Protein AF-0000000066788061 (afdb_homodimer)

Organism: Trypanosoma brucei brucei (strain 927/4 GUTat10.1) (NCBI:txid185431)

Foldseek 3Di:
DPPVPPPPPPPPPVLQQAAEAEEEEDFAVPLSCLLCVLLVHDHFDKDWDADPVGHIDIDRPDQQARHEYEYQAAQADDPPGHSVSSLVSLLVVLLRCVVRHHPAYEYEHAHHPLLVLCDDPDPPDDSVLLVSLVSNLVSPHQAYEYELRQDDCSCCSNPPRHYHYHYCLLLVLVVLVVVVFDQAQEEEEELEPSCQVVSVSNCLSNVHDHYKYWYFDPDPDPDDGDIDIGGANAAHEYEYEEAEDAACPSVLVVLVVSVVRHHPAYEYEHAYYNNHPPNQVSQQPRPSYQAYEYEVSGPCVVVVVSHVRYHYGYCSNLVSVVSVCVSSVHDCVCRSCPPDDDDDPDDPPPPPPPPPPPCPDPVPPPPPPPPDPDDDD/DPPVPPPPPPPPPVLQQAAEAEEEEDFAVPLSCLLCVLLVHDHFDKDWDADPVGHIDIDRPDQQARHEYEYQAAQADDPPGHSVSSLVSLLVVLLRCVVRHHPAYEYEHAHHPLLVLCDDPDPPDDSVLLVSLCSNLVSPHQAYEYELRQDDCSCCSNPPRHYHYHYCLLLVLVVLVVVVFDQAQEEEEELEPSCQVVSVSNCLSNVHDHYKYWYFDDDPDPDDGDIDIDGANAAHEYEYEEAEDAACPSVLVVLVVSVVRHHPAYEYEHAYYNNHPPNQVSQQPRPSYQAYEYEVSGPCVVVVVSHVRYHYGYCSNLVSVVSVCVSVVHDCVCRSVPPDDDDDPDDPDPPPPPPPPPCPPPPVPPPPVPDPPPDDD

GO terms:
  GO:0005730 nucleolus (C, HTP)
  GO:0005737 cytoplasm (C, HTP)
  GO:0005737 cytoplasm (C, IDA)

pLDDT: mean 84.66, std 24.11, range [18.92, 98.94]

Sequence (754 aa):
MSSSTCAFSANLSANRNGNLRVVHGRSNPKLAEGICKALGIPITGCRVGAFANGEINLQVVESIRGDDMFIIQPTCGNGNINVNQAVMELLLMIHTLKLSSARRVIAVIPHYGYARQDRKQSARVPISASAVARMITELGVNGVVTMDLHCGPIQGFFHGCPVADLSATSEFAAYGKSKMFDTKELAIVAPDAGAVNRARRMGDRLGARRIVTILKRRVEANEVDSMQLVGEVKGCTCIIVDDMIDTAGTLCKAAQVLKEHGAKEVHAWATHGILTDPACERINDCPALVEVVVTDSLPQDESLQKCSKLKIISIAKLLAEAIQRIHCEESLERVGDMSAPTPHDQDLISVDALVEDSDWSAALQPHIIKRATGATPMSSSTCAFSANLSANRNGNLRVVHGRSNPKLAEGICKALGIPITGCRVGAFANGEINLQVVESIRGDDMFIIQPTCGNGNINVNQAVMELLLMIHTLKLSSARRVIAVIPHYGYARQDRKQSARVPISASAVARMITELGVNGVVTMDLHCGPIQGFFHGCPVADLSATSEFAAYGKSKMFDTKELAIVAPDAGAVNRARRMGDRLGARRIVTILKRRVEANEVDSMQLVGEVKGCTCIIVDDMIDTAGTLCKAAQVLKEHGAKEVHAWATHGILTDPACERINDCPALVEVVVTDSLPQDESLQKCSKLKIISIAKLLAEAIQRIHCEESLERVGDMSAPTPHDQDLISVDALVEDSDWSAALQPHIIKRATGATP

Structure (mmCIF, N/CA/C/O backbone):
data_AF-0000000066788061-model_v1
#
loop_
_entity.id
_entity.type
_entity.pdbx_description
1 polymer 'ribose-phosphate diphosphokinase'
#
loop_
_atom_site.group_PDB
_atom_site.id
_atom_site.type_symbol
_atom_site.label_atom_id
_atom_site.label_alt_id
_atom_site.label_comp_id
_atom_site.label_asym_id
_atom_site.label_entity_id
_atom_site.label_seq_id
_atom_site.pdbx_PDB_ins_code
_atom_site.Cartn_x
_atom_site.Cartn_y
_atom_site.Cartn_z
_atom_site.occupancy
_atom_site.B_iso_or_equiv
_atom_site.auth_seq_id
_atom_site.auth_comp_id
_atom_site.auth_asym_id
_atom_site.auth_atom_id
_atom_site.pdbx_PDB_model_num
ATOM 1 N N . MET A 1 1 ? 16.859 -32.344 -32.75 1 21.19 1 MET A N 1
ATOM 2 C CA . MET A 1 1 ? 16.766 -31.844 -31.375 1 21.19 1 MET A CA 1
ATOM 3 C C . MET A 1 1 ? 17.453 -30.5 -31.219 1 21.19 1 MET A C 1
ATOM 5 O O . MET A 1 1 ? 18.562 -30.422 -30.688 1 21.19 1 MET A O 1
ATOM 9 N N . SER A 1 2 ? 17.359 -29.641 -32.188 1 24.16 2 SER A N 1
ATOM 10 C CA . SER A 1 2 ? 18.062 -28.375 -32.344 1 24.16 2 SER A CA 1
ATOM 11 C C . SER A 1 2 ? 17.688 -27.406 -31.203 1 24.16 2 SER A C 1
ATOM 13 O O . SER A 1 2 ? 16.547 -26.906 -31.172 1 24.16 2 SER A O 1
ATOM 15 N N . SER A 1 3 ? 18.062 -27.797 -29.938 1 28.12 3 SER A N 1
ATOM 16 C CA . SER A 1 3 ? 18.062 -26.922 -28.766 1 28.12 3 SER A CA 1
ATOM 17 C C . SER A 1 3 ? 18.594 -25.531 -29.109 1 28.12 3 SER A C 1
ATOM 19 O O . SER A 1 3 ? 19.781 -25.375 -29.406 1 28.12 3 SER A O 1
ATOM 21 N N . SER A 1 4 ? 17.906 -24.812 -29.953 1 30.55 4 SER A N 1
ATOM 22 C CA . SER A 1 4 ? 18.328 -23.453 -30.234 1 30.55 4 SER A CA 1
ATOM 23 C C . SER A 1 4 ? 18.688 -22.703 -28.953 1 30.55 4 SER A C 1
ATOM 25 O O . SER A 1 4 ? 17.797 -22.344 -28.172 1 30.55 4 SER A O 1
ATOM 27 N N . THR A 1 5 ? 19.703 -23.156 -28.266 1 32.88 5 THR A N 1
ATOM 28 C CA . THR A 1 5 ? 20.406 -22.422 -27.219 1 32.88 5 THR A CA 1
ATOM 29 C C . THR A 1 5 ? 20.484 -20.938 -27.562 1 32.88 5 THR A C 1
ATOM 31 O O . THR A 1 5 ? 20.984 -20.562 -28.625 1 32.88 5 THR A O 1
ATOM 34 N N . CYS A 1 6 ? 19.5 -20.188 -27.281 1 37.5 6 CYS A N 1
ATOM 35 C CA . CYS A 1 6 ? 19.906 -18.781 -27.219 1 37.5 6 CYS A CA 1
ATOM 36 C C . CYS A 1 6 ? 21.312 -18.656 -26.625 1 37.5 6 CYS A C 1
ATOM 38 O O . CYS A 1 6 ? 21.484 -18.781 -25.422 1 37.5 6 CYS A O 1
ATOM 40 N N . ALA A 1 7 ? 22.359 -19.344 -27.141 1 31.25 7 ALA A N 1
ATOM 41 C CA . ALA A 1 7 ? 23.766 -19.188 -26.797 1 31.25 7 ALA A CA 1
ATOM 42 C C . ALA A 1 7 ? 24.031 -17.797 -26.203 1 31.25 7 ALA A C 1
ATOM 44 O O . ALA A 1 7 ? 23.641 -16.781 -26.781 1 31.25 7 ALA A O 1
ATOM 45 N N . PHE A 1 8 ? 24.219 -17.688 -24.891 1 36.66 8 PHE A N 1
ATOM 46 C CA . PHE A 1 8 ? 24.922 -16.578 -24.281 1 36.66 8 PHE A CA 1
ATOM 47 C C . PHE A 1 8 ? 26.109 -16.141 -25.141 1 36.66 8 PHE A C 1
ATOM 49 O O . PHE A 1 8 ? 27.266 -16.422 -24.797 1 36.66 8 PHE A O 1
ATOM 56 N N . SER A 1 9 ? 26.25 -16.609 -26.422 1 33.19 9 SER A N 1
ATOM 57 C CA . SER A 1 9 ? 27.328 -15.992 -27.172 1 33.19 9 SER A CA 1
ATOM 58 C C . SER A 1 9 ? 27.375 -14.484 -26.969 1 33.19 9 SER A C 1
ATOM 60 O O . SER A 1 9 ? 26.344 -13.812 -27.047 1 33.19 9 SER A O 1
ATOM 62 N N . ALA A 1 10 ? 28.406 -13.992 -26.266 1 33.91 10 ALA A N 1
ATOM 63 C CA . ALA A 1 10 ? 28.891 -12.609 -26.312 1 33.91 10 ALA A CA 1
ATOM 64 C C . ALA A 1 10 ? 28.734 -12.031 -27.719 1 33.91 10 ALA A C 1
ATOM 66 O O . ALA A 1 10 ? 29.5 -11.164 -28.141 1 33.91 10 ALA A O 1
ATOM 67 N N . ASN A 1 11 ? 28.312 -12.773 -28.672 1 33.53 11 ASN A N 1
ATOM 68 C CA . ASN A 1 11 ? 28.156 -11.938 -29.859 1 33.53 11 ASN A CA 1
ATOM 69 C C . ASN A 1 11 ? 27.328 -10.695 -29.547 1 33.53 11 ASN A C 1
ATOM 71 O O . ASN A 1 11 ? 26.141 -10.789 -29.219 1 33.53 11 ASN A O 1
ATOM 75 N N . LEU A 1 12 ? 28 -9.664 -28.984 1 37.97 12 LEU A N 1
ATOM 76 C CA . LEU A 1 12 ? 27.609 -8.258 -28.953 1 37.97 12 LEU A CA 1
ATOM 77 C C . LEU A 1 12 ? 26.766 -7.902 -30.172 1 37.97 12 LEU A C 1
ATOM 79 O O . LEU A 1 12 ? 27.234 -7.176 -31.062 1 37.97 12 LEU A O 1
ATOM 83 N N . SER A 1 13 ? 26.406 -8.805 -30.969 1 38.16 13 SER A N 1
ATOM 84 C CA . SER A 1 13 ? 25.484 -8.141 -31.891 1 38.16 13 SER A CA 1
ATOM 85 C C . SER A 1 13 ? 24.562 -7.176 -31.141 1 38.16 13 SER A C 1
ATOM 87 O O . SER A 1 13 ? 24.234 -7.402 -29.984 1 38.16 13 SER A O 1
ATOM 89 N N . ALA A 1 14 ? 24.453 -5.875 -31.453 1 44.31 14 ALA A N 1
ATOM 90 C CA . ALA A 1 14 ? 23.781 -4.727 -30.875 1 44.31 14 ALA A CA 1
ATOM 91 C C . ALA A 1 14 ? 22.438 -5.133 -30.266 1 44.31 14 ALA A C 1
ATOM 93 O O . ALA A 1 14 ? 21.469 -5.348 -31 1 44.31 14 ALA A O 1
ATOM 94 N N . ASN A 1 15 ? 22.406 -6.141 -29.344 1 56.12 15 ASN A N 1
ATOM 95 C CA . ASN A 1 15 ? 21.156 -6.559 -28.719 1 56.12 15 ASN A CA 1
ATOM 96 C C . ASN A 1 15 ? 20.219 -5.379 -28.5 1 56.12 15 ASN A C 1
ATOM 98 O O . ASN A 1 15 ? 20.516 -4.5 -27.688 1 56.12 15 ASN A O 1
ATOM 102 N N . ARG A 1 16 ? 19.469 -5.121 -29.406 1 73.12 16 ARG A N 1
ATOM 103 C CA . ARG A 1 16 ? 18.547 -3.992 -29.5 1 73.12 16 ARG A CA 1
ATOM 104 C C . ARG A 1 16 ? 17.844 -3.754 -28.172 1 73.12 16 ARG A C 1
ATOM 106 O O . ARG A 1 16 ? 17.391 -2.639 -27.891 1 73.12 16 ARG A O 1
ATOM 113 N N . ASN A 1 17 ? 17.969 -4.863 -27.25 1 82.06 17 ASN A N 1
ATOM 114 C CA . ASN A 1 17 ? 17.141 -4.688 -26.062 1 82.06 17 ASN A CA 1
ATOM 115 C C . ASN A 1 17 ? 18 -4.41 -24.828 1 82.06 17 ASN A C 1
ATOM 117 O O . ASN A 1 17 ? 17.484 -4.363 -23.703 1 82.06 17 ASN A O 1
ATOM 121 N N . GLY A 1 18 ? 19.266 -4.223 -24.938 1 90.69 18 GLY A N 1
ATOM 122 C CA . GLY A 1 18 ? 20.125 -4.051 -23.766 1 90.69 18 GLY A CA 1
ATOM 123 C C . GLY A 1 18 ? 20.312 -5.328 -22.969 1 90.69 18 GLY A C 1
ATOM 124 O O . GLY A 1 18 ? 20.109 -6.426 -23.5 1 90.69 18 GLY A O 1
ATOM 125 N N . ASN A 1 19 ? 20.797 -5.211 -21.766 1 94.88 19 ASN A N 1
ATOM 126 C CA . ASN A 1 19 ? 21 -6.375 -20.906 1 94.88 19 ASN A CA 1
ATOM 127 C C . ASN A 1 19 ? 19.703 -6.816 -20.25 1 94.88 19 ASN A C 1
ATOM 129 O O . ASN A 1 19 ? 18.828 -5.992 -19.984 1 94.88 19 ASN A O 1
ATOM 133 N N . LEU A 1 20 ? 19.609 -8.125 -20.141 1 97.5 20 LEU A N 1
ATOM 134 C CA . LEU A 1 20 ? 18.547 -8.688 -19.312 1 97.5 20 LEU A CA 1
ATOM 135 C C . LEU A 1 20 ? 18.906 -8.586 -17.828 1 97.5 20 LEU A C 1
ATOM 137 O O . LEU A 1 20 ? 19.906 -9.148 -17.391 1 97.5 20 LEU A O 1
ATOM 141 N N . ARG A 1 21 ? 18.109 -7.855 -17.047 1 98 21 ARG A N 1
ATOM 142 C CA . ARG A 1 21 ? 18.375 -7.645 -15.633 1 98 21 ARG A CA 1
ATOM 143 C C . ARG A 1 21 ? 17.156 -7.992 -14.789 1 98 21 ARG A C 1
ATOM 145 O O . ARG A 1 21 ? 16.016 -7.789 -15.211 1 98 21 ARG A O 1
ATOM 152 N N . VAL A 1 22 ? 17.5 -8.492 -13.578 1 98.62 22 VAL A N 1
ATOM 153 C CA . VAL A 1 22 ? 16.438 -8.883 -12.656 1 98.62 22 VAL A CA 1
ATOM 154 C C . VAL A 1 22 ? 16.625 -8.18 -11.312 1 98.62 22 VAL A C 1
ATOM 156 O O . VAL A 1 22 ? 17.734 -8.164 -10.766 1 98.62 22 VAL A O 1
ATOM 159 N N . VAL A 1 23 ? 15.594 -7.516 -10.859 1 98.69 23 VAL A N 1
ATOM 160 C CA . VAL A 1 23 ? 15.523 -7.004 -9.5 1 98.69 23 VAL A CA 1
ATOM 161 C C . VAL A 1 23 ? 14.32 -7.617 -8.781 1 98.69 23 VAL A C 1
ATOM 163 O O . VAL A 1 23 ? 13.453 -8.219 -9.414 1 98.69 23 VAL A O 1
ATOM 166 N N . HIS A 1 24 ? 14.336 -7.52 -7.484 1 98.5 24 HIS A N 1
ATOM 167 C CA . HIS A 1 24 ? 13.203 -8.07 -6.75 1 98.5 24 HIS A CA 1
ATOM 168 C C . HIS A 1 24 ? 12.891 -7.238 -5.512 1 98.5 24 HIS A C 1
ATOM 170 O O . HIS A 1 24 ? 13.742 -6.484 -5.031 1 98.5 24 HIS A O 1
ATOM 176 N N . GLY A 1 25 ? 11.641 -7.246 -5.141 1 98.06 25 GLY A N 1
ATOM 177 C CA . GLY A 1 25 ? 11.266 -6.719 -3.836 1 98.06 25 GLY A CA 1
ATOM 178 C C . GLY A 1 25 ? 11.508 -7.699 -2.703 1 98.06 25 GLY A C 1
ATOM 179 O O . GLY A 1 25 ? 12.305 -8.633 -2.84 1 98.06 25 GLY A O 1
ATOM 180 N N . ARG A 1 26 ? 10.836 -7.512 -1.641 1 97.75 26 ARG A N 1
ATOM 181 C CA . ARG A 1 26 ? 11.156 -8.273 -0.438 1 97.75 26 ARG A CA 1
ATOM 182 C C . ARG A 1 26 ? 10.203 -9.453 -0.263 1 97.75 26 ARG A C 1
ATOM 184 O O . ARG A 1 26 ? 10.391 -10.281 0.627 1 97.75 26 ARG A O 1
ATOM 191 N N . SER A 1 27 ? 9.227 -9.617 -1.094 1 97.56 27 SER A N 1
ATOM 192 C CA . SER A 1 27 ? 8.172 -10.609 -0.871 1 97.56 27 SER A CA 1
ATOM 193 C C . SER A 1 27 ? 8.711 -12.023 -1.034 1 97.56 27 SER A C 1
ATOM 195 O O . SER A 1 27 ? 8.305 -12.938 -0.304 1 97.56 27 SER A O 1
ATOM 197 N N . ASN A 1 28 ? 9.594 -12.227 -2.045 1 98.25 28 ASN A N 1
ATOM 198 C CA . ASN A 1 28 ? 10.039 -13.578 -2.344 1 98.25 28 ASN A CA 1
ATOM 199 C C . ASN A 1 28 ? 11.422 -13.594 -2.982 1 98.25 28 ASN A C 1
ATOM 201 O O . ASN A 1 28 ? 11.578 -14 -4.137 1 98.25 28 ASN A O 1
ATOM 205 N N . PRO A 1 29 ? 12.43 -13.219 -2.252 1 97.88 29 PRO A N 1
ATOM 206 C CA . PRO A 1 29 ? 13.789 -13.188 -2.789 1 97.88 29 PRO A CA 1
ATOM 207 C C . PRO A 1 29 ? 14.281 -14.555 -3.236 1 97.88 29 PRO A C 1
ATOM 209 O O . PRO A 1 29 ? 15.055 -14.656 -4.191 1 97.88 29 PRO A O 1
ATOM 212 N N . LYS A 1 30 ? 13.867 -15.602 -2.578 1 98.06 30 LYS A N 1
ATOM 213 C CA . LYS A 1 30 ? 14.305 -16.953 -2.906 1 98.06 30 LYS A CA 1
ATOM 214 C C . LYS A 1 30 ? 13.891 -17.344 -4.324 1 98.06 30 LYS A C 1
ATOM 216 O O . LYS A 1 30 ? 14.672 -17.938 -5.062 1 98.06 30 LYS A O 1
ATOM 221 N N . LEU A 1 31 ? 12.695 -17.031 -4.699 1 98.62 31 LEU A N 1
ATOM 222 C CA . LEU A 1 31 ? 12.234 -17.297 -6.059 1 98.62 31 LEU A CA 1
ATOM 223 C C . LEU A 1 31 ? 13.055 -16.516 -7.074 1 98.62 31 LEU A C 1
ATOM 225 O O . LEU A 1 31 ? 13.422 -17.047 -8.125 1 98.62 31 LEU A O 1
ATOM 229 N N . ALA A 1 32 ? 13.352 -15.234 -6.781 1 98.75 32 ALA A N 1
ATOM 230 C CA . ALA A 1 32 ? 14.164 -14.406 -7.672 1 98.75 32 ALA A CA 1
ATOM 231 C C . ALA A 1 32 ? 15.539 -15.023 -7.891 1 98.75 32 ALA A C 1
ATOM 233 O O . ALA A 1 32 ? 16.047 -15.047 -9.016 1 98.75 32 ALA A O 1
ATOM 234 N N . GLU A 1 33 ? 16.109 -15.516 -6.816 1 98.56 33 GLU A N 1
ATOM 235 C CA . GLU A 1 33 ? 17.406 -16.172 -6.91 1 98.56 33 GLU A CA 1
ATOM 236 C C . GLU A 1 33 ? 17.328 -17.406 -7.801 1 98.56 33 GLU A C 1
ATOM 238 O O . GLU A 1 33 ? 18.234 -17.641 -8.609 1 98.56 33 GLU A O 1
ATOM 243 N N . GLY A 1 34 ? 16.266 -18.172 -7.609 1 98.69 34 GLY A N 1
ATOM 244 C CA . GLY A 1 34 ? 16.078 -19.344 -8.453 1 98.69 34 GLY A CA 1
ATOM 245 C C . GLY A 1 34 ? 15.938 -19 -9.922 1 98.69 34 GLY A C 1
ATOM 246 O O . GLY A 1 34 ? 16.5 -19.688 -10.781 1 98.69 34 GLY A O 1
ATOM 247 N N . ILE A 1 35 ? 15.227 -17.953 -10.211 1 98.75 35 ILE A N 1
ATOM 248 C CA . ILE A 1 35 ? 15.023 -17.5 -11.578 1 98.75 35 ILE A CA 1
ATOM 249 C C . ILE A 1 35 ? 16.359 -17.078 -12.188 1 98.75 35 ILE A C 1
ATOM 251 O O . ILE A 1 35 ? 16.688 -17.469 -13.305 1 98.75 35 ILE A O 1
ATOM 255 N N . CYS A 1 36 ? 17.141 -16.297 -11.43 1 98.69 36 CYS A N 1
ATOM 256 C CA . CYS A 1 36 ? 18.422 -15.812 -11.922 1 98.69 36 CYS A CA 1
ATOM 257 C C . CYS A 1 36 ? 19.391 -16.969 -12.156 1 98.69 36 CYS A C 1
ATOM 259 O O . CYS A 1 36 ? 20.141 -16.969 -13.125 1 98.69 36 CYS A O 1
ATOM 261 N N . LYS A 1 37 ? 19.359 -17.922 -11.25 1 98.56 37 LYS A N 1
ATOM 262 C CA . LYS A 1 37 ? 20.172 -19.125 -11.43 1 98.56 37 LYS A CA 1
ATOM 263 C C . LYS A 1 37 ? 19.828 -19.828 -12.734 1 98.56 37 LYS A C 1
ATOM 265 O O . LYS A 1 37 ? 20.719 -20.234 -13.484 1 98.56 37 LYS A O 1
ATOM 270 N N . ALA A 1 38 ? 18.562 -20 -13.008 1 98.25 38 ALA A N 1
ATOM 271 C CA . ALA A 1 38 ? 18.094 -20.656 -14.227 1 98.25 38 ALA A CA 1
ATOM 272 C C . ALA A 1 38 ? 18.484 -19.859 -15.461 1 98.25 38 ALA A C 1
ATOM 274 O O . ALA A 1 38 ? 18.766 -20.422 -16.516 1 98.25 38 ALA A O 1
ATOM 275 N N . LEU A 1 39 ? 18.484 -18.516 -15.344 1 97.69 39 LEU A N 1
ATOM 276 C CA . LEU A 1 39 ? 18.812 -17.625 -16.453 1 97.69 39 LEU A CA 1
ATOM 277 C C . LEU A 1 39 ? 20.312 -17.531 -16.641 1 97.69 39 LEU A C 1
ATOM 279 O O . LEU A 1 39 ? 20.781 -17.094 -17.703 1 97.69 39 LEU A O 1
ATOM 283 N N . GLY A 1 40 ? 21.047 -17.859 -15.641 1 97.69 40 GLY A N 1
ATOM 284 C CA . GLY A 1 40 ? 22.5 -17.734 -15.68 1 97.69 40 GLY A CA 1
ATOM 285 C C . GLY A 1 40 ? 22.984 -16.297 -15.555 1 97.69 40 GLY A C 1
ATOM 286 O O . GLY A 1 40 ? 23.953 -15.914 -16.203 1 97.69 40 GLY A O 1
ATOM 287 N N . ILE A 1 41 ? 22.234 -15.453 -14.859 1 97.56 41 ILE A N 1
ATOM 288 C CA . ILE A 1 41 ? 22.625 -14.062 -14.656 1 97.56 41 ILE A CA 1
ATOM 289 C C . ILE A 1 41 ? 22.594 -13.727 -13.172 1 97.56 41 ILE A C 1
ATOM 291 O O . ILE A 1 41 ? 21.875 -14.375 -12.398 1 97.56 41 ILE A O 1
ATOM 295 N N . PRO A 1 42 ? 23.328 -12.742 -12.742 1 97.56 42 PRO A N 1
ATOM 296 C CA . PRO A 1 42 ? 23.25 -12.305 -11.352 1 97.56 42 PRO A CA 1
ATOM 297 C C . PRO A 1 42 ? 22.031 -11.43 -11.07 1 97.56 42 PRO A C 1
ATOM 299 O O . PRO A 1 42 ? 21.438 -10.867 -12 1 97.56 42 PRO A O 1
ATOM 302 N N . ILE A 1 43 ? 21.719 -11.391 -9.844 1 97.81 43 ILE A N 1
ATOM 303 C CA . ILE A 1 43 ? 20.688 -10.445 -9.422 1 97.81 43 ILE A CA 1
ATOM 304 C C . ILE A 1 43 ? 21.25 -9.023 -9.477 1 97.81 43 ILE A C 1
ATOM 306 O O . ILE A 1 43 ? 22.391 -8.781 -9.078 1 97.81 43 ILE A O 1
ATOM 310 N N . THR A 1 44 ? 20.469 -8.156 -10 1 97.31 44 THR A N 1
ATOM 311 C CA . THR A 1 44 ? 20.875 -6.754 -10.039 1 97.31 44 THR A CA 1
ATOM 312 C C . THR A 1 44 ? 20.766 -6.121 -8.656 1 97.31 44 THR A C 1
ATOM 314 O O . THR A 1 44 ? 19.781 -6.316 -7.953 1 97.31 44 THR A O 1
ATOM 317 N N . GLY A 1 45 ? 21.812 -5.363 -8.305 1 95.5 45 GLY A N 1
ATOM 318 C CA . GLY A 1 45 ? 21.844 -4.742 -6.988 1 95.5 45 GLY A CA 1
ATOM 319 C C . GLY A 1 45 ? 20.734 -3.732 -6.777 1 95.5 45 GLY A C 1
ATOM 320 O O . GLY A 1 45 ? 20.625 -2.758 -7.523 1 95.5 45 GLY A O 1
ATOM 321 N N . CYS A 1 46 ? 19.875 -4.004 -5.812 1 96.25 46 CYS A N 1
ATOM 322 C CA . CYS A 1 46 ? 18.781 -3.121 -5.445 1 96.25 46 CYS A CA 1
ATOM 323 C C . CYS A 1 46 ? 18.5 -3.182 -3.947 1 96.25 46 CYS A C 1
ATOM 325 O O . CYS A 1 46 ? 18.219 -4.254 -3.408 1 96.25 46 CYS A O 1
ATOM 327 N N . ARG A 1 47 ? 18.656 -2.07 -3.314 1 96.94 47 ARG A N 1
ATOM 328 C CA . ARG A 1 47 ? 18.328 -1.995 -1.893 1 96.94 47 ARG A CA 1
ATOM 329 C C . ARG A 1 47 ? 16.859 -1.636 -1.682 1 96.94 47 ARG A C 1
ATOM 331 O O . ARG A 1 47 ? 16.375 -0.629 -2.207 1 96.94 47 ARG A O 1
ATOM 338 N N . VAL A 1 48 ? 16.203 -2.535 -1.021 1 97.12 48 VAL A N 1
ATOM 339 C CA . VAL A 1 48 ? 14.797 -2.297 -0.685 1 97.12 48 VAL A CA 1
ATOM 340 C C . VAL A 1 48 ? 14.602 -2.418 0.824 1 97.12 48 VAL A C 1
ATOM 342 O O . VAL A 1 48 ? 14.969 -3.428 1.427 1 97.12 48 VAL A O 1
ATOM 345 N N . GLY A 1 49 ? 14.078 -1.406 1.452 1 96.19 49 GLY A N 1
ATOM 346 C CA . GLY A 1 49 ? 13.828 -1.375 2.885 1 96.19 49 GLY A CA 1
ATOM 347 C C . GLY A 1 49 ? 12.75 -0.385 3.279 1 96.19 49 GLY A C 1
ATOM 348 O O . GLY A 1 49 ? 11.859 -0.072 2.48 1 96.19 49 GLY A O 1
ATOM 349 N N . ALA A 1 50 ? 12.758 -0.042 4.504 1 94.56 50 ALA A N 1
ATOM 350 C CA . ALA A 1 50 ? 11.773 0.899 5.023 1 94.56 50 ALA A CA 1
ATOM 351 C C . ALA A 1 50 ? 12.414 1.906 5.973 1 94.56 50 ALA A C 1
ATOM 353 O O . ALA A 1 50 ? 13.367 1.577 6.684 1 94.56 50 ALA A O 1
ATOM 354 N N . PHE A 1 51 ? 11.93 3.119 5.945 1 93.31 51 PHE A N 1
ATOM 355 C CA . PHE A 1 51 ? 12.297 4.109 6.953 1 93.31 51 PHE A CA 1
ATOM 356 C C . PHE A 1 51 ? 11.648 3.783 8.289 1 93.31 51 PHE A C 1
ATOM 358 O O . PHE A 1 51 ? 10.828 2.865 8.383 1 93.31 51 PHE A O 1
ATOM 365 N N . ALA A 1 52 ? 11.992 4.57 9.305 1 89.19 52 ALA A N 1
ATOM 366 C CA . ALA A 1 52 ? 11.484 4.344 10.656 1 89.19 52 ALA A CA 1
ATOM 367 C C . ALA A 1 52 ? 9.961 4.465 10.695 1 89.19 52 ALA A C 1
ATOM 369 O O . ALA A 1 52 ? 9.297 3.758 11.461 1 89.19 52 ALA A O 1
ATOM 370 N N . ASN A 1 53 ? 9.445 5.238 9.883 1 91.31 53 ASN A N 1
ATOM 371 C CA . ASN A 1 53 ? 8 5.461 9.891 1 91.31 53 ASN A CA 1
ATOM 372 C C . ASN A 1 53 ? 7.27 4.441 9.023 1 91.31 53 ASN A C 1
ATOM 374 O O . ASN A 1 53 ? 6.047 4.523 8.859 1 91.31 53 ASN A O 1
ATOM 378 N N . GLY A 1 54 ? 7.988 3.549 8.328 1 94.38 54 GLY A N 1
ATOM 379 C CA . GLY A 1 54 ? 7.383 2.469 7.57 1 94.38 54 GLY A CA 1
ATOM 380 C C . GLY A 1 54 ? 7.348 2.734 6.078 1 94.38 54 GLY A C 1
ATOM 381 O O . GLY A 1 54 ? 7.008 1.847 5.293 1 94.38 54 GLY A O 1
ATOM 382 N N . GLU A 1 55 ? 7.637 3.994 5.688 1 97.31 55 GLU A N 1
ATOM 383 C CA . GLU A 1 55 ? 7.703 4.297 4.262 1 97.31 55 GLU A CA 1
ATOM 384 C C . GLU A 1 55 ? 8.781 3.467 3.572 1 97.31 55 GLU A C 1
ATOM 386 O O . GLU A 1 55 ? 9.852 3.24 4.137 1 97.31 55 GLU A O 1
ATOM 391 N N . ILE A 1 56 ? 8.484 3.111 2.402 1 97.81 56 ILE A N 1
ATOM 392 C CA . ILE A 1 56 ? 9.414 2.277 1.654 1 97.81 56 ILE A CA 1
ATOM 393 C C . ILE A 1 56 ? 10.586 3.127 1.16 1 97.81 56 ILE A C 1
ATOM 395 O O . ILE A 1 56 ? 10.391 4.258 0.706 1 97.81 56 ILE A O 1
ATOM 399 N N . ASN A 1 57 ? 11.758 2.588 1.376 1 94.88 57 ASN A N 1
ATOM 400 C CA . ASN A 1 57 ? 13 3.145 0.86 1 94.88 57 ASN A CA 1
ATOM 401 C C . ASN A 1 57 ? 13.68 2.195 -0.124 1 94.88 57 ASN A C 1
ATOM 403 O O . ASN A 1 57 ? 13.859 1.014 0.176 1 94.88 57 ASN A O 1
ATOM 407 N N . LEU A 1 58 ? 13.977 2.676 -1.341 1 96.25 58 LEU A N 1
ATOM 408 C CA . LEU A 1 58 ? 14.617 1.788 -2.311 1 96.25 58 LEU A CA 1
ATOM 409 C C . LEU A 1 58 ? 15.625 2.549 -3.166 1 96.25 58 LEU A C 1
ATOM 411 O O . LEU A 1 58 ? 15.492 3.762 -3.352 1 96.25 58 LEU A O 1
ATOM 415 N N . GLN A 1 59 ? 16.672 1.827 -3.615 1 97.44 59 GLN A N 1
ATOM 416 C CA . GLN A 1 59 ? 17.703 2.369 -4.492 1 97.44 59 GLN A CA 1
ATOM 417 C C . GLN A 1 59 ? 18.312 1.279 -5.371 1 97.44 59 GLN A C 1
ATOM 419 O O . GLN A 1 59 ? 18.75 0.244 -4.871 1 97.44 59 GLN A O 1
ATOM 424 N N . VAL A 1 60 ? 18.281 1.498 -6.641 1 97 60 VAL A N 1
ATOM 425 C CA . VAL A 1 60 ? 19.031 0.632 -7.543 1 97 60 VAL A CA 1
ATOM 426 C C . VAL A 1 60 ? 20.516 1.04 -7.547 1 97 60 VAL A C 1
ATOM 428 O O . VAL A 1 60 ? 20.844 2.189 -7.852 1 97 60 VAL A O 1
ATOM 431 N N . VAL A 1 61 ? 21.359 0.166 -7.27 1 94.94 61 VAL A N 1
ATOM 432 C CA . VAL A 1 61 ? 22.734 0.531 -6.949 1 94.94 61 VAL A CA 1
ATOM 433 C C . VAL A 1 61 ? 23.578 0.537 -8.219 1 94.94 61 VAL A C 1
ATOM 435 O O . VAL A 1 61 ? 24.656 1.148 -8.266 1 94.94 61 VAL A O 1
ATOM 438 N N . GLU A 1 62 ? 23.141 -0.066 -9.297 1 93.88 62 GLU A N 1
ATOM 439 C CA . GLU A 1 62 ? 23.875 -0.128 -10.555 1 93.88 62 GLU A CA 1
ATOM 440 C C . GLU A 1 62 ? 23.141 0.631 -11.664 1 93.88 62 GLU A C 1
ATOM 442 O O . GLU A 1 62 ? 21.922 0.81 -11.602 1 93.88 62 GLU A O 1
ATOM 447 N N . SER A 1 63 ? 24 1.078 -12.617 1 94.5 63 SER A N 1
ATOM 448 C CA . SER A 1 63 ? 23.359 1.701 -13.773 1 94.5 63 SER A CA 1
ATOM 449 C C . SER A 1 63 ? 22.531 0.692 -14.555 1 94.5 63 SER A C 1
ATOM 451 O O . SER A 1 63 ? 22.953 -0.447 -14.758 1 94.5 63 SER A O 1
ATOM 453 N N . ILE A 1 64 ? 21.359 1.186 -15.008 1 96.25 64 ILE A N 1
ATOM 454 C CA . ILE A 1 64 ? 20.453 0.279 -15.711 1 96.25 64 ILE A CA 1
ATOM 455 C C . ILE A 1 64 ? 19.969 0.933 -17 1 96.25 64 ILE A C 1
ATOM 457 O O . ILE A 1 64 ? 18.938 0.542 -17.547 1 96.25 64 ILE A O 1
ATOM 461 N N . ARG A 1 65 ? 20.641 1.953 -17.406 1 95.06 65 ARG A N 1
ATOM 462 C CA . ARG A 1 65 ? 20.234 2.725 -18.578 1 95.06 65 ARG A CA 1
ATOM 463 C C . ARG A 1 65 ? 20.203 1.849 -19.828 1 95.06 65 ARG A C 1
ATOM 465 O O . ARG A 1 65 ? 21.188 1.186 -20.156 1 95.06 65 ARG A O 1
ATOM 472 N N . GLY A 1 66 ? 19.031 1.8 -20.5 1 96.19 66 GLY A N 1
ATOM 473 C CA . GLY A 1 66 ? 18.891 1.095 -21.766 1 96.19 66 GLY A CA 1
ATOM 474 C C . GLY A 1 66 ? 18.703 -0.4 -21.594 1 96.19 66 GLY A C 1
ATOM 475 O O . GLY A 1 66 ? 18.641 -1.14 -22.578 1 96.19 66 GLY A O 1
ATOM 476 N N . ASP A 1 67 ? 18.531 -0.893 -20.375 1 97.19 67 ASP A N 1
ATOM 477 C CA . ASP A 1 67 ? 18.406 -2.326 -20.125 1 97.19 67 ASP A CA 1
ATOM 478 C C . ASP A 1 67 ? 16.938 -2.736 -20.016 1 97.19 67 ASP A C 1
ATOM 480 O O . ASP A 1 67 ? 16.062 -1.893 -19.797 1 97.19 67 ASP A O 1
ATOM 484 N N . ASP A 1 68 ? 16.703 -4.039 -20.234 1 97.81 68 ASP A N 1
ATOM 485 C CA . ASP A 1 68 ? 15.422 -4.652 -19.938 1 97.81 68 ASP A CA 1
ATOM 486 C C . ASP A 1 68 ? 15.367 -5.109 -18.469 1 97.81 68 ASP A C 1
ATOM 488 O O . ASP A 1 68 ? 16.125 -5.992 -18.062 1 97.81 68 ASP A O 1
ATOM 492 N N . MET A 1 69 ? 14.477 -4.488 -17.812 1 98.56 69 MET A N 1
ATOM 493 C CA . MET A 1 69 ? 14.398 -4.746 -16.375 1 98.56 69 MET A CA 1
ATOM 494 C C . MET A 1 69 ? 13.188 -5.609 -16.047 1 98.56 69 MET A C 1
ATOM 496 O O . MET A 1 69 ? 12.062 -5.297 -16.438 1 98.56 69 MET A O 1
ATOM 500 N N . PHE A 1 70 ? 13.406 -6.695 -15.336 1 98.88 70 PHE A N 1
ATOM 501 C CA . PHE A 1 70 ? 12.352 -7.562 -14.828 1 98.88 70 PHE A CA 1
ATOM 502 C C . PHE A 1 70 ? 12.273 -7.492 -13.312 1 98.88 70 PHE A C 1
ATOM 504 O O . PHE A 1 70 ? 13.266 -7.742 -12.625 1 98.88 70 PHE A O 1
ATOM 511 N N . ILE A 1 71 ? 11.102 -7.145 -12.805 1 98.94 71 ILE A N 1
ATOM 512 C CA . ILE A 1 71 ? 10.883 -7.055 -11.359 1 98.94 71 ILE A CA 1
ATOM 513 C C . ILE A 1 71 ? 10.164 -8.305 -10.867 1 98.94 71 ILE A C 1
ATOM 515 O O . ILE A 1 71 ? 9.023 -8.562 -11.266 1 98.94 71 ILE A O 1
ATOM 519 N N . ILE A 1 72 ? 10.789 -9.086 -10 1 98.88 72 ILE A N 1
ATOM 520 C CA . ILE A 1 72 ? 10.117 -10.227 -9.383 1 98.88 72 ILE A CA 1
ATOM 521 C C . ILE A 1 72 ? 9.492 -9.805 -8.055 1 98.88 72 ILE A C 1
ATOM 523 O O . ILE A 1 72 ? 10.211 -9.539 -7.086 1 98.88 72 ILE A O 1
ATOM 527 N N . GLN A 1 73 ? 8.188 -9.742 -8.023 1 98.75 73 GLN A N 1
ATOM 528 C CA . GLN A 1 73 ? 7.496 -9.289 -6.816 1 98.75 73 GLN A CA 1
ATOM 529 C C . GLN A 1 73 ? 6.07 -9.828 -6.762 1 98.75 73 GLN A C 1
ATOM 531 O O . GLN A 1 73 ? 5.125 -9.125 -7.133 1 98.75 73 GLN A O 1
ATOM 536 N N . PRO A 1 74 ? 5.93 -11.109 -6.238 1 98.62 74 PRO A N 1
ATOM 537 C CA . PRO A 1 74 ? 4.551 -11.469 -5.898 1 98.62 74 PRO A CA 1
ATOM 538 C C . PRO A 1 74 ? 3.941 -10.539 -4.852 1 98.62 74 PRO A C 1
ATOM 540 O O . PRO A 1 74 ? 4.578 -10.234 -3.842 1 98.62 74 PRO A O 1
ATOM 543 N N . THR A 1 75 ? 2.816 -9.984 -5.094 1 98.06 75 THR A N 1
ATOM 544 C CA . THR A 1 75 ? 2.215 -9.039 -4.16 1 98.06 75 THR A CA 1
ATOM 545 C C . THR A 1 75 ? 1.484 -9.773 -3.041 1 98.06 75 THR A C 1
ATOM 547 O O . THR A 1 75 ? 0.253 -9.805 -3.016 1 98.06 75 THR A O 1
ATOM 550 N N . CYS A 1 76 ? 2.25 -10.266 -2.146 1 96.25 76 CYS A N 1
ATOM 551 C CA . CYS A 1 76 ? 1.804 -11.031 -0.986 1 96.25 76 CYS A CA 1
ATOM 552 C C . CYS A 1 76 ? 2.617 -10.664 0.25 1 96.25 76 CYS A C 1
ATOM 554 O O . CYS A 1 76 ? 3.656 -10.008 0.144 1 96.25 76 CYS A O 1
ATOM 556 N N . GLY A 1 77 ? 2.049 -11.008 1.366 1 92.62 77 GLY A N 1
ATOM 557 C CA . GLY A 1 77 ? 2.795 -10.828 2.602 1 92.62 77 GLY A CA 1
ATOM 558 C C . GLY A 1 77 ? 3.686 -12.008 2.938 1 92.62 77 GLY A C 1
ATOM 559 O O . GLY A 1 77 ? 3.568 -13.07 2.33 1 92.62 77 GLY A O 1
ATOM 560 N N . ASN A 1 78 ? 4.586 -11.758 3.768 1 92.31 78 ASN A N 1
ATOM 561 C CA . ASN A 1 78 ? 5.41 -12.781 4.406 1 92.31 78 ASN A CA 1
ATOM 562 C C . ASN A 1 78 ? 5.738 -12.414 5.848 1 92.31 78 ASN A C 1
ATOM 564 O O . ASN A 1 78 ? 5.008 -11.648 6.48 1 92.31 78 ASN A O 1
ATOM 568 N N . GLY A 1 79 ? 6.684 -13.008 6.445 1 87.38 79 GLY A N 1
ATOM 569 C CA . GLY A 1 79 ? 7.035 -12.727 7.832 1 87.38 79 GLY A CA 1
ATOM 570 C C . GLY A 1 79 ? 7.586 -11.336 8.039 1 87.38 79 GLY A C 1
ATOM 571 O O . GLY A 1 79 ? 7.625 -10.836 9.164 1 87.38 79 GLY A O 1
ATOM 572 N N . ASN A 1 80 ? 7.836 -10.609 6.992 1 91.25 80 ASN A N 1
ATOM 573 C CA . ASN A 1 80 ? 8.539 -9.336 7.117 1 91.25 80 ASN A CA 1
ATOM 574 C C . ASN A 1 80 ? 7.684 -8.172 6.609 1 91.25 80 ASN A C 1
ATOM 576 O O . ASN A 1 80 ? 7.789 -7.055 7.109 1 91.25 80 ASN A O 1
ATOM 580 N N . ILE A 1 81 ? 6.918 -8.469 5.594 1 95.06 81 ILE A N 1
ATOM 581 C CA . ILE A 1 81 ? 6.09 -7.414 5.012 1 95.06 81 ILE A CA 1
ATOM 582 C C . ILE A 1 81 ? 4.676 -7.938 4.773 1 95.06 81 ILE A C 1
ATOM 584 O O . ILE A 1 81 ? 4.469 -9.148 4.656 1 95.06 81 ILE A O 1
ATOM 588 N N . ASN A 1 82 ? 3.723 -7.051 4.727 1 95.69 82 ASN A N 1
ATOM 589 C CA . ASN A 1 82 ? 2.357 -7.445 4.395 1 95.69 82 ASN A CA 1
ATOM 590 C C . ASN A 1 82 ? 2.039 -7.191 2.926 1 95.69 82 ASN A C 1
ATOM 592 O O . ASN A 1 82 ? 2.877 -6.668 2.186 1 95.69 82 ASN A O 1
ATOM 596 N N . VAL A 1 83 ? 0.903 -7.594 2.494 1 97.56 83 VAL A N 1
ATOM 597 C CA . VAL A 1 83 ? 0.51 -7.559 1.09 1 97.56 83 VAL A CA 1
ATOM 598 C C . VAL A 1 83 ? 0.523 -6.117 0.586 1 97.56 83 VAL A C 1
ATOM 600 O O . VAL A 1 83 ? 0.894 -5.859 -0.562 1 97.56 83 VAL A O 1
ATOM 603 N N . ASN A 1 84 ? 0.148 -5.148 1.401 1 98.19 84 ASN A N 1
ATOM 604 C CA . ASN A 1 84 ? 0.08 -3.754 0.978 1 98.19 84 ASN A CA 1
ATOM 605 C C . ASN A 1 84 ? 1.472 -3.146 0.82 1 98.19 84 ASN A C 1
ATOM 607 O O . ASN A 1 84 ? 1.704 -2.342 -0.083 1 98.19 84 ASN A O 1
ATOM 611 N N . GLN A 1 85 ? 2.348 -3.529 1.668 1 98 85 GLN A N 1
ATOM 612 C CA . GLN A 1 85 ? 3.744 -3.143 1.496 1 98 85 GLN A CA 1
ATOM 613 C C . GLN A 1 85 ? 4.324 -3.734 0.216 1 98 85 GLN A C 1
ATOM 615 O O . GLN A 1 85 ? 5.082 -3.068 -0.496 1 98 85 GLN A O 1
ATOM 620 N N . ALA A 1 86 ? 3.957 -4.957 -0.029 1 98.5 86 ALA A N 1
ATOM 621 C CA . ALA A 1 86 ? 4.438 -5.617 -1.241 1 98.5 86 ALA A CA 1
ATOM 622 C C . ALA A 1 86 ? 3.955 -4.887 -2.49 1 98.5 86 ALA A C 1
ATOM 624 O O . ALA A 1 86 ? 4.715 -4.703 -3.441 1 98.5 86 ALA A O 1
ATOM 625 N N . VAL A 1 87 ? 2.713 -4.492 -2.473 1 98.69 87 VAL A N 1
ATOM 626 C CA . VAL A 1 87 ? 2.15 -3.75 -3.596 1 98.69 87 VAL A CA 1
ATOM 627 C C . VAL A 1 87 ? 2.887 -2.42 -3.758 1 98.69 87 VAL A C 1
ATOM 629 O O . VAL A 1 87 ? 3.318 -2.072 -4.859 1 98.69 87 VAL A O 1
ATOM 632 N N . MET A 1 88 ? 3.086 -1.729 -2.682 1 98.56 88 MET A N 1
ATOM 633 C CA . MET A 1 88 ? 3.746 -0.429 -2.734 1 98.56 88 MET A CA 1
ATOM 634 C C . MET A 1 88 ? 5.191 -0.571 -3.205 1 98.56 88 MET A C 1
ATOM 636 O O . MET A 1 88 ? 5.684 0.262 -3.967 1 98.56 88 MET A O 1
ATOM 640 N N . GLU A 1 89 ? 5.871 -1.607 -2.74 1 98.38 89 GLU A N 1
ATOM 641 C CA . GLU A 1 89 ? 7.23 -1.863 -3.205 1 98.38 89 GLU A CA 1
ATOM 642 C C . GLU A 1 89 ? 7.27 -2.039 -4.723 1 98.38 89 GLU A C 1
ATOM 644 O O . GLU A 1 89 ? 8.125 -1.459 -5.398 1 98.38 89 GLU A O 1
ATOM 649 N N . LEU A 1 90 ? 6.352 -2.791 -5.211 1 98.75 90 LEU A N 1
ATOM 650 C CA . LEU A 1 90 ? 6.293 -3.018 -6.652 1 98.75 90 LEU A CA 1
ATOM 651 C C . LEU A 1 90 ? 6.109 -1.703 -7.402 1 98.75 90 LEU A C 1
ATOM 653 O O . LEU A 1 90 ? 6.836 -1.419 -8.359 1 98.75 90 LEU A O 1
ATOM 657 N N . LEU A 1 91 ? 5.18 -0.934 -6.945 1 98.69 91 LEU A N 1
ATOM 658 C CA . LEU A 1 91 ? 4.844 0.323 -7.605 1 98.69 91 LEU A CA 1
ATOM 659 C C . LEU A 1 91 ? 6.031 1.279 -7.59 1 98.69 91 LEU A C 1
ATOM 661 O O . LEU A 1 91 ? 6.363 1.877 -8.617 1 98.69 91 LEU A O 1
ATOM 665 N N . LEU A 1 92 ? 6.68 1.369 -6.465 1 98.62 92 LEU A N 1
ATOM 666 C CA . LEU A 1 92 ? 7.801 2.293 -6.344 1 98.62 92 LEU A CA 1
ATOM 667 C C . LEU A 1 92 ? 9.016 1.783 -7.117 1 98.62 92 LEU A C 1
ATOM 669 O O . LEU A 1 92 ? 9.805 2.576 -7.629 1 98.62 92 LEU A O 1
ATOM 673 N N . MET A 1 93 ? 9.141 0.471 -7.215 1 98.69 93 MET A N 1
ATOM 674 C CA . MET A 1 93 ? 10.203 -0.085 -8.047 1 98.69 93 MET A CA 1
ATOM 675 C C . MET A 1 93 ? 9.984 0.253 -9.516 1 98.69 93 MET A C 1
ATOM 677 O O . MET A 1 93 ? 10.914 0.671 -10.211 1 98.69 93 MET A O 1
ATOM 681 N N . ILE A 1 94 ? 8.781 0.069 -9.984 1 98.69 94 ILE A N 1
ATOM 682 C CA . ILE A 1 94 ? 8.453 0.432 -11.352 1 98.69 94 ILE A CA 1
ATOM 683 C C . ILE A 1 94 ? 8.781 1.903 -11.594 1 98.69 94 ILE A C 1
ATOM 685 O O . ILE A 1 94 ? 9.453 2.244 -12.57 1 98.69 94 ILE A O 1
ATOM 689 N N . HIS A 1 95 ? 8.344 2.729 -10.703 1 98.44 95 HIS A N 1
ATOM 690 C CA . HIS A 1 95 ? 8.578 4.168 -10.781 1 98.44 95 HIS A CA 1
ATOM 691 C C . HIS A 1 95 ? 10.062 4.488 -10.859 1 98.44 95 HIS A C 1
ATOM 693 O O . HIS A 1 95 ? 10.484 5.301 -11.688 1 98.44 95 HIS A O 1
ATOM 699 N N . THR A 1 96 ? 10.836 3.836 -10.023 1 98.19 96 THR A N 1
ATOM 700 C CA . THR A 1 96 ? 12.273 4.074 -9.938 1 98.19 96 THR A CA 1
ATOM 701 C C . THR A 1 96 ? 12.961 3.67 -11.234 1 98.19 96 THR A C 1
ATOM 703 O O . THR A 1 96 ? 13.805 4.406 -11.75 1 98.19 96 THR A O 1
ATOM 706 N N . LEU A 1 97 ? 12.594 2.521 -11.742 1 98.38 97 LEU A N 1
ATOM 707 C CA . LEU A 1 97 ? 13.227 2.023 -12.961 1 98.38 97 LEU A CA 1
ATOM 708 C C . LEU A 1 97 ? 12.898 2.918 -14.148 1 98.38 97 LEU A C 1
ATOM 710 O O . LEU A 1 97 ? 13.766 3.197 -14.977 1 98.38 97 LEU A O 1
ATOM 714 N N . LYS A 1 98 ? 11.688 3.383 -14.219 1 97.31 98 LYS A N 1
ATOM 715 C CA . LYS A 1 98 ? 11.289 4.293 -15.281 1 97.31 98 LYS A CA 1
ATOM 716 C C . LYS A 1 98 ? 12.055 5.609 -15.203 1 97.31 98 LYS A C 1
ATOM 718 O O . LYS A 1 98 ? 12.523 6.125 -16.219 1 97.31 98 LYS A O 1
ATOM 723 N N . LEU A 1 99 ? 12.234 6.09 -14.016 1 96.31 99 LEU A N 1
ATOM 724 C CA . LEU A 1 99 ? 12.953 7.344 -13.805 1 96.31 99 LEU A CA 1
ATOM 725 C C . LEU A 1 99 ? 14.438 7.168 -14.086 1 96.31 99 LEU A C 1
ATOM 727 O O . LEU A 1 99 ? 15.148 8.156 -14.297 1 96.31 99 LEU A O 1
ATOM 731 N N . SER A 1 100 ? 14.859 5.922 -14.07 1 96.62 100 SER A N 1
ATOM 732 C CA . SER A 1 100 ? 16.281 5.648 -14.211 1 96.62 100 SER A CA 1
ATOM 733 C C . SER A 1 100 ? 16.641 5.227 -15.633 1 96.62 100 SER A C 1
ATOM 735 O O . SER A 1 100 ? 17.672 4.613 -15.867 1 96.62 100 SER A O 1
ATOM 737 N N . SER A 1 101 ? 15.734 5.414 -16.578 1 95.88 101 SER A N 1
ATOM 738 C CA . SER A 1 101 ? 15.938 5.305 -18.016 1 95.88 101 SER A CA 1
ATOM 739 C C . SER A 1 101 ? 16.094 3.85 -18.438 1 95.88 101 SER A C 1
ATOM 741 O O . SER A 1 101 ? 16.875 3.547 -19.344 1 95.88 101 SER A O 1
ATOM 743 N N . ALA A 1 102 ? 15.492 2.934 -17.703 1 97.25 102 ALA A N 1
ATOM 744 C CA . ALA A 1 102 ? 15.375 1.574 -18.234 1 97.25 102 ALA A CA 1
ATOM 745 C C . ALA A 1 102 ? 14.664 1.561 -19.578 1 97.25 102 ALA A C 1
ATOM 747 O O . ALA A 1 102 ? 13.75 2.357 -19.812 1 97.25 102 ALA A O 1
ATOM 748 N N . ARG A 1 103 ? 15.102 0.702 -20.453 1 97 103 ARG A N 1
ATOM 749 C CA . ARG A 1 103 ? 14.445 0.602 -21.766 1 97 103 ARG A CA 1
ATOM 750 C C . ARG A 1 103 ? 13.031 0.06 -21.609 1 97 103 ARG A C 1
ATOM 752 O O . ARG A 1 103 ? 12.07 0.673 -22.094 1 97 103 ARG A O 1
ATOM 759 N N . ARG A 1 104 ? 12.891 -1.111 -21.031 1 97.69 104 ARG A N 1
ATOM 760 C CA . ARG A 1 104 ? 11.609 -1.719 -20.719 1 97.69 104 ARG A CA 1
ATOM 761 C C . ARG A 1 104 ? 11.57 -2.176 -19.266 1 97.69 104 ARG A C 1
ATOM 763 O O . ARG A 1 104 ? 12.586 -2.615 -18.719 1 97.69 104 ARG A O 1
ATOM 770 N N . VAL A 1 105 ? 10.43 -2.012 -18.688 1 98.62 105 VAL A N 1
ATOM 771 C CA . VAL A 1 105 ? 10.172 -2.494 -17.344 1 98.62 105 VAL A CA 1
ATOM 772 C C . VAL A 1 105 ? 9.039 -3.518 -17.359 1 98.62 105 VAL A C 1
ATOM 774 O O . VAL A 1 105 ? 7.91 -3.197 -17.75 1 98.62 105 VAL A O 1
ATOM 777 N N . ILE A 1 106 ? 9.328 -4.773 -16.984 1 98.75 106 ILE A N 1
ATOM 778 C CA . ILE A 1 106 ? 8.336 -5.84 -16.953 1 98.75 106 ILE A CA 1
ATOM 779 C C . ILE A 1 106 ? 8.109 -6.289 -15.508 1 98.75 106 ILE A C 1
ATOM 781 O O . ILE A 1 106 ? 9.062 -6.625 -14.805 1 98.75 106 ILE A O 1
ATOM 785 N N . ALA A 1 107 ? 6.883 -6.227 -15.086 1 98.88 107 ALA A N 1
ATOM 786 C CA . ALA A 1 107 ? 6.543 -6.688 -13.742 1 98.88 107 ALA A CA 1
ATOM 787 C C . ALA A 1 107 ? 6.199 -8.172 -13.742 1 98.88 107 ALA A C 1
ATOM 789 O O . ALA A 1 107 ? 5.242 -8.594 -14.398 1 98.88 107 ALA A O 1
ATOM 790 N N . VAL A 1 108 ? 7.008 -8.977 -13.094 1 98.88 108 VAL A N 1
ATOM 791 C CA . VAL A 1 108 ? 6.734 -10.391 -12.883 1 98.88 108 VAL A CA 1
ATOM 792 C C . VAL A 1 108 ? 6.086 -10.602 -11.516 1 98.88 108 VAL A C 1
ATOM 794 O O . VAL A 1 108 ? 6.766 -10.555 -10.492 1 98.88 108 VAL A O 1
ATOM 797 N N . ILE A 1 109 ? 4.801 -10.859 -11.562 1 98.88 109 ILE A N 1
ATOM 798 C CA . ILE A 1 109 ? 3.975 -10.953 -10.359 1 98.88 109 ILE A CA 1
ATOM 799 C C . ILE A 1 109 ? 3.369 -12.344 -10.258 1 98.88 109 ILE A C 1
ATOM 801 O O . ILE A 1 109 ? 2.178 -12.531 -10.508 1 98.88 109 ILE A O 1
ATOM 805 N N . PRO A 1 110 ? 4.121 -13.297 -9.766 1 98.5 110 PRO A N 1
ATOM 806 C CA . PRO A 1 110 ? 3.652 -14.688 -9.766 1 98.5 110 PRO A CA 1
ATOM 807 C C . PRO A 1 110 ? 2.336 -14.867 -9.016 1 98.5 110 PRO A C 1
ATOM 809 O O . PRO A 1 110 ? 1.475 -15.633 -9.445 1 98.5 110 PRO A O 1
ATOM 812 N N . HIS A 1 111 ? 2.211 -14.234 -7.922 1 98.38 111 HIS A N 1
ATOM 813 C CA . HIS A 1 111 ? 0.943 -14.117 -7.211 1 98.38 111 HIS A CA 1
ATOM 814 C C . HIS A 1 111 ? 0.437 -12.68 -7.223 1 98.38 111 HIS A C 1
ATOM 816 O O . HIS A 1 111 ? 1.057 -11.797 -6.629 1 98.38 111 HIS A O 1
ATOM 822 N N . TYR A 1 112 ? -0.66 -12.539 -7.922 1 98.38 112 TYR A N 1
ATOM 823 C CA . TYR A 1 112 ? -1.271 -11.219 -8.023 1 98.38 112 TYR A CA 1
ATOM 824 C C . TYR A 1 112 ? -2.258 -10.977 -6.891 1 98.38 112 TYR A C 1
ATOM 826 O O . TYR A 1 112 ? -3.424 -11.375 -6.98 1 98.38 112 TYR A O 1
ATOM 834 N N . GLY A 1 113 ? -1.82 -10.289 -5.828 1 97.38 113 GLY A N 1
ATOM 835 C CA . GLY A 1 113 ? -2.703 -9.961 -4.723 1 97.38 113 GLY A CA 1
ATOM 836 C C . GLY A 1 113 ? -3.926 -9.172 -5.152 1 97.38 113 GLY A C 1
ATOM 837 O O . GLY A 1 113 ? -3.891 -8.453 -6.152 1 97.38 113 GLY A O 1
ATOM 838 N N . TYR A 1 114 ? -4.992 -9.297 -4.371 1 97.81 114 TYR A N 1
ATOM 839 C CA . TYR A 1 114 ? -6.254 -8.609 -4.602 1 97.81 114 TYR A CA 1
ATOM 840 C C . TYR A 1 114 ? -7.004 -9.227 -5.777 1 97.81 114 TYR A C 1
ATOM 842 O O . TYR A 1 114 ? -8.102 -8.773 -6.129 1 97.81 114 TYR A O 1
ATOM 850 N N . ALA A 1 115 ? -6.516 -10.312 -6.352 1 97.12 115 ALA A N 1
ATOM 851 C CA . ALA A 1 115 ? -7.105 -10.922 -7.539 1 97.12 115 ALA A CA 1
ATOM 852 C C . ALA A 1 115 ? -8.523 -11.414 -7.254 1 97.12 115 ALA A C 1
ATOM 854 O O . ALA A 1 115 ? -9.375 -11.414 -8.141 1 97.12 115 ALA A O 1
ATOM 855 N N . ARG A 1 116 ? -8.82 -11.781 -6.004 1 94.81 116 ARG A N 1
ATOM 856 C CA . ARG A 1 116 ? -10.125 -12.32 -5.648 1 94.81 116 ARG A CA 1
ATOM 857 C C . ARG A 1 116 ? -11.188 -11.227 -5.605 1 94.81 116 ARG A C 1
ATOM 859 O O . ARG A 1 116 ? -12.383 -11.508 -5.59 1 94.81 116 ARG A O 1
ATOM 866 N N . GLN A 1 117 ? -10.727 -9.977 -5.531 1 96.81 117 GLN A N 1
ATOM 867 C CA . GLN A 1 117 ? -11.625 -8.828 -5.609 1 96.81 117 GLN A CA 1
ATOM 868 C C . GLN A 1 117 ? -11.75 -8.32 -7.043 1 96.81 117 GLN A C 1
ATOM 870 O O . GLN A 1 117 ? -11.391 -7.18 -7.34 1 96.81 117 GLN A O 1
ATOM 875 N N . ASP A 1 118 ? -12.32 -9.195 -7.957 1 95.19 118 ASP A N 1
ATOM 876 C CA . ASP A 1 118 ? -12.297 -8.984 -9.406 1 95.19 118 ASP A CA 1
ATOM 877 C C . ASP A 1 118 ? -13.641 -8.461 -9.906 1 95.19 118 ASP A C 1
ATOM 879 O O . ASP A 1 118 ? -13.797 -8.156 -11.086 1 95.19 118 ASP A O 1
ATOM 883 N N . ARG A 1 119 ? -14.617 -8.391 -9.023 1 93.19 119 ARG A N 1
ATOM 884 C CA . ARG A 1 119 ? -15.945 -7.887 -9.352 1 93.19 119 ARG A CA 1
ATOM 885 C C . ARG A 1 119 ? -16.641 -7.348 -8.117 1 93.19 119 ARG A C 1
ATOM 887 O O . ARG A 1 119 ? -16.188 -7.566 -6.988 1 93.19 119 ARG A O 1
ATOM 894 N N . LYS A 1 120 ? -17.75 -6.609 -8.312 1 92.12 120 LYS A N 1
ATOM 895 C CA . LYS A 1 120 ? -18.578 -6.191 -7.184 1 92.12 120 LYS A CA 1
ATOM 896 C C . LYS A 1 120 ? -19.484 -7.328 -6.719 1 92.12 120 LYS A C 1
ATOM 898 O O . LYS A 1 120 ? -20.484 -7.652 -7.383 1 92.12 120 LYS A O 1
ATOM 903 N N . GLN A 1 121 ? -19.141 -7.906 -5.609 1 87.5 121 GLN A N 1
ATOM 904 C CA . GLN A 1 121 ? -19.969 -8.969 -5.066 1 87.5 121 GLN A CA 1
ATOM 905 C C . GLN A 1 121 ? -21.125 -8.398 -4.246 1 87.5 121 GLN A C 1
ATOM 907 O O . GLN A 1 121 ? -22.094 -9.109 -3.949 1 87.5 121 GLN A O 1
ATOM 912 N N . SER A 1 122 ? -20.938 -7.16 -3.797 1 90.81 122 SER A N 1
ATOM 913 C CA . SER A 1 122 ? -21.953 -6.398 -3.07 1 90.81 122 SER A CA 1
ATOM 914 C C . SER A 1 122 ? -21.953 -4.934 -3.496 1 90.81 122 SER A C 1
ATOM 916 O O . SER A 1 122 ? -21.094 -4.508 -4.273 1 90.81 122 SER A O 1
ATOM 918 N N . ALA A 1 123 ? -22.938 -4.277 -3.055 1 91.19 123 ALA A N 1
ATOM 919 C CA . ALA A 1 123 ? -23.031 -2.865 -3.414 1 91.19 123 ALA A CA 1
ATOM 920 C C . ALA A 1 123 ? -21.922 -2.055 -2.74 1 91.19 123 ALA A C 1
ATOM 922 O O . ALA A 1 123 ? -21.578 -2.309 -1.586 1 91.19 123 ALA A O 1
ATOM 923 N N . ARG A 1 124 ? -21.375 -1.103 -3.506 1 95.31 124 ARG A N 1
ATOM 924 C CA . ARG A 1 124 ? -20.469 -0.07 -3 1 95.31 124 ARG A CA 1
ATOM 925 C C . ARG A 1 124 ? -19.219 -0.686 -2.396 1 95.31 124 ARG A C 1
ATOM 927 O O . ARG A 1 124 ? -18.828 -0.345 -1.276 1 95.31 124 ARG A O 1
ATOM 934 N N . VAL A 1 125 ? -18.703 -1.655 -3.1 1 96 125 VAL A N 1
ATOM 935 C CA . VAL A 1 125 ? -17.406 -2.254 -2.805 1 96 125 VAL A CA 1
ATOM 936 C C . VAL A 1 125 ? -16.438 -1.984 -3.955 1 96 125 VAL A C 1
ATOM 938 O O . VAL A 1 125 ? -16.859 -1.673 -5.07 1 96 125 VAL A O 1
ATOM 941 N N . PRO A 1 126 ? -15.188 -2.086 -3.674 1 96.81 126 PRO A N 1
ATOM 942 C CA . PRO A 1 126 ? -14.211 -1.876 -4.746 1 96.81 126 PRO A CA 1
ATOM 943 C C . PRO A 1 126 ? -14.047 -3.1 -5.645 1 96.81 126 PRO A C 1
ATOM 945 O O . PRO A 1 126 ? -14.531 -4.184 -5.312 1 96.81 126 PRO A O 1
ATOM 948 N N . ILE A 1 127 ? -13.531 -2.863 -6.785 1 97.88 127 ILE A N 1
ATOM 949 C CA . ILE A 1 127 ? -12.875 -3.877 -7.602 1 97.88 127 ILE A CA 1
ATOM 950 C C . ILE A 1 127 ? -11.359 -3.713 -7.504 1 97.88 127 ILE A C 1
ATOM 952 O O . ILE A 1 127 ? -10.727 -3.172 -8.414 1 97.88 127 ILE A O 1
ATOM 956 N N . SER A 1 128 ? -10.859 -4.199 -6.414 1 98.12 128 SER A N 1
ATOM 957 C CA . SER A 1 128 ? -9.484 -3.896 -6.016 1 98.12 128 SER A CA 1
ATOM 958 C C . SER A 1 128 ? -8.484 -4.43 -7.031 1 98.12 128 SER A C 1
ATOM 960 O O . SER A 1 128 ? -7.43 -3.822 -7.25 1 98.12 128 SER A O 1
ATOM 962 N N . ALA A 1 129 ? -8.797 -5.586 -7.633 1 98.25 129 ALA A N 1
ATOM 963 C CA . ALA A 1 129 ? -7.914 -6.129 -8.664 1 98.25 129 ALA A CA 1
ATOM 964 C C . ALA A 1 129 ? -7.715 -5.129 -9.797 1 98.25 129 ALA A C 1
ATOM 966 O O . ALA A 1 129 ? -6.602 -4.961 -10.297 1 98.25 129 ALA A O 1
ATOM 967 N N . SER A 1 130 ? -8.766 -4.473 -10.172 1 97.81 130 SER A N 1
ATOM 968 C CA . SER A 1 130 ? -8.711 -3.48 -11.242 1 97.81 130 SER A CA 1
ATOM 969 C C . SER A 1 130 ? -7.953 -2.234 -10.797 1 97.81 130 SER A C 1
ATOM 971 O O . SER A 1 130 ? -7.176 -1.664 -11.57 1 97.81 130 SER A O 1
ATOM 973 N N . ALA A 1 131 ? -8.188 -1.792 -9.602 1 98.06 131 ALA A N 1
ATOM 974 C CA . ALA A 1 131 ? -7.504 -0.612 -9.078 1 98.06 131 ALA A CA 1
ATOM 975 C C . ALA A 1 131 ? -5.992 -0.82 -9.055 1 98.06 131 ALA A C 1
ATOM 977 O O . ALA A 1 131 ? -5.234 0.049 -9.492 1 98.06 131 ALA A O 1
ATOM 978 N N . VAL A 1 132 ? -5.566 -1.953 -8.562 1 98.44 132 VAL A N 1
ATOM 979 C CA . VAL A 1 132 ? -4.145 -2.262 -8.469 1 98.44 132 VAL A CA 1
ATOM 980 C C . VAL A 1 132 ? -3.537 -2.336 -9.867 1 98.44 132 VAL A C 1
ATOM 982 O O . VAL A 1 132 ? -2.453 -1.799 -10.109 1 98.44 132 VAL A O 1
ATOM 985 N N . ALA A 1 133 ? -4.246 -2.977 -10.773 1 98.5 133 ALA A N 1
ATOM 986 C CA . ALA A 1 133 ? -3.777 -3.061 -12.156 1 98.5 133 ALA A CA 1
ATOM 987 C C . ALA A 1 133 ? -3.605 -1.671 -12.766 1 98.5 133 ALA A C 1
ATOM 989 O O . ALA A 1 133 ? -2.619 -1.406 -13.453 1 98.5 133 ALA A O 1
ATOM 990 N N . ARG A 1 134 ? -4.5 -0.823 -12.484 1 97.5 134 ARG A N 1
ATOM 991 C CA . ARG A 1 134 ? -4.441 0.547 -12.984 1 97.5 134 ARG A CA 1
ATOM 992 C C . ARG A 1 134 ? -3.211 1.273 -12.453 1 97.5 134 ARG A C 1
ATOM 994 O O . ARG A 1 134 ? -2.518 1.961 -13.203 1 97.5 134 ARG A O 1
ATOM 1001 N N . MET A 1 135 ? -2.943 1.12 -11.227 1 97.56 135 MET A N 1
ATOM 1002 C CA . MET A 1 135 ? -1.775 1.763 -10.633 1 97.56 135 MET A CA 1
ATOM 1003 C C . MET A 1 135 ? -0.489 1.255 -11.281 1 97.56 135 MET A C 1
ATOM 1005 O O . MET A 1 135 ? 0.399 2.045 -11.609 1 97.56 135 MET A O 1
ATOM 1009 N N . ILE A 1 136 ? -0.455 -0.034 -11.469 1 98.31 136 ILE A N 1
ATOM 1010 C CA . ILE A 1 136 ? 0.718 -0.659 -12.07 1 98.31 136 ILE A CA 1
ATOM 1011 C C . ILE A 1 136 ? 0.931 -0.106 -13.477 1 98.31 136 ILE A C 1
ATOM 1013 O O . ILE A 1 136 ? 2.041 0.299 -13.836 1 98.31 136 ILE A O 1
ATOM 1017 N N . THR A 1 137 ? -0.087 -0.014 -14.25 1 97.69 137 THR A N 1
ATOM 1018 C CA . THR A 1 137 ? 0.001 0.422 -15.641 1 97.69 137 THR A CA 1
ATOM 1019 C C . THR A 1 137 ? 0.33 1.91 -15.719 1 97.69 137 THR A C 1
ATOM 1021 O O . THR A 1 137 ? 1.136 2.33 -16.547 1 97.69 137 THR A O 1
ATOM 1024 N N . GLU A 1 138 ? -0.201 2.674 -14.82 1 95.69 138 GLU A N 1
ATOM 1025 C CA . GLU A 1 138 ? -0.035 4.125 -14.867 1 95.69 138 GLU A CA 1
ATOM 1026 C C . GLU A 1 138 ? 1.385 4.531 -14.484 1 95.69 138 GLU A C 1
ATOM 1028 O O . GLU A 1 138 ? 1.855 5.602 -14.867 1 95.69 138 GLU A O 1
ATOM 1033 N N . LEU A 1 139 ? 2 3.693 -13.742 1 96.81 139 LEU A N 1
ATOM 1034 C CA . LEU A 1 139 ? 3.373 4.008 -13.359 1 96.81 139 LEU A CA 1
ATOM 1035 C C . LEU A 1 139 ? 4.348 3.594 -14.453 1 96.81 139 LEU A C 1
ATOM 1037 O O . LEU A 1 139 ? 5.551 3.85 -14.352 1 96.81 139 LEU A O 1
ATOM 1041 N N . GLY A 1 140 ? 3.818 2.896 -15.516 1 94.69 140 GLY A N 1
ATOM 1042 C CA . GLY A 1 140 ? 4.582 2.857 -16.75 1 94.69 140 GLY A CA 1
ATOM 1043 C C . GLY A 1 140 ? 5.176 1.492 -17.047 1 94.69 140 GLY A C 1
ATOM 1044 O O . GLY A 1 140 ? 6.188 1.387 -17.734 1 94.69 140 GLY A O 1
ATOM 1045 N N . VAL A 1 141 ? 4.641 0.452 -16.562 1 97.88 141 VAL A N 1
ATOM 1046 C CA . VAL A 1 141 ? 5.141 -0.878 -16.906 1 97.88 141 VAL A CA 1
ATOM 1047 C C . VAL A 1 141 ? 4.938 -1.149 -18.391 1 97.88 141 VAL A C 1
ATOM 1049 O O . VAL A 1 141 ? 3.979 -0.656 -19 1 97.88 141 VAL A O 1
ATOM 1052 N N . ASN A 1 142 ? 5.836 -1.955 -18.969 1 97.75 142 ASN A N 1
ATOM 1053 C CA . ASN A 1 142 ? 5.738 -2.312 -20.375 1 97.75 142 ASN A CA 1
ATOM 1054 C C . ASN A 1 142 ? 5.07 -3.67 -20.578 1 97.75 142 ASN A C 1
ATOM 1056 O O . ASN A 1 142 ? 4.645 -4.008 -21.688 1 97.75 142 ASN A O 1
ATOM 1060 N N . GLY A 1 143 ? 4.93 -4.422 -19.547 1 98.19 143 GLY A N 1
ATOM 1061 C CA . GLY A 1 143 ? 4.309 -5.734 -19.562 1 98.19 143 GLY A CA 1
ATOM 1062 C C . GLY A 1 143 ? 4.215 -6.367 -18.188 1 98.19 143 GLY A C 1
ATOM 1063 O O . GLY A 1 143 ? 4.902 -5.941 -17.25 1 98.19 143 GLY A O 1
ATOM 1064 N N . VAL A 1 144 ? 3.307 -7.312 -18.094 1 98.56 144 VAL A N 1
ATOM 1065 C CA . VAL A 1 144 ? 3.1 -8.016 -16.828 1 98.56 144 VAL A CA 1
ATOM 1066 C C . VAL A 1 144 ? 3.121 -9.523 -17.062 1 98.56 144 VAL A C 1
ATOM 1068 O O . VAL A 1 144 ? 2.527 -10.016 -18.031 1 98.56 144 VAL A O 1
ATOM 1071 N N . VAL A 1 145 ? 3.896 -10.219 -16.25 1 98.44 145 VAL A N 1
ATOM 1072 C CA . VAL A 1 145 ? 3.879 -11.672 -16.219 1 98.44 145 VAL A CA 1
ATOM 1073 C C . VAL A 1 145 ? 3.291 -12.156 -14.891 1 98.44 145 VAL A C 1
ATOM 1075 O O . VAL A 1 145 ? 3.734 -11.734 -13.812 1 98.44 145 VAL A O 1
ATOM 1078 N N . THR A 1 146 ? 2.297 -12.906 -14.953 1 98.12 146 THR A N 1
ATOM 1079 C CA . THR A 1 146 ? 1.655 -13.453 -13.766 1 98.12 146 THR A CA 1
ATOM 1080 C C . THR A 1 146 ? 1.333 -14.938 -13.953 1 98.12 146 THR A C 1
ATOM 1082 O O . THR A 1 146 ? 1.814 -15.562 -14.898 1 98.12 146 THR A O 1
ATOM 1085 N N . MET A 1 147 ? 0.727 -15.539 -12.922 1 96.88 147 MET A N 1
ATOM 1086 C CA . MET A 1 147 ? 0.441 -16.969 -12.984 1 96.88 147 MET A CA 1
ATOM 1087 C C . MET A 1 147 ? -0.915 -17.281 -12.359 1 96.88 147 MET A C 1
ATOM 1089 O O . MET A 1 147 ? -1.196 -16.859 -11.234 1 96.88 147 MET A O 1
ATOM 1093 N N . ASP A 1 148 ? -1.706 -18 -13.156 1 95.44 148 ASP A N 1
ATOM 1094 C CA . ASP A 1 148 ? -2.99 -18.5 -12.688 1 95.44 148 ASP A CA 1
ATOM 1095 C C . ASP A 1 148 ? -3.771 -17.422 -11.945 1 95.44 148 ASP A C 1
ATOM 1097 O O . ASP A 1 148 ? -4.117 -17.578 -10.773 1 95.44 148 ASP A O 1
ATOM 1101 N N . LEU A 1 149 ? -4.055 -16.359 -12.664 1 95.44 149 LEU A N 1
ATOM 1102 C CA . LEU A 1 149 ? -4.945 -15.352 -12.109 1 95.44 149 LEU A CA 1
ATOM 1103 C C . LEU A 1 149 ? -6.254 -15.977 -11.641 1 95.44 149 LEU A C 1
ATOM 1105 O O . LEU A 1 149 ? -6.707 -16.969 -12.211 1 95.44 149 LEU A O 1
ATOM 1109 N N . HIS A 1 150 ? -6.828 -15.438 -10.656 1 93.06 150 HIS A N 1
ATOM 1110 C CA . HIS A 1 150 ? -8.062 -15.961 -10.078 1 93.06 150 HIS A CA 1
ATOM 1111 C C . HIS A 1 150 ? -9.141 -16.109 -11.148 1 93.06 150 HIS A C 1
ATOM 1113 O O . HIS A 1 150 ? -9.914 -17.078 -11.125 1 93.06 150 HIS A O 1
ATOM 1119 N N . CYS A 1 151 ? -9.148 -15.18 -12.062 1 91.44 151 CYS A N 1
ATOM 1120 C CA . CYS A 1 151 ? -10.023 -15.289 -13.219 1 91.44 151 CYS A CA 1
ATOM 1121 C C . CYS A 1 151 ? -9.398 -14.617 -14.438 1 91.44 151 CYS A C 1
ATOM 1123 O O . CYS A 1 151 ? -8.672 -13.633 -14.305 1 91.44 151 CYS A O 1
ATOM 1125 N N . GLY A 1 152 ? -9.727 -15.141 -15.602 1 89.44 152 GLY A N 1
ATOM 1126 C CA . GLY A 1 152 ? -9.125 -14.703 -16.859 1 89.44 152 GLY A CA 1
ATOM 1127 C C . GLY A 1 152 ? -9.367 -13.234 -17.156 1 89.44 152 GLY A C 1
ATOM 1128 O O . GLY A 1 152 ? -8.469 -12.539 -17.625 1 89.44 152 GLY A O 1
ATOM 1129 N N . PRO A 1 153 ? -10.484 -12.68 -16.922 1 91.44 153 PRO A N 1
ATOM 1130 C CA . PRO A 1 153 ? -10.844 -11.297 -17.25 1 91.44 153 PRO A CA 1
ATOM 1131 C C . PRO A 1 153 ? -9.945 -10.273 -16.578 1 91.44 153 PRO A C 1
ATOM 1133 O O . PRO A 1 153 ? -9.859 -9.125 -17.016 1 91.44 153 PRO A O 1
ATOM 1136 N N . ILE A 1 154 ? -9.25 -10.609 -15.562 1 95.31 154 ILE A N 1
ATOM 1137 C CA . ILE A 1 154 ? -8.359 -9.695 -14.867 1 95.31 154 ILE A CA 1
ATOM 1138 C C . ILE A 1 154 ? -7.309 -9.156 -15.836 1 95.31 154 ILE A C 1
ATOM 1140 O O . ILE A 1 154 ? -6.832 -8.031 -15.688 1 95.31 154 ILE A O 1
ATOM 1144 N N . GLN A 1 155 ? -6.949 -9.945 -16.797 1 95.12 155 GLN A N 1
ATOM 1145 C CA . GLN A 1 155 ? -5.996 -9.508 -17.812 1 95.12 155 GLN A CA 1
ATOM 1146 C C . GLN A 1 155 ? -6.441 -8.195 -18.453 1 95.12 155 GLN A C 1
ATOM 1148 O O . GLN A 1 155 ? -5.609 -7.359 -18.812 1 95.12 155 GLN A O 1
ATOM 1153 N N . GLY A 1 156 ? -7.684 -7.984 -18.578 1 95.81 156 GLY A N 1
ATOM 1154 C CA . GLY A 1 156 ? -8.227 -6.781 -19.188 1 95.81 156 GLY A CA 1
ATOM 1155 C C . GLY A 1 156 ? -8.102 -5.555 -18.297 1 95.81 156 GLY A C 1
ATOM 1156 O O . GLY A 1 156 ? -8.227 -4.426 -18.766 1 95.81 156 GLY A O 1
ATOM 1157 N N . PHE A 1 157 ? -7.902 -5.754 -17.031 1 97.06 157 PHE A N 1
ATOM 1158 C CA . PHE A 1 157 ? -7.781 -4.637 -16.109 1 97.06 157 PHE A CA 1
ATOM 1159 C C . PHE A 1 157 ? -6.527 -3.822 -16.391 1 97.06 157 PHE A C 1
ATOM 1161 O O . PHE A 1 157 ? -6.406 -2.678 -15.953 1 97.06 157 PHE A O 1
ATOM 1168 N N . PHE A 1 158 ? -5.57 -4.391 -17.141 1 97.19 158 PHE A N 1
ATOM 1169 C CA . PHE A 1 158 ? -4.293 -3.736 -17.406 1 97.19 158 PHE A CA 1
ATOM 1170 C C . PHE A 1 158 ? -4.363 -2.896 -18.672 1 97.19 158 PHE A C 1
ATOM 1172 O O . PHE A 1 158 ? -3.355 -2.344 -19.109 1 97.19 158 PHE A O 1
ATOM 1179 N N . HIS A 1 159 ? -5.473 -2.674 -19.25 1 91.12 159 HIS A N 1
ATOM 1180 C CA . HIS A 1 159 ? -5.867 -1.748 -20.312 1 91.12 159 HIS A CA 1
ATOM 1181 C C . HIS A 1 159 ? -4.766 -1.607 -21.359 1 91.12 159 HIS A C 1
ATOM 1183 O O . HIS A 1 159 ? -4.246 -0.511 -21.562 1 91.12 159 HIS A O 1
ATOM 1189 N N . GLY A 1 160 ? -4.41 -2.549 -22.172 1 89.19 160 GLY A N 1
ATOM 1190 C CA . GLY A 1 160 ? -3.492 -2.443 -23.297 1 89.19 160 GLY A CA 1
ATOM 1191 C C . GLY A 1 160 ? -2.084 -2.893 -22.953 1 89.19 160 GLY A C 1
ATOM 1192 O O . GLY A 1 160 ? -1.256 -3.084 -23.844 1 89.19 160 GLY A O 1
ATOM 1193 N N . CYS A 1 161 ? -1.767 -2.914 -21.688 1 95.69 161 CYS A N 1
ATOM 1194 C CA . CYS A 1 161 ? -0.488 -3.494 -21.281 1 95.69 161 CYS A CA 1
ATOM 1195 C C . CYS A 1 161 ? -0.481 -5.004 -21.5 1 95.69 161 CYS A C 1
ATOM 1197 O O . CYS A 1 161 ? -1.401 -5.699 -21.062 1 95.69 161 CYS A O 1
ATOM 1199 N N . PRO A 1 162 ? 0.493 -5.512 -22.266 1 96.56 162 PRO A N 1
ATOM 1200 C CA . PRO A 1 162 ? 0.542 -6.961 -22.453 1 96.56 162 PRO A CA 1
ATOM 1201 C C . PRO A 1 162 ? 0.644 -7.73 -21.141 1 96.56 162 PRO A C 1
ATOM 1203 O O . PRO A 1 162 ? 1.418 -7.355 -20.25 1 96.56 162 PRO A O 1
ATOM 1206 N N . VAL A 1 163 ? -0.184 -8.734 -21.031 1 97.56 163 VAL A N 1
ATOM 1207 C CA . VAL A 1 163 ? -0.182 -9.586 -19.844 1 97.56 163 VAL A CA 1
ATOM 1208 C C . VAL A 1 163 ? 0.038 -11.039 -20.25 1 97.56 163 VAL A C 1
ATOM 1210 O O . VAL A 1 163 ? -0.663 -11.562 -21.109 1 97.56 163 VAL A O 1
ATOM 1213 N N . ALA A 1 164 ? 1.016 -11.656 -19.688 1 97.12 164 ALA A N 1
ATOM 1214 C CA . ALA A 1 164 ? 1.219 -13.102 -19.812 1 97.12 164 ALA A CA 1
ATOM 1215 C C . ALA A 1 164 ? 0.779 -13.828 -18.547 1 97.12 164 ALA A C 1
ATOM 1217 O O . ALA A 1 164 ? 1.448 -13.75 -17.516 1 97.12 164 ALA A O 1
ATOM 1218 N N . ASP A 1 165 ? -0.321 -14.461 -18.625 1 96.56 165 ASP A N 1
ATOM 1219 C CA . ASP A 1 165 ? -0.816 -15.273 -17.516 1 96.56 165 ASP A CA 1
ATOM 1220 C C . ASP A 1 165 ? -0.416 -16.734 -17.688 1 96.56 165 ASP A C 1
ATOM 1222 O O . ASP A 1 165 ? -1.123 -17.5 -18.344 1 96.56 165 ASP A O 1
ATOM 1226 N N . LEU A 1 166 ? 0.639 -17.125 -17 1 96.06 166 LEU A N 1
ATOM 1227 C CA . LEU A 1 166 ? 1.184 -18.469 -17.125 1 96.06 166 LEU A CA 1
ATOM 1228 C C . LEU A 1 166 ? 0.429 -19.453 -16.234 1 96.06 166 LEU A C 1
ATOM 1230 O O . LEU A 1 166 ? -0.372 -19.031 -15.398 1 96.06 166 LEU A O 1
ATOM 1234 N N . SER A 1 167 ? 0.635 -20.703 -16.547 1 93.94 167 SER A N 1
ATOM 1235 C CA . SER A 1 167 ? 0.06 -21.766 -15.734 1 93.94 167 SER A CA 1
ATOM 1236 C C . SER A 1 167 ? 1.139 -22.719 -15.227 1 93.94 167 SER A C 1
ATOM 1238 O O . SER A 1 167 ? 2.078 -23.047 -15.953 1 93.94 167 SER A O 1
ATOM 1240 N N . ALA A 1 168 ? 0.932 -23.141 -14.039 1 94.5 168 ALA A N 1
ATOM 1241 C CA . ALA A 1 168 ? 1.9 -24.078 -13.469 1 94.5 168 ALA A CA 1
ATOM 1242 C C . ALA A 1 168 ? 1.528 -25.516 -13.789 1 94.5 168 ALA A C 1
ATOM 1244 O O . ALA A 1 168 ? 2.049 -26.453 -13.18 1 94.5 168 ALA A O 1
ATOM 1245 N N . THR A 1 169 ? 0.673 -25.719 -14.703 1 92.75 169 THR A N 1
ATOM 1246 C CA . THR A 1 169 ? 0.153 -27.047 -15.031 1 92.75 169 THR A CA 1
ATOM 1247 C C . THR A 1 169 ? 1.286 -27.984 -15.438 1 92.75 169 THR A C 1
ATOM 1249 O O . THR A 1 169 ? 1.276 -29.172 -15.078 1 92.75 169 THR A O 1
ATOM 1252 N N . SER A 1 170 ? 2.229 -27.469 -16.188 1 91.75 170 SER A N 1
ATOM 1253 C CA . SER A 1 170 ? 3.346 -28.297 -16.625 1 91.75 170 SER A CA 1
ATOM 1254 C C . SER A 1 170 ? 4.156 -28.797 -15.43 1 91.75 170 SER A C 1
ATOM 1256 O O . SER A 1 170 ? 4.582 -29.953 -15.406 1 91.75 170 SER A O 1
ATOM 1258 N N . GLU A 1 171 ? 4.418 -27.875 -14.516 1 95.19 171 GLU A N 1
ATOM 1259 C CA . GLU A 1 171 ? 5.156 -28.25 -13.312 1 95.19 171 GLU A CA 1
ATOM 1260 C C . GLU A 1 171 ? 4.395 -29.297 -12.5 1 95.19 171 GLU A C 1
ATOM 1262 O O . GLU A 1 171 ? 4.988 -30.25 -12 1 95.19 171 GLU A O 1
ATOM 1267 N N . PHE A 1 172 ? 3.125 -29.141 -12.375 1 96.31 172 PHE A N 1
ATOM 1268 C CA . PHE A 1 172 ? 2.289 -30.094 -11.656 1 96.31 172 PHE A CA 1
ATOM 1269 C C . PHE A 1 172 ? 2.25 -31.438 -12.383 1 96.31 172 PHE A C 1
ATOM 1271 O O . PHE A 1 172 ? 2.283 -32.5 -11.758 1 96.31 172 PHE A O 1
ATOM 1278 N N . ALA A 1 173 ? 2.115 -31.375 -13.648 1 92.44 173 ALA A N 1
ATOM 1279 C CA . ALA A 1 173 ? 2.074 -32.594 -14.445 1 92.44 173 ALA A CA 1
ATOM 1280 C C . ALA A 1 173 ? 3.359 -33.406 -14.281 1 92.44 173 ALA A C 1
ATOM 1282 O O . ALA A 1 173 ? 3.32 -34.625 -14.156 1 92.44 173 ALA A O 1
ATOM 1283 N N . ALA A 1 174 ? 4.473 -32.688 -14.32 1 93.12 174 ALA A N 1
ATOM 1284 C CA . ALA A 1 174 ? 5.754 -33.375 -14.109 1 93.12 174 ALA A CA 1
ATOM 1285 C C . ALA A 1 174 ? 5.801 -34.031 -12.742 1 93.12 174 ALA A C 1
ATOM 1287 O O . ALA A 1 174 ? 6.273 -35.188 -12.617 1 93.12 174 ALA A O 1
ATOM 1288 N N . TYR A 1 175 ? 5.324 -33.406 -11.805 1 94.69 175 TYR A N 1
ATOM 1289 C CA . TYR A 1 175 ? 5.266 -33.969 -10.461 1 94.69 175 TYR A CA 1
ATOM 1290 C C . TYR A 1 175 ? 4.344 -35.188 -10.422 1 94.69 175 TYR A C 1
ATOM 1292 O O . TYR A 1 175 ? 4.684 -36.188 -9.82 1 94.69 175 TYR A O 1
ATOM 1300 N N . GLY A 1 176 ? 3.178 -35.094 -10.984 1 92.81 176 GLY A N 1
ATOM 1301 C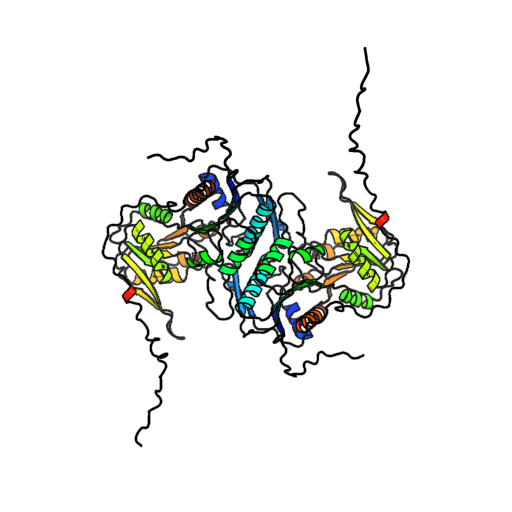 CA . GLY A 1 176 ? 2.229 -36.188 -11.055 1 92.81 176 GLY A CA 1
ATOM 1302 C C . GLY A 1 176 ? 2.799 -37.406 -11.727 1 92.81 176 GLY A C 1
ATOM 1303 O O . GLY A 1 176 ? 2.539 -38.531 -11.297 1 92.81 176 GLY A O 1
ATOM 1304 N N . LYS A 1 177 ? 3.533 -37.188 -12.719 1 90.12 177 LYS A N 1
ATOM 1305 C CA . LYS A 1 177 ? 4.156 -38.312 -13.422 1 90.12 177 LYS A CA 1
ATOM 1306 C C . LYS A 1 177 ? 5.164 -39.031 -12.531 1 90.12 177 LYS A C 1
ATOM 1308 O O . LYS A 1 177 ? 5.305 -40.25 -12.602 1 90.12 177 LYS A O 1
ATOM 1313 N N . SER A 1 178 ? 5.789 -38.219 -11.711 1 92.12 178 SER A N 1
ATOM 1314 C CA . SER A 1 178 ? 6.762 -38.812 -10.797 1 92.12 178 SER A CA 1
ATOM 1315 C C . SER A 1 178 ? 6.078 -39.656 -9.734 1 92.12 178 SER A C 1
ATOM 1317 O O . SER A 1 178 ? 6.707 -40.531 -9.141 1 92.12 178 SER A O 1
ATOM 1319 N N . LYS A 1 179 ? 4.863 -39.438 -9.43 1 92.19 179 LYS A N 1
ATOM 1320 C CA . LYS A 1 179 ? 4.105 -40.156 -8.422 1 92.19 179 LYS A CA 1
ATOM 1321 C C . LYS A 1 179 ? 3.566 -41.469 -9 1 92.19 179 LYS A C 1
ATOM 1323 O O . LYS A 1 179 ? 3.17 -42.375 -8.25 1 92.19 179 LYS A O 1
ATOM 1328 N N . MET A 1 180 ? 3.502 -41.688 -10.281 1 88.38 180 MET A N 1
ATOM 1329 C CA . MET A 1 180 ? 3.086 -42.906 -10.992 1 88.38 180 MET A CA 1
ATOM 1330 C C . MET A 1 180 ? 1.664 -43.281 -10.609 1 88.38 180 MET A C 1
ATOM 1332 O O . MET A 1 180 ? 1.408 -44.438 -10.258 1 88.38 180 MET A O 1
ATOM 1336 N N . PHE A 1 181 ? 0.771 -42.406 -10.602 1 91.62 181 PHE A N 1
ATOM 1337 C CA . PHE A 1 181 ? -0.64 -42.688 -10.359 1 91.62 181 PHE A CA 1
ATOM 1338 C C . PHE A 1 181 ? -1.2 -43.625 -11.43 1 91.62 181 PHE A C 1
ATOM 1340 O O . PHE A 1 181 ? -0.761 -43.562 -12.578 1 91.62 181 PHE A O 1
ATOM 1347 N N . ASP A 1 182 ? -2.119 -44.438 -11.031 1 93.38 182 ASP A N 1
ATOM 1348 C CA . ASP A 1 182 ? -2.896 -45.188 -12.023 1 93.38 182 ASP A CA 1
ATOM 1349 C C . ASP A 1 182 ? -3.922 -44.281 -12.703 1 93.38 182 ASP A C 1
ATOM 1351 O O . ASP A 1 182 ? -4.934 -43.906 -12.094 1 93.38 182 ASP A O 1
ATOM 1355 N N . THR A 1 183 ? -3.744 -43.969 -13.906 1 91.75 183 THR A N 1
ATOM 1356 C CA . THR A 1 183 ? -4.555 -43 -14.625 1 91.75 183 THR A CA 1
ATOM 1357 C C . THR A 1 183 ? -5.984 -43.5 -14.797 1 91.75 183 THR A C 1
ATOM 1359 O O . THR A 1 183 ? -6.91 -42.719 -14.977 1 91.75 183 THR A O 1
ATOM 1362 N N . LYS A 1 184 ? -6.211 -44.781 -14.734 1 92.81 184 LYS A N 1
ATOM 1363 C CA . LYS A 1 184 ? -7.547 -45.344 -14.883 1 92.81 184 LYS A CA 1
ATOM 1364 C C . LYS A 1 184 ? -8.383 -45.125 -13.625 1 92.81 184 LYS A C 1
ATOM 1366 O O . LYS A 1 184 ? -9.609 -45.062 -13.68 1 92.81 184 LYS A O 1
ATOM 1371 N N . GLU A 1 185 ? -7.703 -44.969 -12.562 1 95.81 185 GLU A N 1
ATOM 1372 C CA . GLU A 1 185 ? -8.375 -44.75 -11.281 1 95.81 185 GLU A CA 1
ATOM 1373 C C . GLU A 1 185 ? -8.078 -43.375 -10.719 1 95.81 185 GLU A C 1
ATOM 1375 O O . GLU A 1 185 ? -8.117 -43.156 -9.5 1 95.81 185 GLU A O 1
ATOM 1380 N N . LEU A 1 186 ? -7.691 -42.531 -11.578 1 96.69 186 LEU A N 1
ATOM 1381 C CA . LEU A 1 186 ? -7.395 -41.156 -11.188 1 96.69 186 LEU A CA 1
ATOM 1382 C C . LEU A 1 186 ? -8.555 -40.25 -11.531 1 96.69 186 LEU A C 1
ATOM 1384 O O . LEU A 1 186 ? -9.062 -40.25 -12.656 1 96.69 186 LEU A O 1
ATOM 1388 N N . ALA A 1 187 ? -9 -39.5 -10.547 1 97.62 187 ALA A N 1
ATOM 1389 C CA . ALA A 1 187 ? -10.047 -38.5 -10.75 1 97.62 187 ALA A CA 1
ATOM 1390 C C . ALA A 1 187 ? -9.539 -37.094 -10.406 1 97.62 187 ALA A C 1
ATOM 1392 O O . ALA A 1 187 ? -8.977 -36.875 -9.328 1 97.62 187 ALA A O 1
ATOM 1393 N N . ILE A 1 188 ? -9.664 -36.188 -11.359 1 97.81 188 ILE A N 1
ATOM 1394 C CA . ILE A 1 188 ? -9.336 -34.781 -11.094 1 97.81 188 ILE A CA 1
ATOM 1395 C C . ILE A 1 188 ? -10.586 -34.031 -10.633 1 97.81 188 ILE A C 1
ATOM 1397 O O . ILE A 1 188 ? -11.625 -34.094 -11.289 1 97.81 188 ILE A O 1
ATOM 1401 N N . VAL A 1 189 ? -10.445 -33.312 -9.539 1 97.81 189 VAL A N 1
ATOM 1402 C CA . VAL A 1 189 ? -11.625 -32.781 -8.875 1 97.81 189 VAL A CA 1
ATOM 1403 C C . VAL A 1 189 ? -11.562 -31.25 -8.883 1 97.81 189 VAL A C 1
ATOM 1405 O O . VAL A 1 189 ? -10.555 -30.656 -8.477 1 97.81 189 VAL A O 1
ATOM 1408 N N . ALA A 1 190 ? -12.586 -30.625 -9.383 1 95.94 190 ALA A N 1
ATOM 1409 C CA . ALA A 1 190 ? -12.789 -29.172 -9.25 1 95.94 190 ALA A CA 1
ATOM 1410 C C . ALA A 1 190 ? -13.578 -28.844 -7.984 1 95.94 190 ALA A C 1
ATOM 1412 O O . ALA A 1 190 ? -14.703 -29.328 -7.809 1 95.94 190 ALA A O 1
ATOM 1413 N N . PRO A 1 191 ? -12.984 -28.047 -7.109 1 93 191 PRO A N 1
ATOM 1414 C CA . PRO A 1 191 ? -13.68 -27.766 -5.855 1 93 191 PRO A CA 1
ATOM 1415 C C . PRO A 1 191 ? -14.906 -26.859 -6.055 1 93 191 PRO A C 1
ATOM 1417 O O . PRO A 1 191 ? -15.75 -26.75 -5.16 1 93 191 PRO A O 1
ATOM 1420 N N . ASP A 1 192 ? -14.977 -26.141 -7.145 1 86 192 ASP A N 1
ATOM 1421 C CA . ASP A 1 192 ? -16.141 -25.328 -7.52 1 86 192 ASP A CA 1
ATOM 1422 C C . ASP A 1 192 ? -16.25 -25.219 -9.039 1 86 192 ASP A C 1
ATOM 1424 O O . ASP A 1 192 ? -15.469 -25.812 -9.773 1 86 192 ASP A O 1
ATOM 1428 N N . ALA A 1 193 ? -17.281 -24.562 -9.461 1 82.69 193 ALA A N 1
ATOM 1429 C CA . ALA A 1 193 ? -17.562 -24.469 -10.891 1 82.69 193 ALA A CA 1
ATOM 1430 C C . ALA A 1 193 ? -16.469 -23.703 -11.617 1 82.69 193 ALA A C 1
ATOM 1432 O O . ALA A 1 193 ? -16.156 -24 -12.773 1 82.69 193 ALA A O 1
ATOM 1433 N N . GLY A 1 194 ? -15.844 -22.812 -10.961 1 84.69 194 GLY A N 1
ATOM 1434 C CA . GLY A 1 194 ? -14.812 -21.984 -11.578 1 84.69 194 GLY A CA 1
ATOM 1435 C C . GLY A 1 194 ? -13.516 -22.734 -11.828 1 84.69 194 GLY A C 1
ATOM 1436 O O . GLY A 1 194 ? -12.711 -22.312 -12.664 1 84.69 194 GLY A O 1
ATOM 1437 N N . ALA A 1 195 ? -13.367 -23.844 -11.211 1 91.06 195 ALA A N 1
ATOM 1438 C CA . ALA A 1 195 ? -12.117 -24.594 -11.281 1 91.06 195 ALA A CA 1
ATOM 1439 C C . ALA A 1 195 ? -12.203 -25.703 -12.32 1 91.06 195 ALA A C 1
ATOM 1441 O O . ALA A 1 195 ? -11.227 -26.422 -12.562 1 91.06 195 ALA A O 1
ATOM 1442 N N . VAL A 1 196 ? -13.312 -25.859 -12.945 1 90.69 196 VAL A N 1
ATOM 1443 C CA . VAL A 1 196 ? -13.555 -26.984 -13.836 1 90.69 196 VAL A CA 1
ATOM 1444 C C . VAL A 1 196 ? -12.57 -26.938 -15 1 90.69 196 VAL A C 1
ATOM 1446 O O . VAL A 1 196 ? -11.992 -27.969 -15.375 1 90.69 196 VAL A O 1
ATOM 1449 N N . ASN A 1 197 ? -12.383 -25.75 -15.539 1 89.5 197 ASN A N 1
ATOM 1450 C CA . ASN A 1 197 ? -11.453 -25.641 -16.656 1 89.5 197 ASN A CA 1
ATOM 1451 C C . ASN A 1 197 ? -10.031 -26.016 -16.25 1 89.5 197 ASN A C 1
ATOM 1453 O O . ASN A 1 197 ? -9.312 -26.656 -17.016 1 89.5 197 ASN A O 1
ATOM 1457 N N . ARG A 1 198 ? -9.664 -25.625 -15.141 1 92.31 198 ARG A N 1
ATOM 1458 C CA . ARG A 1 198 ? -8.352 -25.984 -14.609 1 92.31 198 ARG A CA 1
ATOM 1459 C C . ARG A 1 198 ? -8.234 -27.5 -14.398 1 92.31 198 ARG A C 1
ATOM 1461 O O . ARG A 1 198 ? -7.199 -28.094 -14.711 1 92.31 198 ARG A O 1
ATOM 1468 N N . ALA A 1 199 ? -9.234 -28.094 -13.875 1 94.56 199 ALA A N 1
ATOM 1469 C CA . ALA A 1 199 ? -9.266 -29.531 -13.656 1 94.56 199 ALA A CA 1
ATOM 1470 C C . ALA A 1 199 ? -9.156 -30.297 -14.977 1 94.56 199 ALA A C 1
ATOM 1472 O O . ALA A 1 199 ? -8.422 -31.281 -15.07 1 94.56 199 ALA A O 1
ATOM 1473 N N . ARG A 1 200 ? -9.844 -29.797 -15.922 1 93.56 200 ARG A N 1
ATOM 1474 C CA . ARG A 1 200 ? -9.805 -30.438 -17.234 1 93.56 200 ARG A CA 1
ATOM 1475 C C . ARG A 1 200 ? -8.406 -30.375 -17.828 1 93.56 200 ARG A C 1
ATOM 1477 O O . ARG A 1 200 ? -7.902 -31.375 -18.359 1 93.56 200 ARG A O 1
ATOM 1484 N N . ARG A 1 201 ? -7.801 -29.25 -17.75 1 91.5 201 ARG A N 1
ATOM 1485 C CA . ARG A 1 201 ? -6.445 -29.078 -18.266 1 91.5 201 ARG A CA 1
ATOM 1486 C C . ARG A 1 201 ? -5.473 -30.031 -17.578 1 91.5 201 ARG A C 1
ATOM 1488 O O . ARG A 1 201 ? -4.621 -30.641 -18.219 1 91.5 201 ARG A O 1
ATOM 1495 N N . MET A 1 202 ? -5.641 -30.109 -16.344 1 94.38 202 MET A N 1
ATOM 1496 C CA . MET A 1 202 ? -4.785 -31.016 -15.57 1 94.38 202 MET A CA 1
ATOM 1497 C C . MET A 1 202 ? -5.035 -32.469 -15.961 1 94.38 202 MET A C 1
ATOM 1499 O O . MET A 1 202 ? -4.09 -33.25 -16.109 1 94.38 202 MET A O 1
ATOM 1503 N N . GLY A 1 203 ? -6.305 -32.812 -16.031 1 94.81 203 GLY A N 1
ATOM 1504 C CA . GLY A 1 203 ? -6.652 -34.156 -16.469 1 94.81 203 GLY A CA 1
ATOM 1505 C C . GLY A 1 203 ? -6.02 -34.531 -17.797 1 94.81 203 GLY A C 1
ATOM 1506 O O . GLY A 1 203 ? -5.453 -35.625 -17.938 1 94.81 203 GLY A O 1
ATOM 1507 N N . ASP A 1 204 ? -6.094 -33.625 -18.703 1 93.06 204 ASP A N 1
ATOM 1508 C CA . ASP A 1 204 ? -5.516 -33.844 -20.031 1 93.06 204 ASP A CA 1
ATOM 1509 C C . ASP A 1 204 ? -4.012 -34.094 -19.938 1 93.06 204 ASP A C 1
ATOM 1511 O O . ASP A 1 204 ? -3.475 -34.969 -20.609 1 93.06 204 ASP A O 1
ATOM 1515 N N . ARG A 1 205 ? -3.33 -33.344 -19.141 1 92.31 205 ARG A N 1
ATOM 1516 C CA . ARG A 1 205 ? -1.879 -33.438 -19 1 92.31 205 ARG A CA 1
ATOM 1517 C C . ARG A 1 205 ? -1.47 -34.719 -18.312 1 92.31 205 ARG A C 1
ATOM 1519 O O . ARG A 1 205 ? -0.421 -35.312 -18.609 1 92.31 205 ARG A O 1
ATOM 1526 N N . LEU A 1 206 ? -2.303 -35.219 -17.406 1 94 206 LEU A N 1
ATOM 1527 C CA . LEU A 1 206 ? -1.971 -36.375 -16.625 1 94 206 LEU A CA 1
ATOM 1528 C C . LEU A 1 206 ? -2.516 -37.656 -17.281 1 94 206 LEU A C 1
ATOM 1530 O O . LEU A 1 206 ? -2.133 -38.75 -16.906 1 94 206 LEU A O 1
ATOM 1534 N N . GLY A 1 207 ? -3.449 -37.438 -18.172 1 92.44 207 GLY A N 1
ATOM 1535 C CA . GLY A 1 207 ? -4.109 -38.594 -18.797 1 92.44 207 GLY A CA 1
ATOM 1536 C C . GLY A 1 207 ? -5.273 -39.125 -17.984 1 92.44 207 GLY A C 1
ATOM 1537 O O . GLY A 1 207 ? -5.594 -40.312 -18.062 1 92.44 207 GLY A O 1
ATOM 1538 N N . ALA A 1 208 ? -5.77 -38.312 -17.188 1 93.44 208 ALA A N 1
ATOM 1539 C CA . ALA A 1 208 ? -6.934 -38.688 -16.391 1 93.44 208 ALA A CA 1
ATOM 1540 C C . ALA A 1 208 ? -8.227 -38.375 -17.125 1 93.44 208 ALA A C 1
ATOM 1542 O O . ALA A 1 208 ? -8.438 -37.219 -17.547 1 93.44 208 ALA A O 1
ATOM 1543 N N . ARG A 1 209 ? -9.156 -39.281 -17.203 1 91.06 209 ARG A N 1
ATOM 1544 C CA . ARG A 1 209 ? -10.383 -39.094 -17.969 1 91.06 209 ARG A CA 1
ATOM 1545 C C . ARG A 1 209 ? -11.531 -38.688 -17.062 1 91.06 209 ARG A C 1
ATOM 1547 O O . ARG A 1 209 ? -12.539 -38.156 -17.531 1 91.06 209 ARG A O 1
ATOM 1554 N N . ARG A 1 210 ? -11.422 -38.906 -15.844 1 94.75 210 ARG A N 1
ATOM 1555 C CA . ARG A 1 210 ? -12.5 -38.625 -14.906 1 94.75 210 ARG A CA 1
ATOM 1556 C C . ARG A 1 210 ? -12.328 -37.25 -14.281 1 94.75 210 ARG A C 1
ATOM 1558 O O . ARG A 1 210 ? -11.375 -37 -13.523 1 94.75 210 ARG A O 1
ATOM 1565 N N . ILE A 1 211 ? -13.219 -36.375 -14.633 1 95 211 ILE A N 1
ATOM 1566 C CA . ILE A 1 211 ? -13.273 -35.062 -14.047 1 95 211 ILE A CA 1
ATOM 1567 C C . ILE A 1 211 ? -14.539 -34.906 -13.195 1 95 211 ILE A C 1
ATOM 1569 O O . ILE A 1 211 ? -15.648 -35.156 -13.672 1 95 211 ILE A O 1
ATOM 1573 N N . VAL A 1 212 ? -14.352 -34.531 -11.977 1 95.5 212 VAL A N 1
ATOM 1574 C CA . VAL A 1 212 ? -15.445 -34.469 -11.016 1 95.5 212 VAL A CA 1
ATOM 1575 C C . VAL A 1 212 ? -15.484 -33.062 -10.406 1 95.5 212 VAL A C 1
ATOM 1577 O O . VAL A 1 212 ? -14.469 -32.344 -10.383 1 95.5 212 VAL A O 1
ATOM 1580 N N . THR A 1 213 ? -16.688 -32.625 -10.055 1 94.5 213 THR A N 1
ATOM 1581 C CA . THR A 1 213 ? -16.812 -31.297 -9.453 1 94.5 213 THR A CA 1
ATOM 1582 C C . THR A 1 213 ? -17.641 -31.359 -8.172 1 94.5 213 THR A C 1
ATOM 1584 O O . THR A 1 213 ? -18.484 -32.25 -8.016 1 94.5 213 THR A O 1
ATOM 1587 N N . ILE A 1 214 ? -17.297 -30.516 -7.266 1 92.06 214 ILE A N 1
ATOM 1588 C CA . ILE A 1 214 ? -18.062 -30.359 -6.039 1 92.06 214 ILE A CA 1
ATOM 1589 C C . ILE A 1 214 ? -18.844 -29.047 -6.098 1 92.06 214 ILE A C 1
ATOM 1591 O O . ILE A 1 214 ? -18.281 -27.984 -6.375 1 92.06 214 ILE A O 1
ATOM 1595 N N . LEU A 1 215 ? -20.094 -29.062 -5.93 1 86.06 215 LEU A N 1
ATOM 1596 C CA . LEU A 1 215 ? -20.938 -27.875 -5.953 1 86.06 215 LEU A CA 1
ATOM 1597 C C . LEU A 1 215 ? -21.328 -27.453 -4.539 1 86.06 215 LEU A C 1
ATOM 1599 O O . LEU A 1 215 ? -21.672 -28.312 -3.711 1 86.06 215 LEU A O 1
ATOM 1603 N N . LYS A 1 216 ? -20.844 -26.188 -4.25 1 72.81 216 LYS A N 1
ATOM 1604 C CA . LYS A 1 216 ? -21.297 -25.641 -2.967 1 72.81 216 LYS A CA 1
ATOM 1605 C C . LYS A 1 216 ? -22.734 -25.141 -3.057 1 72.81 216 LYS A C 1
ATOM 1607 O O . LYS A 1 216 ? -23.078 -24.375 -3.965 1 72.81 216 LYS A O 1
ATOM 1612 N N . ARG A 1 217 ? -23.719 -25.859 -2.424 1 64.38 217 ARG A N 1
ATOM 1613 C CA . ARG A 1 217 ? -25.094 -25.375 -2.385 1 64.38 217 ARG A CA 1
ATOM 1614 C C . ARG A 1 217 ? -25.375 -24.594 -1.099 1 64.38 217 ARG A C 1
ATOM 1616 O O . ARG A 1 217 ? -25.078 -25.094 -0.004 1 64.38 217 ARG A O 1
ATOM 1623 N N . ARG A 1 218 ? -25.438 -23.266 -1.225 1 54.22 218 ARG A N 1
ATOM 1624 C CA . ARG A 1 218 ? -25.844 -22.469 -0.068 1 54.22 218 ARG A CA 1
ATOM 1625 C C . ARG A 1 218 ? -27.312 -22.703 0.285 1 54.22 218 ARG A C 1
ATOM 1627 O O . ARG A 1 218 ? -28.188 -22.625 -0.579 1 54.22 218 ARG A O 1
ATOM 1634 N N . VAL A 1 219 ? -27.516 -23.625 1.145 1 52.06 219 VAL A N 1
ATOM 1635 C CA . VAL A 1 219 ? -28.906 -23.797 1.551 1 52.06 219 VAL A CA 1
ATOM 1636 C C . VAL A 1 219 ? -29.375 -22.562 2.332 1 52.06 219 VAL A C 1
ATOM 1638 O O . VAL A 1 219 ? -28.547 -21.844 2.91 1 52.06 219 VAL A O 1
ATOM 1641 N N . GLU A 1 220 ? -30.688 -22.188 2.373 1 46.56 220 GLU A N 1
ATOM 1642 C CA . GLU A 1 220 ? -31.359 -21.141 3.133 1 46.56 220 GLU A CA 1
ATOM 1643 C C . GLU A 1 220 ? -30.781 -21.031 4.543 1 46.56 220 GLU A C 1
ATOM 1645 O O . GLU A 1 220 ? -30.156 -21.953 5.039 1 46.56 220 GLU A O 1
ATOM 1650 N N . ALA A 1 221 ? -31.156 -19.891 5.301 1 48.69 221 ALA A N 1
ATOM 1651 C CA . ALA A 1 221 ? -30.703 -19.312 6.566 1 48.69 221 ALA A CA 1
ATOM 1652 C C . ALA A 1 221 ? -30.375 -20.406 7.574 1 48.69 221 ALA A C 1
ATOM 1654 O O . ALA A 1 221 ? -29.422 -20.281 8.359 1 48.69 221 ALA A O 1
ATOM 1655 N N . ASN A 1 222 ? -31.094 -21.297 7.746 1 44.44 222 ASN A N 1
ATOM 1656 C CA . ASN A 1 222 ? -31.031 -22.25 8.836 1 44.44 222 ASN A CA 1
ATOM 1657 C C . ASN A 1 222 ? -30.297 -23.531 8.414 1 44.44 222 ASN A C 1
ATOM 1659 O O . ASN A 1 222 ? -30.219 -24.484 9.188 1 44.44 222 ASN A O 1
ATOM 1663 N N . GLU A 1 223 ? -29.953 -23.656 7.102 1 49.62 223 GLU A N 1
ATOM 1664 C CA . GLU A 1 223 ? -29.375 -24.969 6.832 1 49.62 223 GLU A CA 1
ATOM 1665 C C . GLU A 1 223 ? -27.906 -24.859 6.426 1 49.62 223 GLU A C 1
ATOM 1667 O O . GLU A 1 223 ? -27.5 -23.859 5.848 1 49.62 223 GLU A O 1
ATOM 1672 N N . VAL A 1 224 ? -27.016 -25.734 6.98 1 49.91 224 VAL A N 1
ATOM 1673 C CA . VAL A 1 224 ? -25.578 -25.938 6.855 1 49.91 224 VAL A CA 1
ATOM 1674 C C . VAL A 1 224 ? -25.188 -26.047 5.383 1 49.91 224 VAL A C 1
ATOM 1676 O O . VAL A 1 224 ? -25.859 -26.719 4.602 1 49.91 224 VAL A O 1
ATOM 1679 N N . ASP A 1 225 ? -24.359 -25.203 4.973 1 59.28 225 ASP A N 1
ATOM 1680 C CA . ASP A 1 225 ? -23.703 -25.266 3.672 1 59.28 225 ASP A CA 1
ATOM 1681 C C . ASP A 1 225 ? -23.406 -26.703 3.27 1 59.28 225 ASP A C 1
ATOM 1683 O O . ASP A 1 225 ? -22.875 -27.484 4.062 1 59.28 225 ASP A O 1
ATOM 1687 N N . SER A 1 226 ? -24.297 -27.25 2.262 1 69.69 226 SER A N 1
ATOM 1688 C CA . SER A 1 226 ? -24.047 -28.625 1.845 1 69.69 226 SER A CA 1
ATOM 1689 C C . SER A 1 226 ? -23.203 -28.688 0.583 1 69.69 226 SER A C 1
ATOM 1691 O O . SER A 1 226 ? -23.188 -27.734 -0.213 1 69.69 226 SER A O 1
ATOM 1693 N N . MET A 1 227 ? -22.141 -29.625 0.552 1 81.31 227 MET A N 1
ATOM 1694 C CA . MET A 1 227 ? -21.312 -29.922 -0.61 1 81.31 227 MET A CA 1
ATOM 1695 C C . MET A 1 227 ? -21.812 -31.172 -1.336 1 81.31 227 MET A C 1
ATOM 1697 O O . MET A 1 227 ? -22.047 -32.219 -0.711 1 81.31 227 MET A O 1
ATOM 1701 N N . GLN A 1 228 ? -22.203 -30.938 -2.623 1 84.94 228 GLN A N 1
ATOM 1702 C CA . GLN A 1 228 ? -22.672 -32.062 -3.441 1 84.94 228 GLN A CA 1
ATOM 1703 C C . GLN A 1 228 ? -21.625 -32.469 -4.469 1 84.94 228 GLN A C 1
ATOM 1705 O O . GLN A 1 228 ? -21.141 -31.641 -5.234 1 84.94 228 GLN A O 1
ATOM 1710 N N . LEU A 1 229 ? -21.328 -33.719 -4.508 1 91.19 229 LEU A N 1
ATOM 1711 C CA . LEU A 1 229 ? -20.375 -34.25 -5.465 1 91.19 229 LEU A CA 1
ATOM 1712 C C . LEU A 1 229 ? -21.062 -34.625 -6.777 1 91.19 229 LEU A C 1
ATOM 1714 O O . LEU A 1 229 ? -22.125 -35.25 -6.773 1 91.19 229 LEU A O 1
ATOM 1718 N N . VAL A 1 230 ? -20.578 -34.125 -7.824 1 89.75 230 VAL A N 1
ATOM 1719 C CA . VAL A 1 230 ? -21.062 -34.5 -9.156 1 89.75 230 VAL A CA 1
ATOM 1720 C C . VAL A 1 230 ? -20.047 -35.375 -9.859 1 89.75 230 VAL A C 1
ATOM 1722 O O . VAL A 1 230 ? -19.016 -34.875 -10.359 1 89.75 230 VAL A O 1
ATOM 1725 N N . GLY A 1 231 ? -20.328 -36.656 -10 1 91.94 231 GLY A N 1
ATOM 1726 C CA . GLY A 1 231 ? -19.406 -37.656 -10.547 1 91.94 231 GLY A CA 1
ATOM 1727 C C . GLY A 1 231 ? -19.141 -38.812 -9.602 1 91.94 231 GLY A C 1
ATOM 1728 O O . GLY A 1 231 ? -19.688 -38.844 -8.5 1 91.94 231 GLY A O 1
ATOM 1729 N N . GLU A 1 232 ? -18.359 -39.812 -10.039 1 93.62 232 GLU A N 1
ATOM 1730 C CA . GLU A 1 232 ? -18.031 -41 -9.258 1 93.62 232 GLU A CA 1
ATOM 1731 C C . GLU A 1 232 ? -16.547 -41.031 -8.898 1 93.62 232 GLU A C 1
ATOM 1733 O O . GLU A 1 232 ? -15.688 -40.844 -9.766 1 93.62 232 GLU A O 1
ATOM 1738 N N . VAL A 1 233 ? -16.297 -41.312 -7.582 1 97.12 233 VAL A N 1
ATOM 1739 C CA . VAL A 1 233 ? -14.898 -41.281 -7.16 1 97.12 233 VAL A CA 1
ATOM 1740 C C . VAL A 1 233 ? -14.57 -42.531 -6.367 1 97.12 233 VAL A C 1
ATOM 1742 O O . VAL A 1 233 ? -13.484 -42.656 -5.801 1 97.12 233 VAL A O 1
ATOM 1745 N N . LYS A 1 234 ? -15.555 -43.438 -6.262 1 97 234 LYS A N 1
ATOM 1746 C CA . LYS A 1 234 ? -15.328 -44.656 -5.484 1 97 234 LYS A CA 1
ATOM 1747 C C . LYS A 1 234 ? -14.117 -45.406 -5.996 1 97 234 LYS A C 1
ATOM 1749 O O . LYS A 1 234 ? -14.047 -45.75 -7.18 1 97 234 LYS A O 1
ATOM 1754 N N . GLY A 1 235 ? -13.219 -45.594 -5.129 1 96.88 235 GLY A N 1
ATOM 1755 C CA . GLY A 1 235 ? -12.039 -46.406 -5.461 1 96.88 235 GLY A CA 1
ATOM 1756 C C . GLY A 1 235 ? -10.984 -45.594 -6.203 1 96.88 235 GLY A C 1
ATOM 1757 O O . GLY A 1 235 ? -9.938 -46.125 -6.574 1 96.88 235 GLY A O 1
ATOM 1758 N N . CYS A 1 236 ? -11.164 -44.375 -6.395 1 97.31 236 CYS A N 1
ATOM 1759 C CA . CYS A 1 236 ? -10.25 -43.562 -7.18 1 97.31 236 CYS A CA 1
ATOM 1760 C C . CYS A 1 236 ? -9.289 -42.781 -6.273 1 97.31 236 CYS A C 1
ATOM 1762 O O . CYS A 1 236 ? -9.602 -42.531 -5.109 1 97.31 236 CYS A O 1
ATOM 1764 N N . THR A 1 237 ? -8.094 -42.562 -6.812 1 97.5 237 THR A N 1
ATOM 1765 C CA . THR A 1 237 ? -7.262 -41.469 -6.285 1 97.5 237 THR A CA 1
ATOM 1766 C C . THR A 1 237 ? -7.742 -40.125 -6.793 1 97.5 237 THR A C 1
ATOM 1768 O O . THR A 1 237 ? -7.875 -39.906 -8 1 97.5 237 THR A O 1
ATOM 1771 N N . CYS A 1 238 ? -8.016 -39.188 -5.883 1 98.06 238 CYS A N 1
ATOM 1772 C CA . CYS A 1 238 ? -8.562 -37.906 -6.25 1 98.06 238 CYS A CA 1
ATOM 1773 C C . CYS A 1 238 ? -7.52 -36.812 -6.074 1 98.06 238 CYS A C 1
ATOM 1775 O O . CYS A 1 238 ? -6.781 -36.781 -5.086 1 98.06 238 CYS A O 1
ATOM 1777 N N . ILE A 1 239 ? -7.422 -35.969 -7.039 1 98.12 239 ILE A N 1
ATOM 1778 C CA . ILE A 1 239 ? -6.59 -34.75 -6.938 1 98.12 239 ILE A CA 1
ATOM 1779 C C . ILE A 1 239 ? -7.457 -33.5 -7.078 1 98.12 239 ILE A C 1
ATOM 1781 O O . ILE A 1 239 ? -7.969 -33.219 -8.164 1 98.12 239 ILE A O 1
ATOM 1785 N N . ILE A 1 240 ? -7.613 -32.781 -6.012 1 98 240 ILE A N 1
ATOM 1786 C CA . ILE A 1 240 ? -8.305 -31.5 -6.047 1 98 240 ILE A CA 1
ATOM 1787 C C . ILE A 1 240 ? -7.387 -30.438 -6.641 1 98 240 ILE A C 1
ATOM 1789 O O . ILE A 1 240 ? -6.25 -30.266 -6.195 1 98 240 ILE A O 1
ATOM 1793 N N . VAL A 1 241 ? -7.855 -29.734 -7.645 1 97.19 241 VAL A N 1
ATOM 1794 C CA . VAL A 1 241 ? -7.035 -28.719 -8.281 1 97.19 241 VAL A CA 1
ATOM 1795 C C . VAL A 1 241 ? -7.684 -27.344 -8.102 1 97.19 241 VAL A C 1
ATOM 1797 O O . VAL A 1 241 ? -8.891 -27.188 -8.328 1 97.19 241 VAL A O 1
ATOM 1800 N N . ASP A 1 242 ? -6.926 -26.344 -7.707 1 95.25 242 ASP A N 1
ATOM 1801 C CA . ASP A 1 242 ? -7.406 -24.984 -7.488 1 95.25 242 ASP A CA 1
ATOM 1802 C C . ASP A 1 242 ? -6.316 -23.953 -7.793 1 95.25 242 ASP A C 1
ATOM 1804 O O . ASP A 1 242 ? -5.16 -24.328 -8.031 1 95.25 242 ASP A O 1
ATOM 1808 N N . ASP A 1 243 ? -6.723 -22.75 -7.957 1 95.69 243 ASP A N 1
ATOM 1809 C CA . ASP A 1 243 ? -5.719 -21.703 -8.164 1 95.69 243 ASP A CA 1
ATOM 1810 C C . ASP A 1 243 ? -5.02 -21.344 -6.852 1 95.69 243 ASP A C 1
ATOM 1812 O O . ASP A 1 243 ? -3.811 -21.109 -6.832 1 95.69 243 ASP A O 1
ATOM 1816 N N . MET A 1 244 ? -5.805 -21.406 -5.777 1 96.75 244 MET A N 1
ATOM 1817 C CA . MET A 1 244 ? -5.145 -21 -4.539 1 96.75 244 MET A CA 1
ATOM 1818 C C . MET A 1 244 ? -5.789 -21.672 -3.334 1 96.75 244 MET A C 1
ATOM 1820 O O . MET A 1 244 ? -6.926 -22.141 -3.41 1 96.75 244 MET A O 1
ATOM 1824 N N . ILE A 1 245 ? -5.051 -21.812 -2.248 1 96.81 245 ILE A N 1
ATOM 1825 C CA . ILE A 1 245 ? -5.492 -22.25 -0.929 1 96.81 245 ILE A CA 1
ATOM 1826 C C . ILE A 1 245 ? -5.184 -21.172 0.107 1 96.81 245 ILE A C 1
ATOM 1828 O O . ILE A 1 245 ? -4.027 -20.766 0.267 1 96.81 245 ILE A O 1
ATOM 1832 N N . ASP A 1 246 ? -6.172 -20.719 0.771 1 94.62 246 ASP A N 1
ATOM 1833 C CA . ASP A 1 246 ? -5.977 -19.672 1.776 1 94.62 246 ASP A CA 1
ATOM 1834 C C . ASP A 1 246 ? -6.086 -20.25 3.188 1 94.62 246 ASP A C 1
ATOM 1836 O O . ASP A 1 246 ? -5.121 -20.812 3.713 1 94.62 246 ASP A O 1
ATOM 1840 N N . THR A 1 247 ? -7.262 -20.375 3.746 1 94.88 247 THR A N 1
ATOM 1841 C CA . THR A 1 247 ? -7.43 -20.875 5.109 1 94.88 247 THR A CA 1
ATOM 1842 C C . THR A 1 247 ? -7.629 -22.375 5.109 1 94.88 247 THR A C 1
ATOM 1844 O O . THR A 1 247 ? -7.668 -23 6.172 1 94.88 247 THR A O 1
ATOM 1847 N N . ALA A 1 248 ? -7.887 -22.969 3.969 1 96.38 248 ALA A N 1
ATOM 1848 C CA . ALA A 1 248 ? -7.957 -24.406 3.717 1 96.38 248 ALA A CA 1
ATOM 1849 C C . ALA A 1 248 ? -9.273 -24.984 4.223 1 96.38 248 ALA A C 1
ATOM 1851 O O . ALA A 1 248 ? -9.445 -26.219 4.266 1 96.38 248 ALA A O 1
ATOM 1852 N N . GLY A 1 249 ? -10.203 -24.141 4.59 1 92.81 249 GLY A N 1
ATOM 1853 C CA . GLY A 1 249 ? -11.5 -24.625 5.031 1 92.81 249 GLY A CA 1
ATOM 1854 C C . GLY A 1 249 ? -12.25 -25.375 3.953 1 92.81 249 GLY A C 1
ATOM 1855 O O . GLY A 1 249 ? -12.68 -26.516 4.168 1 92.81 249 GLY A O 1
ATOM 1856 N N . THR A 1 250 ? -12.43 -24.781 2.82 1 90.12 250 THR A N 1
ATOM 1857 C CA . THR A 1 250 ? -13.125 -25.391 1.69 1 90.12 250 THR A CA 1
ATOM 1858 C C . THR A 1 250 ? -12.398 -26.641 1.217 1 90.12 250 THR A C 1
ATOM 1860 O O . THR A 1 250 ? -13.023 -27.656 0.895 1 90.12 250 THR A O 1
ATOM 1863 N N . LEU A 1 251 ? -11.148 -26.578 1.236 1 95.12 251 LEU A N 1
ATOM 1864 C CA . LEU A 1 251 ? -10.328 -27.688 0.777 1 95.12 251 LEU A CA 1
ATOM 1865 C C . LEU A 1 251 ? -10.555 -28.922 1.641 1 95.12 251 LEU A C 1
ATOM 1867 O O . LEU A 1 251 ? -10.789 -30.016 1.119 1 95.12 251 LEU A O 1
ATOM 1871 N N . CYS A 1 252 ? -10.469 -28.75 2.922 1 96.31 252 CYS A N 1
ATOM 1872 C CA . CYS A 1 252 ? -10.625 -29.875 3.838 1 96.31 252 CYS A CA 1
ATOM 1873 C C . CYS A 1 252 ? -12.039 -30.438 3.773 1 96.31 252 CYS A C 1
ATOM 1875 O O . CYS A 1 252 ? -12.227 -31.656 3.836 1 96.31 252 CYS A O 1
ATOM 1877 N N . LYS A 1 253 ? -13 -29.562 3.645 1 93.25 253 LYS A N 1
ATOM 1878 C CA . LYS A 1 253 ? -14.375 -30.031 3.494 1 93.25 253 LYS A CA 1
ATOM 1879 C C . LYS A 1 253 ? -14.539 -30.844 2.217 1 93.25 253 LYS A C 1
ATOM 1881 O O . LYS A 1 253 ? -15.211 -31.891 2.219 1 93.25 253 LYS A O 1
ATOM 1886 N N . ALA A 1 254 ? -13.984 -30.391 1.175 1 94.62 254 ALA A N 1
ATOM 1887 C CA . ALA A 1 254 ? -14.039 -31.109 -0.095 1 94.62 254 ALA A CA 1
ATOM 1888 C C . ALA A 1 254 ? -13.375 -32.469 0.026 1 94.62 254 ALA A C 1
ATOM 1890 O O . ALA A 1 254 ? -13.898 -33.469 -0.482 1 94.62 254 ALA A O 1
ATOM 1891 N N . ALA A 1 255 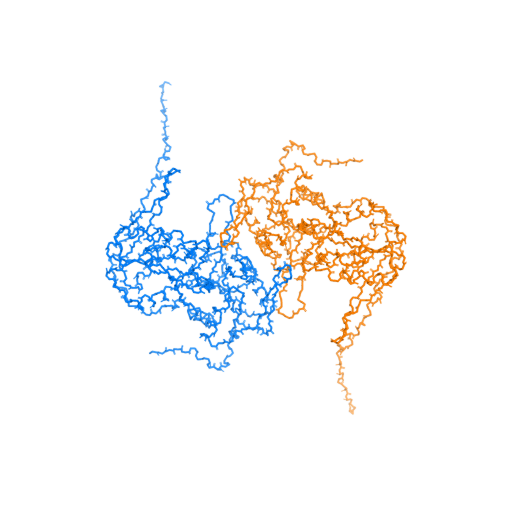? -12.242 -32.531 0.679 1 96.88 255 ALA A N 1
ATOM 1892 C CA . ALA A 1 255 ? -11.523 -33.781 0.879 1 96.88 255 ALA A CA 1
ATOM 1893 C C . ALA A 1 255 ? -12.375 -34.781 1.655 1 96.88 255 ALA A C 1
ATOM 1895 O O . ALA A 1 255 ? -12.414 -35.969 1.316 1 96.88 255 ALA A O 1
ATOM 1896 N N . GLN A 1 256 ? -13.039 -34.281 2.596 1 95.44 256 GLN A N 1
ATOM 1897 C CA . GLN A 1 256 ? -13.898 -35.156 3.406 1 95.44 256 GLN A CA 1
ATOM 1898 C C . GLN A 1 256 ? -15.047 -35.719 2.578 1 95.44 256 GLN A C 1
ATOM 1900 O O . GLN A 1 256 ? -15.367 -36.906 2.691 1 95.44 256 GLN A O 1
ATOM 1905 N N . VAL A 1 257 ? -15.633 -34.875 1.832 1 94.62 257 VAL A N 1
ATOM 1906 C CA . VAL A 1 257 ? -16.734 -35.281 0.975 1 94.62 257 VAL A CA 1
ATOM 1907 C C . VAL A 1 257 ? -16.266 -36.406 0.038 1 94.62 257 VAL A C 1
ATOM 1909 O O . VAL A 1 257 ? -16.969 -37.375 -0.161 1 94.62 257 VAL A O 1
ATOM 1912 N N . LEU A 1 258 ? -15.133 -36.281 -0.535 1 97.38 258 LEU A N 1
ATOM 1913 C CA . LEU A 1 258 ? -14.586 -37.281 -1.448 1 97.38 258 LEU A CA 1
ATOM 1914 C C . LEU A 1 258 ? -14.359 -38.625 -0.73 1 97.38 258 LEU A C 1
ATOM 1916 O O . LEU A 1 258 ? -14.68 -39.688 -1.265 1 97.38 258 LEU A O 1
ATOM 1920 N N . LYS A 1 259 ? -13.844 -38.531 0.434 1 97.19 259 LYS A N 1
ATOM 1921 C CA . LYS A 1 259 ? -13.617 -39.75 1.228 1 97.19 259 LYS A CA 1
ATOM 1922 C C . LYS A 1 259 ? -14.938 -40.438 1.554 1 97.19 259 LYS A C 1
ATOM 1924 O O . LYS A 1 259 ? -15.023 -41.656 1.508 1 97.19 259 LYS A O 1
ATOM 1929 N N . GLU A 1 260 ? -15.875 -39.688 1.898 1 95.62 260 GLU A N 1
ATOM 1930 C CA . GLU A 1 260 ? -17.203 -40.219 2.219 1 95.62 260 GLU A CA 1
ATOM 1931 C C . GLU A 1 260 ? -17.812 -40.906 1.017 1 95.62 260 GLU A C 1
ATOM 1933 O O . GLU A 1 260 ? -18.625 -41.844 1.176 1 95.62 260 GLU A O 1
ATOM 1938 N N . HIS A 1 261 ? -17.453 -40.531 -0.093 1 96.5 261 HIS A N 1
ATOM 1939 C CA . HIS A 1 261 ? -17.984 -41.125 -1.312 1 96.5 261 HIS A CA 1
ATOM 1940 C C . HIS A 1 261 ? -17.078 -42.25 -1.828 1 96.5 261 HIS A C 1
ATOM 1942 O O . HIS A 1 261 ? -17.219 -42.688 -2.973 1 96.5 261 HIS A O 1
ATOM 1948 N N . GLY A 1 262 ? -16.031 -42.562 -1.073 1 97.25 262 GLY A N 1
ATOM 1949 C CA . GLY A 1 262 ? -15.297 -43.812 -1.341 1 97.25 262 GLY A CA 1
ATOM 1950 C C . GLY A 1 262 ? -13.953 -43.562 -2.008 1 97.25 262 GLY A C 1
ATOM 1951 O O . GLY A 1 262 ? -13.32 -44.5 -2.486 1 97.25 262 GLY A O 1
ATOM 1952 N N . ALA A 1 263 ? -13.469 -42.375 -2.105 1 97.88 263 ALA A N 1
ATOM 1953 C CA . ALA A 1 263 ? -12.148 -42.125 -2.67 1 97.88 263 ALA A CA 1
ATOM 1954 C C . ALA A 1 263 ? -11.07 -42.875 -1.905 1 97.88 263 ALA A C 1
ATOM 1956 O O . ALA A 1 263 ? -11.109 -42.938 -0.675 1 97.88 263 ALA A O 1
ATOM 1957 N N . LYS A 1 264 ? -10.164 -43.438 -2.586 1 96.94 264 LYS A N 1
ATOM 1958 C CA . LYS A 1 264 ? -9.055 -44.188 -1.979 1 96.94 264 LYS A CA 1
ATOM 1959 C C . LYS A 1 264 ? -8.062 -43.25 -1.312 1 96.94 264 LYS A C 1
ATOM 1961 O O . LYS A 1 264 ? -7.652 -43.469 -0.172 1 96.94 264 LYS A O 1
ATOM 1966 N N . GLU A 1 265 ? -7.633 -42.281 -2.115 1 96.56 265 GLU A N 1
ATOM 1967 C CA . GLU A 1 265 ? -6.73 -41.219 -1.678 1 96.56 265 GLU A CA 1
ATOM 1968 C C . GLU A 1 265 ? -7.188 -39.844 -2.193 1 96.56 265 GLU A C 1
ATOM 1970 O O . GLU A 1 265 ? -7.789 -39.75 -3.266 1 96.56 265 GLU A O 1
ATOM 1975 N N . VAL A 1 266 ? -6.852 -38.844 -1.367 1 98.25 266 VAL A N 1
ATOM 1976 C CA . VAL A 1 266 ? -7.18 -37.469 -1.802 1 98.25 266 VAL A CA 1
ATOM 1977 C C . VAL A 1 266 ? -5.945 -36.594 -1.694 1 98.25 266 VAL A C 1
ATOM 1979 O O . VAL A 1 266 ? -5.312 -36.5 -0.638 1 98.25 266 VAL A O 1
ATOM 1982 N N . HIS A 1 267 ? -5.547 -36 -2.781 1 98.19 267 HIS A N 1
ATOM 1983 C CA . HIS A 1 267 ? -4.484 -35 -2.871 1 98.19 267 HIS A CA 1
ATOM 1984 C C . HIS A 1 267 ? -5.039 -33.656 -3.264 1 98.19 267 HIS A C 1
ATOM 1986 O O . HIS A 1 267 ? -6.145 -33.562 -3.805 1 98.19 267 HIS A O 1
ATOM 1992 N N . ALA A 1 268 ? -4.301 -32.594 -2.957 1 98.5 268 ALA A N 1
ATOM 1993 C CA . ALA A 1 268 ? -4.699 -31.25 -3.357 1 98.5 268 ALA A CA 1
ATOM 1994 C C . ALA A 1 268 ? -3.527 -30.5 -3.979 1 98.5 268 ALA A C 1
ATOM 1996 O O . ALA A 1 268 ? -2.42 -30.5 -3.438 1 98.5 268 ALA A O 1
ATOM 1997 N N . TRP A 1 269 ? -3.783 -29.953 -5.125 1 98.19 269 TRP A N 1
ATOM 1998 C CA . TRP A 1 269 ? -2.787 -29.156 -5.836 1 98.19 269 TRP A CA 1
ATOM 1999 C C . TRP A 1 269 ? -3.305 -27.75 -6.109 1 98.19 269 TRP A C 1
ATOM 2001 O O . TRP A 1 269 ? -4.379 -27.578 -6.695 1 98.19 269 TRP A O 1
ATOM 2011 N N . ALA A 1 270 ? -2.584 -26.766 -5.688 1 98.06 270 ALA A N 1
ATOM 2012 C CA . ALA A 1 270 ? -2.928 -25.375 -5.961 1 98.06 270 ALA A CA 1
ATOM 2013 C C . ALA A 1 270 ? -1.686 -24.562 -6.312 1 98.06 270 ALA A C 1
ATOM 2015 O O . ALA A 1 270 ? -0.624 -24.75 -5.715 1 98.06 270 ALA A O 1
ATOM 2016 N N . THR A 1 271 ? -1.82 -23.641 -7.25 1 98.06 271 THR A N 1
ATOM 2017 C CA . THR A 1 271 ? -0.681 -22.828 -7.645 1 98.06 271 THR A CA 1
ATOM 2018 C C . THR A 1 271 ? -0.2 -21.969 -6.48 1 98.06 271 THR A C 1
ATOM 2020 O O . THR A 1 271 ? 0.99 -21.953 -6.16 1 98.06 271 THR A O 1
ATOM 2023 N N . HIS A 1 272 ? -1.143 -21.312 -5.863 1 98.38 272 HIS A N 1
ATOM 2024 C CA . HIS A 1 272 ? -0.787 -20.344 -4.828 1 98.38 272 HIS A CA 1
ATOM 2025 C C . HIS A 1 272 ? -1.17 -20.859 -3.443 1 98.38 272 HIS A C 1
ATOM 2027 O O . HIS A 1 272 ? -2.355 -20.922 -3.107 1 98.38 272 HIS A O 1
ATOM 2033 N N . GLY A 1 273 ? -0.19 -21.234 -2.666 1 97.94 273 GLY A N 1
ATOM 2034 C CA . GLY A 1 273 ? -0.427 -21.531 -1.263 1 97.94 273 GLY A CA 1
ATOM 2035 C C . GLY A 1 273 ? -0.339 -20.312 -0.367 1 97.94 273 GLY A C 1
ATOM 2036 O O . GLY A 1 273 ? 0.719 -20.031 0.198 1 97.94 273 GLY A O 1
ATOM 2037 N N . ILE A 1 274 ? -1.396 -19.609 -0.265 1 96.88 274 ILE A N 1
ATOM 2038 C CA . ILE A 1 274 ? -1.415 -18.469 0.632 1 96.88 274 ILE A CA 1
ATOM 2039 C C . ILE A 1 274 ? -1.34 -18.938 2.082 1 96.88 274 ILE A C 1
ATOM 2041 O O . ILE A 1 274 ? -0.56 -18.406 2.875 1 96.88 274 ILE A O 1
ATOM 2045 N N . LEU A 1 275 ? -2.201 -19.906 2.48 1 96.88 275 LEU A N 1
ATOM 2046 C CA . LEU A 1 275 ? -2.15 -20.719 3.697 1 96.88 275 LEU A CA 1
ATOM 2047 C C . LEU A 1 275 ? -2.166 -19.828 4.938 1 96.88 275 LEU A C 1
ATOM 2049 O O . LEU A 1 275 ? -1.336 -19.984 5.832 1 96.88 275 LEU A O 1
ATOM 2053 N N . THR A 1 276 ? -2.986 -18.859 4.941 1 94.25 276 THR A N 1
ATOM 2054 C CA . THR A 1 276 ? -3.18 -18.047 6.133 1 94.25 276 THR A CA 1
ATOM 2055 C C . THR A 1 276 ? -3.699 -18.891 7.293 1 94.25 276 THR A C 1
ATOM 2057 O O . THR A 1 276 ? -4.492 -19.812 7.086 1 94.25 276 THR A O 1
ATOM 2060 N N . ASP A 1 277 ? -3.334 -18.625 8.523 1 92.56 277 ASP A N 1
ATOM 2061 C CA . ASP A 1 277 ? -3.816 -19.359 9.688 1 92.56 277 ASP A CA 1
ATOM 2062 C C . ASP A 1 277 ? -5.344 -19.391 9.727 1 92.56 277 ASP A C 1
ATOM 2064 O O . ASP A 1 277 ? -5.996 -18.391 9.445 1 92.56 277 ASP A O 1
ATOM 2068 N N . PRO A 1 278 ? -5.879 -20.547 10.008 1 95.75 278 PRO A N 1
ATOM 2069 C CA . PRO A 1 278 ? -5.281 -21.781 10.531 1 95.75 278 PRO A CA 1
ATOM 2070 C C . PRO A 1 278 ? -5.125 -22.859 9.461 1 95.75 278 PRO A C 1
ATOM 2072 O O . PRO A 1 278 ? -5.387 -24.031 9.727 1 95.75 278 PRO A O 1
ATOM 2075 N N . ALA A 1 279 ? -4.719 -22.484 8.297 1 96.94 279 ALA A N 1
ATOM 2076 C CA . ALA A 1 279 ? -4.672 -23.391 7.145 1 96.94 279 ALA A CA 1
ATOM 2077 C C . ALA A 1 279 ? -3.803 -24.609 7.434 1 96.94 279 ALA A C 1
ATOM 2079 O O . ALA A 1 279 ? -4.23 -25.734 7.23 1 96.94 279 ALA A O 1
ATOM 2080 N N . CYS A 1 280 ? -2.615 -24.422 7.91 1 97.88 280 CYS A N 1
ATOM 2081 C CA . CYS A 1 280 ? -1.676 -25.516 8.141 1 97.88 280 CYS A CA 1
ATOM 2082 C C . CYS A 1 280 ? -2.213 -26.5 9.18 1 97.88 280 CYS A C 1
ATOM 2084 O O . CYS A 1 280 ? -2.125 -27.703 9 1 97.88 280 CYS A O 1
ATOM 2086 N N . GLU A 1 281 ? -2.742 -25.953 10.219 1 98 281 GLU A N 1
ATOM 2087 C CA . GLU A 1 281 ? -3.355 -26.797 11.242 1 98 281 GLU A CA 1
ATOM 2088 C C . GLU A 1 281 ? -4.508 -27.609 10.664 1 98 281 GLU A C 1
ATOM 2090 O O . GLU A 1 281 ? -4.613 -28.812 10.93 1 98 281 GLU A O 1
ATOM 2095 N N . ARG A 1 282 ? -5.355 -27 9.859 1 97.62 282 ARG A N 1
ATOM 2096 C CA . ARG A 1 282 ? -6.488 -27.672 9.234 1 97.62 282 ARG A CA 1
ATOM 2097 C C . ARG A 1 282 ? -6.02 -28.812 8.344 1 97.62 282 ARG A C 1
ATOM 2099 O O . ARG A 1 282 ? -6.586 -29.906 8.375 1 97.62 282 ARG A O 1
ATOM 2106 N N . ILE A 1 283 ? -5.031 -28.562 7.602 1 98.31 283 ILE A N 1
ATOM 2107 C CA . ILE A 1 283 ? -4.516 -29.547 6.652 1 98.31 283 ILE A CA 1
ATOM 2108 C C . ILE A 1 283 ? -3.91 -30.734 7.41 1 98.31 283 ILE A C 1
ATOM 2110 O O . ILE A 1 283 ? -4.191 -31.891 7.094 1 98.31 283 ILE A O 1
ATOM 2114 N N . ASN A 1 284 ? -3.141 -30.406 8.406 1 98.12 284 ASN A N 1
ATOM 2115 C CA . ASN A 1 284 ? -2.529 -31.469 9.211 1 98.12 284 ASN A CA 1
ATOM 2116 C C . ASN A 1 284 ? -3.586 -32.344 9.883 1 98.12 284 ASN A C 1
ATOM 2118 O O . ASN A 1 284 ? -3.422 -33.562 9.984 1 98.12 284 ASN A O 1
ATOM 2122 N N . ASP A 1 285 ? -4.656 -31.703 10.297 1 97.62 285 ASP A N 1
ATOM 2123 C CA . ASP A 1 285 ? -5.68 -32.406 11.086 1 97.62 285 ASP A CA 1
ATOM 2124 C C . ASP A 1 285 ? -6.691 -33.094 10.18 1 97.62 285 ASP A C 1
ATOM 2126 O O . ASP A 1 285 ? -7.594 -33.781 10.656 1 97.62 285 ASP A O 1
ATOM 2130 N N . CYS A 1 286 ? -6.559 -32.938 8.922 1 97.62 286 CYS A N 1
ATOM 2131 C CA . CYS A 1 286 ? -7.492 -33.531 7.973 1 97.62 286 CYS A CA 1
ATOM 2132 C C . CYS A 1 286 ? -7.004 -34.906 7.52 1 97.62 286 CYS A C 1
ATOM 2134 O O . CYS A 1 286 ? -6.215 -35 6.578 1 97.62 286 CYS A O 1
ATOM 2136 N N . PRO A 1 287 ? -7.539 -35.938 8.055 1 96.38 287 PRO A N 1
ATOM 2137 C CA . PRO A 1 287 ? -7.059 -37.281 7.703 1 96.38 287 PRO A CA 1
ATOM 2138 C C . PRO A 1 287 ? -7.336 -37.656 6.25 1 96.38 287 PRO A C 1
ATOM 2140 O O . PRO A 1 287 ? -6.617 -38.469 5.664 1 96.38 287 PRO A O 1
ATOM 2143 N N . ALA A 1 288 ? -8.305 -37.031 5.691 1 96.38 288 ALA A N 1
ATOM 2144 C CA . ALA A 1 288 ? -8.695 -37.312 4.316 1 96.38 288 ALA A CA 1
ATOM 2145 C C . ALA A 1 288 ? -7.605 -36.875 3.336 1 96.38 288 ALA A C 1
ATOM 2147 O O . ALA A 1 288 ? -7.496 -37.438 2.236 1 96.38 288 ALA A O 1
ATOM 2148 N N . LEU A 1 289 ? -6.824 -35.969 3.654 1 97.56 289 LEU A N 1
ATOM 2149 C CA . LEU A 1 289 ? -5.809 -35.406 2.771 1 97.56 289 LEU A CA 1
ATOM 2150 C C . LEU A 1 289 ? -4.473 -36.094 2.951 1 97.56 289 LEU A C 1
ATOM 2152 O O . LEU A 1 289 ? -3.951 -36.188 4.066 1 97.56 289 LEU A O 1
ATOM 2156 N N . VAL A 1 290 ? -3.992 -36.562 1.892 1 97.25 290 VAL A N 1
ATOM 2157 C CA . VAL A 1 290 ? -2.695 -37.25 1.913 1 97.25 290 VAL A CA 1
ATOM 2158 C C . VAL A 1 290 ? -1.579 -36.188 1.82 1 97.25 290 VAL A C 1
ATOM 2160 O O . VAL A 1 290 ? -0.599 -36.25 2.566 1 97.25 290 VAL A O 1
ATOM 2163 N N . GLU A 1 291 ? -1.763 -35.281 0.85 1 97 291 GLU A N 1
ATOM 2164 C CA . GLU A 1 291 ? -0.741 -34.281 0.573 1 97 291 GLU A CA 1
ATOM 2165 C C . GLU A 1 291 ? -1.347 -33.031 -0.085 1 97 291 GLU A C 1
ATOM 2167 O O . GLU A 1 291 ? -2.361 -33.125 -0.778 1 97 291 GLU A O 1
ATOM 2172 N N . VAL A 1 292 ? -0.683 -31.969 0.219 1 98.56 292 VAL A N 1
ATOM 2173 C CA . VAL A 1 292 ? -1.015 -30.688 -0.424 1 98.56 292 VAL A CA 1
ATOM 2174 C C . VAL A 1 292 ? 0.212 -30.156 -1.151 1 98.56 292 VAL A C 1
ATOM 2176 O O . VAL A 1 292 ? 1.277 -29.984 -0.551 1 98.56 292 VAL A O 1
ATOM 2179 N N . VAL A 1 293 ? 0.02 -29.953 -2.43 1 98.44 293 VAL A N 1
ATOM 2180 C CA . VAL A 1 293 ? 1.134 -29.469 -3.24 1 98.44 293 VAL A CA 1
ATOM 2181 C C . VAL A 1 293 ? 0.849 -28.047 -3.719 1 98.44 293 VAL A C 1
ATOM 2183 O O . VAL A 1 293 ? -0.221 -27.766 -4.27 1 98.44 293 VAL A O 1
ATOM 2186 N N . VAL A 1 294 ? 1.777 -27.109 -3.477 1 98.69 294 VAL A N 1
ATOM 2187 C CA . VAL A 1 294 ? 1.678 -25.75 -3.979 1 98.69 294 VAL A CA 1
ATOM 2188 C C . VAL A 1 294 ? 2.988 -25.344 -4.652 1 98.69 294 VAL A C 1
ATOM 2190 O O . VAL A 1 294 ? 3.959 -26.109 -4.637 1 98.69 294 VAL A O 1
ATOM 2193 N N . THR A 1 295 ? 3.014 -24.172 -5.246 1 98.62 295 THR A N 1
ATOM 2194 C CA . THR A 1 295 ? 4.246 -23.688 -5.863 1 98.62 295 THR A CA 1
ATOM 2195 C C . THR A 1 295 ? 4.93 -22.656 -4.973 1 98.62 295 THR A C 1
ATOM 2197 O O . THR A 1 295 ? 4.422 -22.328 -3.898 1 98.62 295 THR A O 1
ATOM 2200 N N . ASP A 1 296 ? 6.062 -22.25 -5.43 1 98.5 296 ASP A N 1
ATOM 2201 C CA . ASP A 1 296 ? 6.77 -21.203 -4.699 1 98.5 296 ASP A CA 1
ATOM 2202 C C . ASP A 1 296 ? 6.445 -19.828 -5.27 1 98.5 296 ASP A C 1
ATOM 2204 O O . ASP A 1 296 ? 7.262 -18.906 -5.188 1 98.5 296 ASP A O 1
ATOM 2208 N N . SER A 1 297 ? 5.254 -19.672 -5.871 1 98.5 297 SER A N 1
ATOM 2209 C CA . SER A 1 297 ? 4.781 -18.359 -6.297 1 98.5 297 SER A CA 1
ATOM 2210 C C . SER A 1 297 ? 4.703 -17.391 -5.117 1 98.5 297 SER A C 1
ATOM 2212 O O . SER A 1 297 ? 4.746 -16.172 -5.305 1 98.5 297 SER A O 1
ATOM 2214 N N . LEU A 1 298 ? 4.527 -17.922 -3.963 1 97.56 298 LEU A N 1
ATOM 2215 C CA . LEU A 1 298 ? 4.672 -17.266 -2.67 1 97.56 298 LEU A CA 1
ATOM 2216 C C . LEU A 1 298 ? 5.742 -17.938 -1.827 1 97.56 298 LEU A C 1
ATOM 2218 O O . LEU A 1 298 ? 6.027 -19.125 -2.018 1 97.56 298 LEU A O 1
ATOM 2222 N N . PRO A 1 299 ? 6.305 -17.125 -0.901 1 97.62 299 PRO A N 1
ATOM 2223 C CA . PRO A 1 299 ? 7.23 -17.812 0.005 1 97.62 299 PRO A CA 1
ATOM 2224 C C . PRO A 1 299 ? 6.535 -18.859 0.871 1 97.62 299 PRO A C 1
ATOM 2226 O O . PRO A 1 299 ? 5.449 -18.609 1.395 1 97.62 299 PRO A O 1
ATOM 2229 N N . GLN A 1 300 ? 7.191 -20.016 1.033 1 97.5 300 GLN A N 1
ATOM 2230 C CA . GLN A 1 300 ? 6.539 -21.125 1.721 1 97.5 300 GLN A CA 1
ATOM 2231 C C . GLN A 1 300 ? 7.359 -21.594 2.922 1 97.5 300 GLN A C 1
ATOM 2233 O O . GLN A 1 300 ? 7.043 -22.609 3.545 1 97.5 300 GLN A O 1
ATOM 2238 N N . ASP A 1 301 ? 8.391 -20.906 3.27 1 95.25 301 ASP A N 1
ATOM 2239 C CA . ASP A 1 301 ? 9.312 -21.344 4.309 1 95.25 301 ASP A CA 1
ATOM 2240 C C . ASP A 1 301 ? 8.578 -21.562 5.633 1 95.25 301 ASP A C 1
ATOM 2242 O O . ASP A 1 301 ? 8.758 -22.594 6.285 1 95.25 301 ASP A O 1
ATOM 2246 N N . GLU A 1 302 ? 7.797 -20.672 6.035 1 94.81 302 GLU A N 1
ATOM 2247 C CA . GLU A 1 302 ? 7.051 -20.797 7.285 1 94.81 302 GLU A CA 1
ATOM 2248 C C . GLU A 1 302 ? 6.016 -21.922 7.203 1 94.81 302 GLU A C 1
ATOM 2250 O O . GLU A 1 302 ? 5.852 -22.688 8.148 1 94.81 302 GLU A O 1
ATOM 2255 N N . SER A 1 303 ? 5.367 -21.969 6.07 1 96.12 303 SER A N 1
ATOM 2256 C CA . SER A 1 303 ? 4.324 -22.984 5.887 1 96.12 303 SER A CA 1
ATOM 2257 C C . SER A 1 303 ? 4.906 -24.391 5.91 1 96.12 303 SER A C 1
ATOM 2259 O O . SER A 1 303 ? 4.281 -25.312 6.426 1 96.12 303 SER A O 1
ATOM 2261 N N . LEU A 1 304 ? 6.039 -24.547 5.316 1 96.5 304 LEU A N 1
ATOM 2262 C CA . LEU A 1 304 ? 6.699 -25.859 5.27 1 96.5 304 LEU A CA 1
ATOM 2263 C C . LEU A 1 304 ? 7.016 -26.359 6.676 1 96.5 304 LEU A C 1
ATOM 2265 O O . LEU A 1 304 ? 6.996 -27.562 6.93 1 96.5 304 LEU A O 1
ATOM 2269 N N . GLN A 1 305 ? 7.273 -25.469 7.57 1 96 305 GLN A N 1
ATOM 2270 C CA . GLN A 1 305 ? 7.586 -25.828 8.953 1 96 305 GLN A CA 1
ATOM 2271 C C . GLN A 1 305 ? 6.32 -26.203 9.719 1 96 305 GLN A C 1
ATOM 2273 O O . GLN A 1 305 ? 6.355 -27.047 10.609 1 96 305 GLN A O 1
ATOM 2278 N N . LYS A 1 306 ? 5.254 -25.625 9.336 1 96.69 306 LYS A N 1
ATOM 2279 C CA . LYS A 1 306 ? 4.02 -25.766 10.102 1 96.69 306 LYS A CA 1
ATOM 2280 C C . LYS A 1 306 ? 3.172 -26.922 9.57 1 96.69 306 LYS A C 1
ATOM 2282 O O . LYS A 1 306 ? 2.316 -27.438 10.289 1 96.69 306 LYS A O 1
ATOM 2287 N N . CYS A 1 307 ? 3.365 -27.25 8.336 1 97.81 307 CYS A N 1
ATOM 2288 C CA . CYS A 1 307 ? 2.477 -28.203 7.68 1 97.81 307 CYS A CA 1
ATOM 2289 C C . CYS A 1 307 ? 3.254 -29.391 7.133 1 97.81 307 CYS A C 1
ATOM 2291 O O . CYS A 1 307 ? 3.838 -29.312 6.051 1 97.81 307 CYS A O 1
ATOM 2293 N N . SER A 1 308 ? 3.129 -30.562 7.703 1 97.56 308 SER A N 1
ATOM 2294 C CA . SER A 1 308 ? 3.91 -31.75 7.359 1 97.56 308 SER A CA 1
ATOM 2295 C C . SER A 1 308 ? 3.441 -32.344 6.039 1 97.56 308 SER A C 1
ATOM 2297 O O . SER A 1 308 ? 4.203 -33.031 5.363 1 97.56 308 SER A O 1
ATOM 2299 N N . LYS A 1 309 ? 2.271 -32.094 5.605 1 98.12 309 LYS A N 1
ATOM 2300 C CA . LYS A 1 309 ? 1.698 -32.656 4.398 1 98.12 309 LYS A CA 1
ATOM 2301 C C . LYS A 1 309 ? 1.987 -31.797 3.178 1 98.12 309 LYS A C 1
ATOM 2303 O O . LYS A 1 309 ? 1.61 -32.156 2.057 1 98.12 309 LYS A O 1
ATOM 2308 N N . LEU A 1 310 ? 2.654 -30.688 3.389 1 98.44 310 LEU A N 1
ATOM 2309 C CA . LEU A 1 310 ? 2.848 -29.688 2.336 1 98.44 310 LEU A CA 1
ATOM 2310 C C . LEU A 1 310 ? 4.078 -30.016 1.499 1 98.44 310 LEU A C 1
ATOM 2312 O O . LEU A 1 310 ? 5.129 -30.375 2.043 1 98.44 310 LEU A O 1
ATOM 2316 N N . LYS A 1 311 ? 3.934 -29.953 0.234 1 97.88 311 LYS A N 1
ATOM 2317 C CA . LYS A 1 311 ? 5.023 -30.062 -0.73 1 97.88 311 LYS A CA 1
ATOM 2318 C C . LYS A 1 311 ? 5.07 -28.844 -1.648 1 97.88 311 LYS A C 1
ATOM 2320 O O . LYS A 1 311 ? 4.031 -28.297 -2.031 1 97.88 311 LYS A O 1
ATOM 2325 N N . ILE A 1 312 ? 6.305 -28.438 -2.033 1 98.31 312 ILE A N 1
ATOM 2326 C CA . ILE A 1 312 ? 6.469 -27.234 -2.85 1 98.31 312 ILE A CA 1
ATOM 2327 C C . ILE A 1 312 ? 7.102 -27.609 -4.188 1 98.31 312 ILE A C 1
ATOM 2329 O O . ILE A 1 312 ? 8.102 -28.328 -4.23 1 98.31 312 ILE A O 1
ATOM 2333 N N . ILE A 1 313 ? 6.496 -27.141 -5.23 1 97.5 313 ILE A N 1
ATOM 2334 C CA . ILE A 1 313 ? 7.082 -27.219 -6.566 1 97.5 313 ILE A CA 1
ATOM 2335 C C . ILE A 1 313 ? 7.547 -25.844 -7.012 1 97.5 313 ILE A C 1
ATOM 2337 O O . ILE A 1 313 ? 6.828 -24.859 -6.844 1 97.5 313 ILE A O 1
ATOM 2341 N N . SER A 1 314 ? 8.727 -25.797 -7.547 1 98.19 314 SER A N 1
ATOM 2342 C CA . SER A 1 314 ? 9.258 -24.5 -7.941 1 98.19 314 SER A CA 1
ATOM 2343 C C . SER A 1 314 ? 8.812 -24.109 -9.352 1 98.19 314 SER A C 1
ATOM 2345 O O . SER A 1 314 ? 8.797 -24.953 -10.25 1 98.19 314 SER A O 1
ATOM 2347 N N . ILE A 1 315 ? 8.57 -22.875 -9.539 1 98.31 315 ILE A N 1
ATOM 2348 C CA . ILE A 1 315 ? 8.203 -22.359 -10.852 1 98.31 315 ILE A CA 1
ATOM 2349 C C . ILE A 1 315 ? 9.328 -21.484 -11.398 1 98.31 315 ILE A C 1
ATOM 2351 O O . ILE A 1 315 ? 9.141 -20.75 -12.367 1 98.31 315 ILE A O 1
ATOM 2355 N N . ALA A 1 316 ? 10.5 -21.516 -10.805 1 98.56 316 ALA A N 1
ATOM 2356 C CA . ALA A 1 316 ? 11.625 -20.656 -11.172 1 98.56 316 ALA A CA 1
ATOM 2357 C C . ALA A 1 316 ? 12.023 -20.875 -12.633 1 98.56 316 ALA A C 1
ATOM 2359 O O . ALA A 1 316 ? 12.195 -19.906 -13.383 1 98.56 316 ALA A O 1
ATOM 2360 N N . LYS A 1 317 ? 12.148 -22.109 -13.023 1 97.75 317 LYS A N 1
ATOM 2361 C CA . LYS A 1 317 ? 12.57 -22.422 -14.391 1 97.75 317 LYS A CA 1
ATOM 2362 C C . LYS A 1 317 ? 11.523 -21.969 -15.406 1 97.75 317 LYS A C 1
ATOM 2364 O O . LYS A 1 317 ? 11.875 -21.453 -16.469 1 97.75 317 LYS A O 1
ATOM 2369 N N . LEU A 1 318 ? 10.266 -22.203 -15.047 1 97.38 318 LEU A N 1
ATOM 2370 C CA . LEU A 1 318 ? 9.172 -21.781 -15.914 1 97.38 318 LEU A CA 1
ATOM 2371 C C . LEU A 1 318 ? 9.211 -20.266 -16.125 1 97.38 318 LEU A C 1
ATOM 2373 O O . LEU A 1 318 ? 9.086 -19.797 -17.266 1 97.38 318 LEU A O 1
ATOM 2377 N N . LEU A 1 319 ? 9.391 -19.5 -15.086 1 98.56 319 LEU A N 1
ATOM 2378 C CA . LEU A 1 319 ? 9.445 -18.047 -15.164 1 98.56 319 LEU A CA 1
ATOM 2379 C C . LEU A 1 319 ? 10.695 -17.578 -15.906 1 98.56 319 LEU A C 1
ATOM 2381 O O . LEU A 1 319 ? 10.656 -16.609 -16.672 1 98.56 319 LEU A O 1
ATOM 2385 N N . ALA A 1 320 ? 11.805 -18.25 -15.648 1 98.5 320 ALA A N 1
ATOM 2386 C CA . ALA A 1 320 ? 13.047 -17.906 -16.344 1 98.5 320 ALA A CA 1
ATOM 2387 C C . ALA A 1 320 ? 12.875 -18.031 -17.859 1 98.5 320 ALA A C 1
ATOM 2389 O O . ALA A 1 320 ? 13.32 -17.156 -18.609 1 98.5 320 ALA A O 1
ATOM 2390 N N . GLU A 1 321 ? 12.234 -19.078 -18.266 1 97.31 321 GLU A N 1
ATOM 2391 C CA . GLU A 1 321 ? 11.977 -19.281 -19.688 1 97.31 321 GLU A CA 1
ATOM 2392 C C . GLU A 1 321 ? 11.117 -18.156 -20.25 1 97.31 321 GLU A C 1
ATOM 2394 O O . GLU A 1 321 ? 11.414 -17.625 -21.328 1 97.31 321 GLU A O 1
ATOM 2399 N N . ALA A 1 322 ? 10.07 -17.812 -19.547 1 97.62 322 ALA A N 1
ATOM 2400 C CA . ALA A 1 322 ? 9.195 -16.734 -20 1 97.62 322 ALA A CA 1
ATOM 2401 C C . ALA A 1 322 ? 9.961 -15.422 -20.109 1 97.62 322 ALA A C 1
ATOM 2403 O O . ALA A 1 322 ? 9.82 -14.695 -21.094 1 97.62 322 ALA A O 1
ATOM 2404 N N . ILE A 1 323 ? 10.766 -15.094 -19.141 1 98.06 323 ILE A N 1
ATOM 2405 C CA . ILE A 1 323 ? 11.539 -13.859 -19.078 1 98.06 323 ILE A CA 1
ATOM 2406 C C . ILE A 1 323 ? 12.508 -13.812 -20.266 1 98.06 323 ILE A C 1
ATOM 2408 O O . ILE A 1 323 ? 12.609 -12.789 -20.953 1 98.06 323 ILE A O 1
ATOM 2412 N N . GLN A 1 324 ? 13.148 -14.898 -20.516 1 97.19 324 GLN A N 1
ATOM 2413 C CA . GLN A 1 324 ? 14.086 -14.977 -21.625 1 97.19 324 GLN A CA 1
ATOM 2414 C C . GLN A 1 324 ? 13.375 -14.742 -22.953 1 97.19 324 GLN A C 1
ATOM 2416 O O . GLN A 1 324 ? 13.883 -14.016 -23.812 1 97.19 324 GLN A O 1
ATOM 2421 N N . ARG A 1 325 ? 12.273 -15.328 -23.094 1 96.25 325 ARG A N 1
ATOM 2422 C CA . ARG A 1 325 ? 11.523 -15.188 -24.344 1 96.25 325 ARG A CA 1
ATOM 2423 C C . ARG A 1 325 ? 11.039 -13.758 -24.547 1 96.25 325 ARG A C 1
ATOM 2425 O O . ARG A 1 325 ? 11.062 -13.234 -25.656 1 96.25 325 ARG A O 1
ATOM 2432 N N . ILE A 1 326 ? 10.633 -13.125 -23.484 1 96 326 ILE A N 1
ATOM 2433 C CA . ILE A 1 326 ? 10.188 -11.734 -23.562 1 96 326 ILE A CA 1
ATOM 2434 C C . ILE A 1 326 ? 11.367 -10.844 -23.953 1 96 326 ILE A C 1
ATOM 2436 O O . ILE A 1 326 ? 11.242 -9.977 -24.812 1 96 326 ILE A O 1
ATOM 2440 N N . HIS A 1 327 ? 12.469 -11.086 -23.312 1 96.38 327 HIS A N 1
ATOM 2441 C CA . HIS A 1 327 ? 13.664 -10.297 -23.609 1 96.38 327 HIS A CA 1
ATOM 2442 C C . HIS A 1 327 ? 14.062 -10.438 -25.078 1 96.38 327 HIS A C 1
ATOM 2444 O O . HIS A 1 327 ? 14.43 -9.453 -25.719 1 96.38 327 HIS A O 1
ATOM 2450 N N . CYS A 1 328 ? 13.875 -11.609 -25.609 1 93.62 328 CYS A N 1
ATOM 2451 C CA . CYS A 1 328 ? 14.297 -11.898 -26.969 1 93.62 328 CYS A CA 1
ATOM 2452 C C . CYS A 1 328 ? 13.164 -11.641 -27.953 1 93.62 328 CYS A C 1
ATOM 2454 O O . CYS A 1 328 ? 13.297 -11.922 -29.156 1 93.62 328 CYS A O 1
ATOM 2456 N N . GLU A 1 329 ? 12 -11.258 -27.484 1 91.94 329 GLU A N 1
ATOM 2457 C CA . GLU A 1 329 ? 10.836 -10.953 -28.312 1 91.94 329 GLU A CA 1
ATOM 2458 C C . GLU A 1 329 ? 10.32 -12.195 -29.031 1 91.94 329 GLU A C 1
ATOM 2460 O O . GLU A 1 329 ? 10.023 -12.141 -30.234 1 91.94 329 GLU A O 1
ATOM 2465 N N . GLU A 1 330 ? 10.328 -13.219 -28.266 1 89.56 330 GLU A N 1
ATOM 2466 C CA . GLU A 1 330 ? 9.812 -14.492 -28.766 1 89.56 330 GLU A CA 1
ATOM 2467 C C . GLU A 1 330 ? 8.43 -14.789 -28.203 1 89.56 330 GLU A C 1
ATOM 2469 O O . GLU A 1 330 ? 8.047 -14.258 -27.156 1 89.56 330 GLU A O 1
ATOM 2474 N N . SER A 1 331 ? 7.742 -15.688 -28.891 1 87.25 331 SER A N 1
ATOM 2475 C CA . SER A 1 331 ? 6.395 -16.062 -28.469 1 87.25 331 SER A CA 1
ATOM 2476 C C . SER A 1 331 ? 6.426 -16.812 -27.141 1 87.25 331 SER A C 1
ATOM 2478 O O . SER A 1 331 ? 7.332 -17.609 -26.875 1 87.25 331 SER A O 1
ATOM 2480 N N . LEU A 1 332 ? 5.348 -16.609 -26.359 1 86.56 332 LEU A N 1
ATOM 2481 C CA . LEU A 1 332 ? 5.227 -17.266 -25.062 1 86.56 332 LEU A CA 1
ATOM 2482 C C . LEU A 1 332 ? 4.344 -18.516 -25.172 1 86.56 332 LEU A C 1
ATOM 2484 O O . LEU A 1 332 ? 4.176 -19.234 -24.188 1 86.56 332 LEU A O 1
ATOM 2488 N N . GLU A 1 333 ? 3.775 -18.812 -26.266 1 78.81 333 GLU A N 1
ATOM 2489 C CA . GLU A 1 333 ? 2.789 -19.875 -26.469 1 78.81 333 GLU A CA 1
ATOM 2490 C C . GLU A 1 333 ? 3.344 -21.234 -26.031 1 78.81 333 GLU A C 1
ATOM 2492 O O . GLU A 1 333 ? 2.602 -22.078 -25.547 1 78.81 333 GLU A O 1
ATOM 2497 N N . ARG A 1 334 ? 4.586 -21.438 -26.078 1 74.19 334 ARG A N 1
ATOM 2498 C CA . ARG A 1 334 ? 5.16 -22.75 -25.828 1 74.19 334 ARG A CA 1
ATOM 2499 C C . ARG A 1 334 ? 5.793 -22.828 -24.453 1 74.19 334 ARG A C 1
ATOM 2501 O O . ARG A 1 334 ? 6.445 -23.812 -24.109 1 74.19 334 ARG A O 1
ATOM 2508 N N . VAL A 1 335 ? 5.543 -21.781 -23.75 1 81.25 335 VAL A N 1
ATOM 2509 C CA . VAL A 1 335 ? 6.117 -21.812 -22.422 1 81.25 335 VAL A CA 1
ATOM 2510 C C . VAL A 1 335 ? 5.434 -22.906 -21.594 1 81.25 335 VAL A C 1
ATOM 2512 O O . VAL A 1 335 ? 4.203 -22.969 -21.531 1 81.25 335 VAL A O 1
ATOM 2515 N N . GLY A 1 336 ? 6.094 -23.812 -21.062 1 74.5 336 GLY A N 1
ATOM 2516 C CA . GLY A 1 336 ? 5.586 -24.922 -20.281 1 74.5 336 GLY A CA 1
ATOM 2517 C C . GLY A 1 336 ? 5.145 -26.109 -21.125 1 74.5 336 GLY A C 1
ATOM 2518 O O . GLY A 1 336 ? 4.719 -27.125 -20.578 1 74.5 336 GLY A O 1
ATOM 2519 N N . ASP A 1 337 ? 4.855 -26 -22.469 1 65.62 337 ASP A N 1
ATOM 2520 C CA . ASP A 1 337 ? 4.367 -27.062 -23.328 1 65.62 337 ASP A CA 1
ATOM 2521 C C . ASP A 1 337 ? 5.406 -28.172 -23.469 1 65.62 337 ASP A C 1
ATOM 2523 O O . ASP A 1 337 ? 6.5 -27.953 -24 1 65.62 337 ASP A O 1
ATOM 2527 N N . MET A 1 338 ? 5.676 -28.828 -22.422 1 52.5 338 MET A N 1
ATOM 2528 C CA . MET A 1 338 ? 6.395 -30.062 -22.734 1 52.5 338 MET A CA 1
ATOM 2529 C C . MET A 1 338 ? 5.582 -30.953 -23.656 1 52.5 338 MET A C 1
ATOM 2531 O O . MET A 1 338 ? 4.352 -30.906 -23.656 1 52.5 338 MET A O 1
ATOM 2535 N N . SER A 1 339 ? 6.027 -31.422 -24.844 1 41.34 339 SER A N 1
ATOM 2536 C CA . SER A 1 339 ? 5.355 -32.188 -25.891 1 41.34 339 SER A CA 1
ATOM 2537 C C . SER A 1 339 ? 4.391 -33.188 -25.297 1 41.34 339 SER A C 1
ATOM 2539 O O . SER A 1 339 ? 4.812 -34.188 -24.688 1 41.34 339 SER A O 1
ATOM 2541 N N . ALA A 1 340 ? 3.23 -32.844 -24.875 1 40.12 340 ALA A N 1
ATOM 2542 C CA . ALA A 1 340 ? 2.238 -33.844 -24.547 1 40.12 340 ALA A CA 1
ATOM 2543 C C . ALA A 1 340 ? 1.867 -34.656 -25.781 1 40.12 340 ALA A C 1
ATOM 2545 O O . ALA A 1 340 ? 1.939 -34.156 -26.906 1 40.12 340 ALA A O 1
ATOM 2546 N N . PRO A 1 341 ? 1.607 -36 -25.609 1 36.12 341 PRO A N 1
ATOM 2547 C CA . PRO A 1 341 ? 1.071 -36.781 -26.734 1 36.12 341 PRO A CA 1
ATOM 2548 C C . PRO A 1 341 ? -0.248 -36.219 -27.266 1 36.12 341 PRO A C 1
ATOM 2550 O O . PRO A 1 341 ? -0.97 -35.531 -26.531 1 36.12 341 PRO A O 1
ATOM 2553 N N . THR A 1 342 ? -0.523 -36.062 -28.594 1 34.19 342 THR A N 1
ATOM 2554 C CA . THR A 1 342 ? -1.663 -35.625 -29.391 1 34.19 342 THR A CA 1
ATOM 2555 C C . THR A 1 342 ? -2.971 -36.125 -28.781 1 34.19 342 THR A C 1
ATOM 2557 O O . THR A 1 342 ? -3.121 -37.344 -28.516 1 34.19 342 THR A O 1
ATOM 2560 N N . PRO A 1 343 ? -3.803 -35.25 -28.266 1 34.97 343 PRO A N 1
ATOM 2561 C CA . PRO A 1 343 ? -5.113 -35.594 -27.719 1 34.97 343 PRO A CA 1
ATOM 2562 C C . PRO A 1 343 ? -5.918 -36.5 -28.641 1 34.97 343 PRO A C 1
ATOM 2564 O O . PRO A 1 343 ? -5.922 -36.312 -29.859 1 34.97 343 PRO A O 1
ATOM 2567 N N . HIS A 1 344 ? -6.105 -37.719 -28.297 1 30.92 344 HIS A N 1
ATOM 2568 C CA . HIS A 1 344 ? -7.125 -38.531 -28.969 1 30.92 344 HIS A CA 1
ATOM 2569 C C . HIS A 1 344 ? -8.492 -37.844 -28.891 1 30.92 344 HIS A C 1
ATOM 2571 O O . HIS A 1 344 ? -8.82 -37.219 -27.875 1 30.92 344 HIS A O 1
ATOM 2577 N N . ASP A 1 345 ? -9.227 -37.469 -29.953 1 30.25 345 ASP A N 1
ATOM 2578 C CA . ASP A 1 345 ? -10.516 -36.875 -30.328 1 30.25 345 ASP A CA 1
ATOM 2579 C C . ASP A 1 345 ? -11.648 -37.469 -29.469 1 30.25 345 ASP A C 1
ATOM 2581 O O . ASP A 1 345 ? -12.625 -37.969 -30.016 1 30.25 345 ASP A O 1
ATOM 2585 N N . GLN A 1 346 ? -11.5 -38.062 -28.281 1 29.73 346 GLN A N 1
ATOM 2586 C CA . GLN A 1 346 ? -12.773 -38.656 -27.875 1 29.73 346 GLN A CA 1
ATOM 2587 C C . GLN A 1 346 ? -13.82 -37.594 -27.609 1 29.73 346 GLN A C 1
ATOM 2589 O O . GLN A 1 346 ? -13.484 -36.438 -27.359 1 29.73 346 GLN A O 1
ATOM 2594 N N . ASP A 1 347 ? -15.227 -37.906 -27.625 1 29.02 347 ASP A N 1
ATOM 2595 C CA . ASP A 1 347 ? -16.594 -37.406 -27.547 1 29.02 347 ASP A CA 1
ATOM 2596 C C . ASP A 1 347 ? -16.828 -36.656 -26.234 1 29.02 347 ASP A C 1
ATOM 2598 O O . ASP A 1 347 ? -17 -37.25 -25.188 1 29.02 347 ASP A O 1
ATOM 2602 N N . LEU A 1 348 ? -16.109 -35.656 -25.875 1 29.17 348 LEU A N 1
ATOM 2603 C CA . LEU A 1 348 ? -16.375 -34.906 -24.656 1 29.17 348 LEU A CA 1
ATOM 2604 C C . LEU A 1 348 ? -17.781 -34.312 -24.688 1 29.17 348 LEU A C 1
ATOM 2606 O O . LEU A 1 348 ? -18.125 -33.594 -25.641 1 29.17 348 LEU A O 1
ATOM 2610 N N . ILE A 1 349 ? -18.734 -34.844 -24 1 29.27 349 ILE A N 1
ATOM 2611 C CA . ILE A 1 349 ? -20.109 -34.375 -23.812 1 29.27 349 ILE A CA 1
ATOM 2612 C C . ILE A 1 349 ? -20.094 -32.969 -23.266 1 29.27 349 ILE A C 1
ATOM 2614 O O . ILE A 1 349 ? -19.344 -32.656 -22.344 1 29.27 349 ILE A O 1
ATOM 2618 N N . SER A 1 350 ? -20.453 -31.953 -24.109 1 29.08 350 SER A N 1
ATOM 2619 C CA . SER A 1 350 ? -20.625 -30.531 -23.844 1 29.08 350 SER A CA 1
ATOM 2620 C C . SER A 1 350 ? -21.516 -30.297 -22.625 1 29.08 350 SER A C 1
ATOM 2622 O O . SER A 1 350 ? -22.656 -30.781 -22.578 1 29.08 350 SER A O 1
ATOM 2624 N N . VAL A 1 351 ? -21 -30.062 -21.516 1 30.03 351 VAL A N 1
ATOM 2625 C CA . VAL A 1 351 ? -21.719 -29.719 -20.281 1 30.03 351 VAL A CA 1
ATOM 2626 C C . VAL A 1 351 ? -22.609 -28.516 -20.531 1 30.03 351 VAL A C 1
ATOM 2628 O O . VAL A 1 351 ? -23.219 -27.984 -19.594 1 30.03 351 VAL A O 1
ATOM 2631 N N . ASP A 1 352 ? -22.766 -28 -21.734 1 31.48 352 ASP A N 1
ATOM 2632 C CA . ASP A 1 352 ? -23.781 -26.953 -21.906 1 31.48 352 ASP A CA 1
ATOM 2633 C C . ASP A 1 352 ? -25.125 -27.406 -21.359 1 31.48 352 ASP A C 1
ATOM 2635 O O . ASP A 1 352 ? -26.031 -26.594 -21.156 1 31.48 352 ASP A O 1
ATOM 2639 N N . ALA A 1 353 ? -25.359 -28.719 -21.312 1 32.62 353 ALA A N 1
ATOM 2640 C CA . ALA A 1 353 ? -26.719 -29.188 -21.047 1 32.62 353 ALA A CA 1
ATOM 2641 C C . ALA A 1 353 ? -27.125 -28.938 -19.609 1 32.62 353 ALA A C 1
ATOM 2643 O O . ALA A 1 353 ? -28.297 -29.109 -19.234 1 32.62 353 ALA A O 1
ATOM 2644 N N . LEU A 1 354 ? -26.188 -28.828 -18.75 1 30.14 354 LEU A N 1
ATOM 2645 C CA . LEU A 1 354 ? -26.688 -28.812 -17.375 1 30.14 354 LEU A CA 1
ATOM 2646 C C . LEU A 1 354 ? -27.188 -27.438 -16.984 1 30.14 354 LEU A C 1
ATOM 2648 O O . LEU A 1 354 ? -27.719 -27.25 -15.891 1 30.14 354 LEU A O 1
ATOM 2652 N N . VAL A 1 355 ? -26.688 -26.359 -17.609 1 30.19 355 VAL A N 1
ATOM 2653 C CA . VAL A 1 355 ? -27.25 -25.094 -17.141 1 30.19 355 VAL A CA 1
ATOM 2654 C C . VAL A 1 355 ? -28.625 -24.891 -17.766 1 30.19 355 VAL A C 1
ATOM 2656 O O . VAL A 1 355 ? -28.734 -24.719 -18.984 1 30.19 355 VAL A O 1
ATOM 2659 N N . GLU A 1 356 ? -29.688 -25.484 -17.297 1 27.8 356 GLU A N 1
ATOM 2660 C CA . GLU A 1 356 ? -31.062 -25.156 -17.641 1 27.8 356 GLU A CA 1
ATOM 2661 C C . GLU A 1 356 ? -31.297 -23.656 -17.688 1 27.8 356 GLU A C 1
ATOM 2663 O O . GLU A 1 356 ? -30.75 -22.922 -16.859 1 27.8 356 GLU A O 1
ATOM 2668 N N . ASP A 1 357 ? -31.688 -23.109 -18.844 1 29.38 357 ASP A N 1
ATOM 2669 C CA . ASP A 1 357 ? -32.281 -21.797 -19.172 1 29.38 357 ASP A CA 1
ATOM 2670 C C . ASP A 1 357 ? -33.344 -21.406 -18.141 1 29.38 357 ASP A C 1
ATOM 2672 O O . ASP A 1 357 ? -34.375 -22.047 -18.047 1 29.38 357 ASP A O 1
ATOM 2676 N N . SER A 1 358 ? -33.125 -21.125 -16.891 1 27.19 358 SER A N 1
ATOM 2677 C CA . SER A 1 358 ? -34.281 -20.547 -16.219 1 27.19 358 SER A CA 1
ATOM 2678 C C . SER A 1 358 ? -34.969 -19.516 -17.109 1 27.19 358 SER A C 1
ATOM 2680 O O . SER A 1 358 ? -34.312 -18.719 -17.781 1 27.19 358 SER A O 1
ATOM 2682 N N . ASP A 1 359 ? -36.219 -19.781 -17.609 1 27.06 359 ASP A N 1
ATOM 2683 C CA . ASP A 1 359 ? -37.312 -19.109 -18.297 1 27.06 359 ASP A CA 1
ATOM 2684 C C . ASP A 1 359 ? -37.5 -17.703 -17.75 1 27.06 359 ASP A C 1
ATOM 2686 O O . ASP A 1 359 ? -38.344 -17.469 -16.906 1 27.06 359 ASP A O 1
ATOM 2690 N N . TRP A 1 360 ? -36.625 -16.922 -17.375 1 24.5 360 TRP A N 1
ATOM 2691 C CA . TRP A 1 360 ? -37.062 -15.555 -17.078 1 24.5 360 TRP A CA 1
ATOM 2692 C C . TRP A 1 360 ? -37.688 -14.891 -18.297 1 24.5 360 TRP A C 1
ATOM 2694 O O . TRP A 1 360 ? -37.906 -13.68 -18.312 1 24.5 360 TRP A O 1
ATOM 2704 N N . SER A 1 361 ? -37.781 -15.586 -19.453 1 24.3 361 SER A N 1
ATOM 2705 C CA . SER A 1 361 ? -38.406 -14.844 -20.547 1 24.3 361 SER A CA 1
ATOM 2706 C C . SER A 1 361 ? -39.844 -14.484 -20.234 1 24.3 361 SER A C 1
ATOM 2708 O O . SER A 1 361 ? -40.281 -13.344 -20.422 1 24.3 361 SER A O 1
ATOM 2710 N N . ALA A 1 362 ? -40.781 -15.453 -20.328 1 26.73 362 ALA A N 1
ATOM 2711 C CA . ALA A 1 362 ? -42.188 -15.227 -20.656 1 26.73 362 ALA A CA 1
ATOM 2712 C C . ALA A 1 362 ? -42.938 -14.688 -19.453 1 26.73 362 ALA A C 1
ATOM 2714 O O . ALA A 1 362 ? -44.094 -14.219 -19.594 1 26.73 362 ALA A O 1
ATOM 2715 N N . ALA A 1 363 ? -42.688 -15.023 -18.25 1 25.08 363 ALA A N 1
ATOM 2716 C CA . ALA A 1 363 ? -43.812 -14.656 -17.406 1 25.08 363 ALA A CA 1
ATOM 2717 C C . ALA A 1 363 ? -43.969 -13.141 -17.312 1 25.08 363 ALA A C 1
ATOM 2719 O O . ALA A 1 363 ? -44.844 -12.641 -16.625 1 25.08 363 ALA A O 1
ATOM 2720 N N . LEU A 1 364 ? -43 -12.32 -17.828 1 22.98 364 LEU A N 1
ATOM 2721 C CA . LEU A 1 364 ? -43.375 -10.914 -17.969 1 22.98 364 LEU A CA 1
ATOM 2722 C C . LEU A 1 364 ? -44.156 -10.664 -19.266 1 22.98 364 LEU A C 1
ATOM 2724 O O . LEU A 1 364 ? -43.656 -9.969 -20.156 1 22.98 364 LEU A O 1
ATOM 2728 N N . GLN A 1 365 ? -44.812 -11.734 -19.766 1 23.25 365 GLN A N 1
ATOM 2729 C CA . GLN A 1 365 ? -45.781 -11.391 -20.797 1 23.25 365 GLN A CA 1
ATOM 2730 C C . GLN A 1 365 ? -46.844 -10.445 -20.266 1 23.25 365 GLN A C 1
ATOM 2732 O O . GLN A 1 365 ? -47.562 -10.789 -19.312 1 23.25 365 GLN A O 1
ATOM 2737 N N . PRO A 1 366 ? -46.719 -9.109 -20.312 1 23.77 366 PRO A N 1
ATOM 2738 C CA . PRO A 1 366 ? -47.906 -8.297 -20.031 1 23.77 366 PRO A CA 1
ATOM 2739 C C . PRO A 1 366 ? -49.125 -8.734 -20.844 1 23.77 366 PRO A C 1
ATOM 2741 O O . PRO A 1 366 ? -49 -9.211 -21.969 1 23.77 366 PRO A O 1
ATOM 2744 N N . HIS A 1 367 ? -50.094 -9.523 -20.359 1 23.91 367 HIS A N 1
ATOM 2745 C CA . HIS A 1 367 ? -51.438 -9.695 -20.859 1 23.91 367 HIS A CA 1
ATOM 2746 C C . HIS A 1 367 ? -52 -8.383 -21.406 1 23.91 367 HIS A C 1
ATOM 2748 O O . HIS A 1 367 ? -52.094 -7.395 -20.672 1 23.91 367 HIS A O 1
ATOM 2754 N N . ILE A 1 368 ? -51.625 -8.008 -22.672 1 23.25 368 ILE A N 1
ATOM 2755 C CA . ILE A 1 368 ? -52.375 -6.914 -23.281 1 23.25 368 ILE A CA 1
ATOM 2756 C C . ILE A 1 368 ? -53.844 -7.273 -23.344 1 23.25 368 ILE A C 1
ATOM 2758 O O . ILE A 1 368 ? -54.25 -8.219 -24.031 1 23.25 368 ILE A O 1
ATOM 2762 N N . ILE A 1 369 ? -54.531 -7.43 -22.234 1 20.56 369 ILE A N 1
ATOM 2763 C CA . ILE A 1 369 ? -55.969 -7.555 -22.281 1 20.56 369 ILE A CA 1
ATOM 2764 C C . ILE A 1 369 ? -56.562 -6.426 -23.125 1 20.56 369 ILE A C 1
ATOM 2766 O O . ILE A 1 369 ? -56.406 -5.25 -22.797 1 20.56 369 ILE A O 1
ATOM 2770 N N . LYS A 1 370 ? -56.438 -6.48 -24.5 1 22.66 370 LYS A N 1
ATOM 2771 C CA . LYS A 1 370 ? -57.281 -5.586 -25.281 1 22.66 370 LYS A CA 1
ATOM 2772 C C . LYS A 1 370 ? -58.719 -5.621 -24.797 1 22.66 370 LYS A C 1
ATOM 2774 O O . LYS A 1 370 ? -59.344 -6.684 -24.766 1 22.66 370 LYS A O 1
ATOM 2779 N N . ARG A 1 371 ? -59.062 -4.922 -23.75 1 20.05 371 ARG A N 1
ATOM 2780 C CA . ARG A 1 371 ? -60.5 -4.715 -23.578 1 20.05 371 ARG A CA 1
ATOM 2781 C C . ARG A 1 371 ? -61.156 -4.438 -24.922 1 20.05 371 ARG A C 1
ATOM 2783 O O . ARG A 1 371 ? -60.531 -3.947 -25.859 1 20.05 371 ARG A O 1
ATOM 2790 N N . ALA A 1 372 ? -62.406 -4.914 -25.078 1 22.17 372 ALA A N 1
ATOM 2791 C CA . ALA A 1 372 ? -63.562 -4.965 -25.953 1 22.17 372 ALA A CA 1
ATOM 2792 C C . ALA A 1 372 ? -63.906 -3.59 -26.531 1 22.17 372 ALA A C 1
ATOM 2794 O O . ALA A 1 372 ? -64 -2.609 -25.781 1 22.17 372 ALA A O 1
ATOM 2795 N N . THR A 1 373 ? -63.469 -3.287 -27.656 1 21.92 373 THR A N 1
ATOM 2796 C CA . THR A 1 373 ? -64.062 -2.25 -28.5 1 21.92 373 THR A CA 1
ATOM 2797 C C . THR A 1 373 ? -65.562 -2.461 -28.625 1 21.92 373 THR A C 1
ATOM 2799 O O . THR A 1 373 ? -66.25 -1.773 -29.406 1 21.92 373 THR A O 1
ATOM 2802 N N . GLY A 1 374 ? -66.312 -2.971 -27.438 1 21.2 374 GLY A N 1
ATOM 2803 C CA . GLY A 1 374 ? -67.75 -2.998 -27.766 1 21.2 374 GLY A CA 1
ATOM 2804 C C . GLY A 1 374 ? -68.188 -1.744 -28.484 1 21.2 374 GLY A C 1
ATOM 2805 O O . GLY A 1 374 ? -67.812 -0.635 -28.141 1 21.2 374 GLY A O 1
ATOM 2806 N N . ALA A 1 375 ? -68.812 -1.869 -29.734 1 18.92 375 ALA A N 1
ATOM 2807 C CA . ALA A 1 375 ? -69.812 -1.46 -30.719 1 18.92 375 ALA A CA 1
ATOM 2808 C C . ALA A 1 375 ? -70.938 -0.722 -30.047 1 18.92 375 ALA A C 1
ATOM 2810 O O . ALA A 1 375 ? -71.188 -0.897 -28.859 1 18.92 375 ALA A O 1
ATOM 2811 N N . THR A 1 376 ? -71.875 -0.43 -30.859 1 23.14 376 THR A N 1
ATOM 2812 C CA . THR A 1 376 ? -72.375 0.571 -31.766 1 23.14 376 THR A CA 1
ATOM 2813 C C . THR A 1 376 ? -73.875 0.808 -31.484 1 23.14 376 THR A C 1
ATOM 2815 O O . THR A 1 376 ? -74.688 -0.062 -31.734 1 23.14 376 THR A O 1
ATOM 2818 N N . PRO A 1 377 ? -74.625 0.897 -30.219 1 24.42 377 PRO A N 1
ATOM 2819 C CA . PRO A 1 377 ? -75.625 1.866 -30.656 1 24.42 377 PRO A CA 1
ATOM 2820 C C . PRO A 1 377 ? -75.062 3.246 -30.922 1 24.42 377 PRO A C 1
ATOM 2822 O O . PRO A 1 377 ? -74 3.598 -30.375 1 24.42 377 PRO A O 1
ATOM 2825 N N . MET B 1 1 ? -21.125 42.281 11.375 1 21.61 1 MET B N 1
ATOM 2826 C CA . MET B 1 1 ? -20.656 40.969 11.789 1 21.61 1 MET B CA 1
ATOM 2827 C C . MET B 1 1 ? -21.469 39.844 11.117 1 21.61 1 MET B C 1
ATOM 2829 O O . MET B 1 1 ? -22.297 39.188 11.766 1 21.61 1 MET B O 1
ATOM 2833 N N . SER B 1 2 ? -21.844 40.031 9.914 1 24.66 2 SER B N 1
ATOM 2834 C CA . SER B 1 2 ? -22.75 39.188 9.133 1 24.66 2 SER B CA 1
ATOM 2835 C C . SER B 1 2 ? -22.188 37.781 8.93 1 24.66 2 SER B C 1
ATOM 2837 O O . SER B 1 2 ? -21.203 37.594 8.211 1 24.66 2 SER B O 1
ATOM 2839 N N . SER B 1 3 ? -22.047 37.031 10.086 1 28.39 3 SER B N 1
ATOM 2840 C CA . SER B 1 3 ? -21.812 35.594 10.125 1 28.39 3 SER B CA 1
ATOM 2841 C C . SER B 1 3 ? -22.672 34.875 9.086 1 28.39 3 SER B C 1
ATOM 2843 O O . SER B 1 3 ? -23.891 34.812 9.219 1 28.39 3 SER B O 1
ATOM 2845 N N . SER B 1 4 ? -22.453 35.188 7.828 1 30.91 4 SER B N 1
ATOM 2846 C CA . SER B 1 4 ? -23.188 34.438 6.805 1 30.91 4 SER B CA 1
ATOM 2847 C C . SER B 1 4 ? -23.156 32.938 7.086 1 30.91 4 SER B C 1
ATOM 2849 O O . SER B 1 4 ? -22.125 32.281 6.922 1 30.91 4 SER B O 1
ATOM 2851 N N . THR B 1 5 ? -23.75 32.531 8.188 1 33.31 5 THR B N 1
ATOM 2852 C CA . THR B 1 5 ? -24.125 31.156 8.484 1 33.31 5 THR B CA 1
ATOM 2853 C C . THR B 1 5 ? -24.594 30.422 7.219 1 33.31 5 THR B C 1
ATOM 2855 O O . THR B 1 5 ? -25.469 30.906 6.508 1 33.31 5 THR B O 1
ATOM 2858 N N . CYS B 1 6 ? -23.719 29.906 6.465 1 37.69 6 CYS B N 1
ATOM 2859 C CA . CYS B 1 6 ? -24.297 28.875 5.613 1 37.69 6 CYS B CA 1
ATOM 2860 C C . CYS B 1 6 ? -25.375 28.109 6.355 1 37.69 6 CYS B C 1
ATOM 2862 O O . CYS B 1 6 ? -25.078 27.266 7.207 1 37.69 6 CYS B O 1
ATOM 2864 N N . ALA B 1 7 ? -26.406 28.766 6.965 1 31.38 7 ALA B N 1
ATOM 2865 C CA . ALA B 1 7 ? -27.594 28.156 7.555 1 31.38 7 ALA B CA 1
ATOM 2866 C C . ALA B 1 7 ? -27.859 26.781 6.945 1 31.38 7 ALA B C 1
ATOM 2868 O O . ALA B 1 7 ? -27.891 26.625 5.723 1 31.38 7 ALA B O 1
ATOM 2869 N N . PHE B 1 8 ? -27.594 25.688 7.668 1 37.34 8 PHE B N 1
ATOM 2870 C CA . PHE B 1 8 ? -28.219 24.391 7.445 1 37.34 8 PHE B CA 1
ATOM 2871 C C . PHE B 1 8 ? -29.688 24.547 7.082 1 37.34 8 PHE B C 1
ATOM 2873 O O . PHE B 1 8 ? -30.562 24.266 7.895 1 37.34 8 PHE B O 1
ATOM 2880 N N . SER B 1 9 ? -30.188 25.781 6.758 1 33.09 9 SER B N 1
ATOM 2881 C CA . SER B 1 9 ? -31.547 25.766 6.254 1 33.09 9 SER B CA 1
ATOM 2882 C C . SER B 1 9 ? -31.75 24.656 5.227 1 33.09 9 SER B C 1
ATOM 2884 O O . SER B 1 9 ? -30.953 24.516 4.301 1 33.09 9 SER B O 1
ATOM 2886 N N . ALA B 1 10 ? -32.531 23.656 5.598 1 33.5 10 ALA B N 1
ATOM 2887 C CA . ALA B 1 10 ? -33.219 22.75 4.684 1 33.5 10 ALA B CA 1
ATOM 2888 C C . ALA B 1 10 ? -33.719 23.5 3.443 1 33.5 10 ALA B C 1
ATOM 2890 O O . ALA B 1 10 ? -34.875 23.438 3.111 1 33.5 10 ALA B O 1
ATOM 2891 N N . ASN B 1 11 ? -33.531 24.719 3.303 1 33.5 11 ASN B N 1
ATOM 2892 C CA . ASN B 1 11 ? -33.969 25.125 1.97 1 33.5 11 ASN B CA 1
ATOM 2893 C C . ASN B 1 11 ? -33.344 24.25 0.885 1 33.5 11 ASN B C 1
ATOM 2895 O O . ASN B 1 11 ? -32.125 24.25 0.697 1 33.5 11 ASN B O 1
ATOM 2899 N N . LEU B 1 12 ? -33.938 23.078 0.663 1 38.22 12 LEU B N 1
ATOM 2900 C CA . LEU B 1 12 ? -33.875 22.203 -0.502 1 38.22 12 LEU B CA 1
ATOM 2901 C C . LEU B 1 12 ? -33.594 23 -1.769 1 38.22 12 LEU B C 1
ATOM 2903 O O . LEU B 1 12 ? -34.469 23.125 -2.639 1 38.22 12 LEU B O 1
ATOM 2907 N N . SER B 1 13 ? -33.344 24.234 -1.686 1 38.31 13 SER B N 1
ATOM 2908 C CA . SER B 1 13 ? -32.938 24.625 -3.033 1 38.31 13 SER B CA 1
ATOM 2909 C C . SER B 1 13 ? -32 23.594 -3.641 1 38.31 13 SER B C 1
ATOM 2911 O O . SER B 1 13 ? -31.234 22.953 -2.922 1 38.31 13 SER B O 1
ATOM 2913 N N . ALA B 1 14 ? -32.219 22.984 -4.805 1 44.34 14 ALA B N 1
ATOM 2914 C CA . ALA B 1 14 ? -31.562 21.922 -5.562 1 44.34 14 ALA B CA 1
ATOM 2915 C C . ALA B 1 14 ? -30.047 21.969 -5.402 1 44.34 14 ALA B C 1
ATOM 2917 O O . ALA B 1 14 ? -29.375 22.812 -6.012 1 44.34 14 ALA B O 1
ATOM 2918 N N . ASN B 1 15 ? -29.5 21.953 -4.129 1 55.84 15 ASN B N 1
ATOM 2919 C CA . ASN B 1 15 ? -28.062 22 -3.922 1 55.84 15 ASN B CA 1
ATOM 2920 C C . ASN B 1 15 ? -27.312 21.234 -5.016 1 55.84 15 ASN B C 1
ATOM 2922 O O . ASN B 1 15 ? -27.438 20.016 -5.117 1 55.84 15 ASN B O 1
ATOM 2926 N N . ARG B 1 16 ? -26.984 21.875 -5.984 1 72.88 16 ARG B N 1
ATOM 2927 C CA . ARG B 1 16 ? -26.375 21.375 -7.207 1 72.88 16 ARG B CA 1
ATOM 2928 C C . ARG B 1 16 ? -25.281 20.359 -6.898 1 72.88 16 ARG B C 1
ATOM 2930 O O . ARG B 1 16 ? -24.953 19.516 -7.734 1 72.88 16 ARG B O 1
ATOM 2937 N N . ASN B 1 17 ? -24.875 20.359 -5.5 1 81.75 17 ASN B N 1
ATOM 2938 C CA . ASN B 1 17 ? -23.734 19.5 -5.254 1 81.75 17 ASN B CA 1
ATOM 2939 C C . ASN B 1 17 ? -24.125 18.25 -4.465 1 81.75 17 ASN B C 1
ATOM 2941 O O . ASN B 1 17 ? -23.25 17.469 -4.055 1 81.75 17 ASN B O 1
ATOM 2945 N N . GLY B 1 18 ? -25.359 17.984 -4.223 1 90.69 18 GLY B N 1
ATOM 2946 C CA . GLY B 1 18 ? -25.75 16.859 -3.393 1 90.69 18 GLY B CA 1
ATOM 2947 C C . GLY B 1 18 ? -25.422 17.047 -1.924 1 90.69 18 GLY B C 1
ATOM 2948 O O . GLY B 1 18 ? -25.234 18.188 -1.476 1 90.69 18 GLY B O 1
ATOM 2949 N N . ASN B 1 19 ? -25.469 15.992 -1.152 1 94.81 19 ASN B N 1
ATOM 2950 C CA . ASN B 1 19 ? -25.141 16.078 0.269 1 94.81 19 ASN B CA 1
ATOM 2951 C C . ASN B 1 19 ? -23.641 16.078 0.509 1 94.81 19 ASN B C 1
ATOM 2953 O O . ASN B 1 19 ? -22.875 15.508 -0.274 1 94.81 19 ASN B O 1
ATOM 2957 N N . LEU B 1 20 ? -23.297 16.844 1.516 1 97.5 20 LEU B N 1
ATOM 2958 C CA . LEU B 1 20 ? -21.938 16.766 2.025 1 97.5 20 LEU B CA 1
ATOM 2959 C C . LEU B 1 20 ? -21.75 15.531 2.904 1 97.5 20 LEU B C 1
ATOM 2961 O O . LEU B 1 20 ? -22.438 15.391 3.924 1 97.5 20 LEU B O 1
ATOM 2965 N N . ARG B 1 21 ? -20.859 14.609 2.516 1 98 21 ARG B N 1
ATOM 2966 C CA . ARG B 1 21 ? -20.641 13.367 3.25 1 98 21 ARG B CA 1
ATOM 2967 C C . ARG B 1 21 ? -19.172 13.164 3.557 1 98 21 ARG B C 1
ATOM 2969 O O . ARG B 1 21 ? -18.297 13.555 2.762 1 98 21 ARG B O 1
ATOM 2976 N N . VAL B 1 22 ? -18.984 12.523 4.73 1 98.62 22 VAL B N 1
ATOM 2977 C CA . VAL B 1 22 ? -17.609 12.266 5.16 1 98.62 22 VAL B CA 1
ATOM 2978 C C . VAL B 1 22 ? -17.438 10.781 5.457 1 98.62 22 VAL B C 1
ATOM 2980 O O . VAL B 1 22 ? -18.25 10.172 6.145 1 98.62 22 VAL B O 1
ATOM 2983 N N . VAL B 1 23 ? -16.438 10.188 4.855 1 98.69 23 VAL B N 1
ATOM 2984 C CA . VAL B 1 23 ? -15.969 8.852 5.211 1 98.69 23 VAL B CA 1
ATOM 2985 C C . VAL B 1 23 ? -14.508 8.906 5.648 1 98.69 23 VAL B C 1
ATOM 2987 O O . VAL B 1 23 ? -13.828 9.914 5.434 1 98.69 23 VAL B O 1
ATOM 2990 N N . HIS B 1 24 ? -14.086 7.871 6.309 1 98.56 24 HIS B N 1
ATOM 2991 C CA . HIS B 1 24 ? -12.688 7.867 6.734 1 98.56 24 HIS B CA 1
ATOM 2992 C C . HIS B 1 24 ? -12.102 6.461 6.699 1 98.56 24 HIS B C 1
ATOM 2994 O O . HIS B 1 24 ? -12.844 5.477 6.707 1 98.56 24 HIS B O 1
ATOM 3000 N N . GLY B 1 25 ? -10.82 6.387 6.461 1 98.06 25 GLY B N 1
ATOM 3001 C CA . GLY B 1 25 ? -10.109 5.137 6.668 1 98.06 25 GLY B CA 1
ATOM 3002 C C . GLY B 1 25 ? -9.766 4.879 8.125 1 98.06 25 GLY B C 1
ATOM 3003 O O . GLY B 1 25 ? -10.391 5.445 9.023 1 98.06 25 GLY B O 1
ATOM 3004 N N . ARG B 1 26 ? -8.805 4.082 8.352 1 97.81 26 ARG B N 1
ATOM 3005 C CA . ARG B 1 26 ? -8.539 3.615 9.711 1 97.81 26 ARG B CA 1
ATOM 3006 C C . ARG B 1 26 ? -7.406 4.402 10.352 1 97.81 26 ARG B C 1
ATOM 3008 O O . ARG B 1 26 ? -7.121 4.238 11.539 1 97.81 26 ARG B O 1
ATOM 3015 N N . SER B 1 27 ? -6.777 5.301 9.664 1 97.62 27 SER B N 1
ATOM 3016 C CA . SER B 1 27 ? -5.562 5.945 10.156 1 97.62 27 SER B CA 1
ATOM 3017 C C . SER B 1 27 ? -5.867 6.891 11.312 1 97.62 27 SER B C 1
ATOM 3019 O O . SER B 1 27 ? -5.082 7 12.258 1 97.62 27 SER B O 1
ATOM 3021 N N . ASN B 1 28 ? -7.016 7.617 11.211 1 98.25 28 ASN B N 1
ATOM 3022 C CA . ASN B 1 28 ? -7.297 8.641 12.211 1 98.25 28 ASN B CA 1
ATOM 3023 C C . ASN B 1 28 ? -8.797 8.891 12.352 1 98.25 28 ASN B C 1
ATOM 3025 O O . ASN B 1 28 ? -9.273 9.984 12.062 1 98.25 28 ASN B O 1
ATOM 3029 N N . PRO B 1 29 ? -9.523 7.938 12.836 1 97.88 29 PRO B N 1
ATOM 3030 C CA . PRO B 1 29 ? -10.969 8.086 12.992 1 97.88 29 PRO B CA 1
ATOM 3031 C C . PRO B 1 29 ? -11.352 9.219 13.938 1 97.88 29 PRO B C 1
ATOM 3033 O O . PRO B 1 29 ? -12.383 9.867 13.75 1 97.88 29 PRO B O 1
ATOM 3036 N N . LYS B 1 30 ? -10.555 9.461 14.93 1 98.06 30 LYS B N 1
ATOM 3037 C CA . LYS B 1 30 ? -10.852 10.5 15.914 1 98.06 30 LYS B CA 1
ATOM 3038 C C . LYS B 1 30 ? -10.898 11.883 15.258 1 98.06 30 LYS B C 1
ATOM 3040 O O . LYS B 1 30 ? -11.781 12.688 15.57 1 98.06 30 LYS B O 1
ATOM 3045 N N . LEU B 1 31 ? -9.977 12.172 14.391 1 98.62 31 LEU B N 1
ATOM 3046 C CA . LEU B 1 31 ? -9.992 13.438 13.672 1 98.62 31 LEU B CA 1
ATOM 3047 C C . LEU B 1 31 ? -11.242 13.562 12.805 1 98.62 31 LEU B C 1
ATOM 3049 O O . LEU B 1 31 ? -11.859 14.625 12.742 1 98.62 31 LEU B O 1
ATOM 3053 N N . ALA B 1 32 ? -11.625 12.469 12.117 1 98.75 32 ALA B N 1
ATOM 3054 C CA . ALA B 1 32 ? -12.828 12.461 11.289 1 98.75 32 ALA B CA 1
ATOM 3055 C C . ALA B 1 32 ? -14.07 12.789 12.109 1 98.75 32 ALA B C 1
ATOM 3057 O O . ALA B 1 32 ? -14.93 13.562 11.68 1 98.75 32 ALA B O 1
ATOM 3058 N N . GLU B 1 33 ? -14.117 12.203 13.281 1 98.56 33 GLU B N 1
ATOM 3059 C CA . GLU B 1 33 ? -15.234 12.477 14.18 1 98.56 33 GLU B CA 1
ATOM 3060 C C . GLU B 1 33 ? -15.281 13.953 14.578 1 98.56 33 GLU B C 1
ATOM 3062 O O . GLU B 1 33 ? -16.359 14.555 14.617 1 98.56 33 GLU B O 1
ATOM 3067 N N . GLY B 1 34 ? -14.102 14.484 14.883 1 98.69 34 GLY B N 1
ATOM 3068 C CA . GLY B 1 34 ? -14.023 15.898 15.219 1 98.69 34 GLY B CA 1
ATOM 3069 C C . GLY B 1 34 ? -14.469 16.797 14.086 1 98.69 34 GLY B C 1
ATOM 3070 O O . GLY B 1 34 ? -15.164 17.797 14.32 1 98.69 34 GLY B O 1
ATOM 3071 N N . ILE B 1 35 ? -14.094 16.469 12.898 1 98.75 35 ILE B N 1
ATOM 3072 C CA . ILE B 1 35 ? -14.469 17.234 11.719 1 98.75 35 ILE B CA 1
ATOM 3073 C C . ILE B 1 35 ? -15.984 17.188 11.523 1 98.75 35 ILE B C 1
ATOM 3075 O O . ILE B 1 35 ? -16.625 18.219 11.305 1 98.75 35 ILE B O 1
ATOM 3079 N N . CYS B 1 36 ? -16.562 15.992 11.633 1 98.69 36 CYS B N 1
ATOM 3080 C CA . CYS B 1 36 ? -18 15.828 11.453 1 98.69 36 CYS B CA 1
ATOM 3081 C C . CYS B 1 36 ? -18.781 16.578 12.523 1 98.69 36 CYS B C 1
ATOM 3083 O O . CYS B 1 36 ? -19.828 17.172 12.242 1 98.69 36 CYS B O 1
ATOM 3085 N N . LYS B 1 37 ? -18.266 16.531 13.75 1 98.56 37 LYS B N 1
ATOM 3086 C CA . LYS B 1 37 ? -18.875 17.297 14.828 1 98.56 37 LYS B CA 1
ATOM 3087 C C . LYS B 1 37 ? -18.891 18.781 14.5 1 98.56 37 LYS B C 1
ATOM 3089 O O . LYS B 1 37 ? -19.906 19.453 14.695 1 98.56 37 LYS B O 1
ATOM 3094 N N . ALA B 1 38 ? -17.812 19.297 14.023 1 98.25 38 ALA B N 1
ATOM 3095 C CA . ALA B 1 38 ? -17.688 20.719 13.672 1 98.25 38 ALA B CA 1
ATOM 3096 C C . ALA B 1 38 ? -18.609 21.062 12.508 1 98.25 38 ALA B C 1
ATOM 3098 O O . ALA B 1 38 ? -19.156 22.172 12.445 1 98.25 38 ALA B O 1
ATOM 3099 N N . LEU B 1 39 ? -18.797 20.109 11.57 1 97.69 39 LEU B N 1
ATOM 3100 C CA . LEU B 1 39 ? -19.641 20.312 10.398 1 97.69 39 LEU B CA 1
ATOM 3101 C C . LEU B 1 39 ? -21.109 20.141 10.758 1 97.69 39 LEU B C 1
ATOM 3103 O O . LEU B 1 39 ? -21.984 20.578 10.008 1 97.69 39 LEU B O 1
ATOM 3107 N N . GLY B 1 40 ? -21.375 19.484 11.812 1 97.69 40 GLY B N 1
ATOM 3108 C CA . GLY B 1 40 ? -22.734 19.188 12.211 1 97.69 40 GLY B CA 1
ATOM 3109 C C . GLY B 1 40 ? -23.391 18.109 11.383 1 97.69 40 GLY B C 1
ATOM 3110 O O . GLY B 1 40 ? -24.578 18.172 11.07 1 97.69 40 GLY B O 1
ATOM 3111 N N . ILE B 1 41 ? -22.609 17.156 10.875 1 97.56 41 ILE B N 1
ATOM 3112 C CA . ILE B 1 41 ? -23.141 16.047 10.086 1 97.56 41 ILE B CA 1
ATOM 3113 C C . ILE B 1 41 ? -22.625 14.719 10.648 1 97.56 41 ILE B C 1
ATOM 3115 O O . ILE B 1 41 ? -21.594 14.68 11.328 1 97.56 41 ILE B O 1
ATOM 3119 N N . PRO B 1 42 ? -23.328 13.648 10.422 1 97.56 42 PRO B N 1
ATOM 3120 C CA . PRO B 1 42 ? -22.844 12.336 10.852 1 97.56 42 PRO B CA 1
ATOM 3121 C C . PRO B 1 42 ? -21.766 11.773 9.93 1 97.56 42 PRO B C 1
ATOM 3123 O O . PRO B 1 42 ? -21.641 12.211 8.773 1 97.56 42 PRO B O 1
ATOM 3126 N N . ILE B 1 43 ? -21.047 10.875 10.484 1 97.75 43 ILE B N 1
ATOM 3127 C CA . ILE B 1 43 ? -20.125 10.125 9.648 1 97.75 43 ILE B CA 1
ATOM 3128 C C . ILE B 1 43 ? -20.891 9.156 8.75 1 97.75 43 ILE B C 1
ATOM 3130 O O . ILE B 1 43 ? -21.844 8.516 9.195 1 97.75 43 ILE B O 1
ATOM 3134 N N . THR B 1 44 ? -20.5 9.133 7.531 1 97.31 44 THR B N 1
ATOM 3135 C CA . THR B 1 44 ? -21.125 8.195 6.605 1 97.31 44 THR B CA 1
ATOM 3136 C C . THR B 1 44 ? -20.641 6.773 6.875 1 97.31 44 THR B C 1
ATOM 3138 O O . THR B 1 44 ? -19.453 6.539 7.066 1 97.31 44 THR B O 1
ATOM 3141 N N . GLY B 1 45 ? -21.609 5.844 6.879 1 95.56 45 GLY B N 1
ATOM 3142 C CA . GLY B 1 45 ? -21.281 4.457 7.164 1 95.56 45 GLY B CA 1
ATOM 3143 C C . GLY B 1 45 ? -20.359 3.84 6.137 1 95.56 45 GLY B C 1
ATOM 3144 O O . GLY B 1 45 ? -20.688 3.791 4.949 1 95.56 45 GLY B O 1
ATOM 3145 N N . CYS B 1 46 ? -19.188 3.424 6.574 1 96.31 46 CYS B N 1
ATOM 3146 C CA . CYS B 1 46 ? -18.188 2.773 5.73 1 96.31 46 CYS B CA 1
ATOM 3147 C C . CYS B 1 46 ? -17.406 1.739 6.523 1 96.31 46 CYS B C 1
ATOM 3149 O O . CYS B 1 46 ? -16.766 2.072 7.523 1 96.31 46 CYS B O 1
ATOM 3151 N N . ARG B 1 47 ? -17.5 0.524 6.105 1 97 47 ARG B N 1
ATOM 3152 C CA . ARG B 1 47 ? -16.719 -0.533 6.73 1 97 47 ARG B CA 1
ATOM 3153 C C . ARG B 1 47 ? -15.352 -0.672 6.062 1 97 47 ARG B C 1
ATOM 3155 O O . ARG B 1 47 ? -15.266 -0.844 4.844 1 97 47 ARG B O 1
ATOM 3162 N N . VAL B 1 48 ? -14.359 -0.485 6.871 1 97.25 48 VAL B N 1
ATOM 3163 C CA . VAL B 1 48 ? -12.992 -0.648 6.387 1 97.25 48 VAL B CA 1
ATOM 3164 C C . VAL B 1 48 ? -12.258 -1.667 7.254 1 97.25 48 VAL B C 1
ATOM 3166 O O . VAL B 1 48 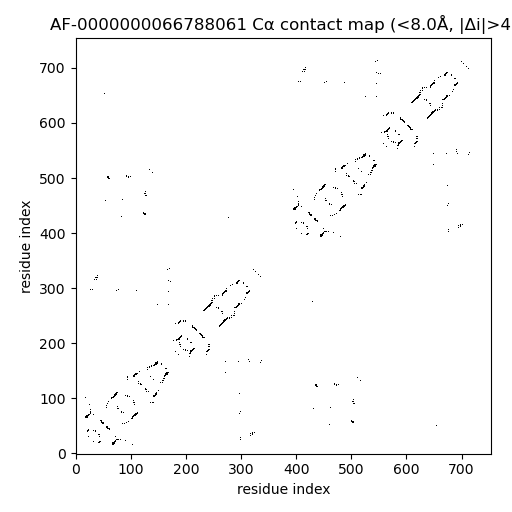? -12.211 -1.532 8.477 1 97.25 48 VAL B O 1
ATOM 3169 N N . GLY B 1 49 ? -11.727 -2.689 6.672 1 96.25 49 GLY B N 1
ATOM 3170 C CA . GLY B 1 49 ? -10.992 -3.738 7.367 1 96.25 49 GLY B CA 1
ATOM 3171 C C . GLY B 1 49 ? -10.031 -4.488 6.465 1 96.25 49 GLY B C 1
ATOM 3172 O O . GLY B 1 49 ? -9.547 -3.943 5.469 1 96.25 49 GLY B O 1
ATOM 3173 N N . ALA B 1 50 ? -9.664 -5.625 6.898 1 94.56 50 ALA B N 1
ATOM 3174 C CA . ALA B 1 50 ? -8.734 -6.453 6.137 1 94.56 50 ALA B CA 1
ATOM 3175 C C . ALA B 1 50 ? -9.164 -7.918 6.145 1 94.56 50 ALA B C 1
ATOM 3177 O O . ALA B 1 50 ? -9.742 -8.398 7.129 1 94.56 50 ALA B O 1
ATOM 3178 N N . PHE B 1 51 ? -8.922 -8.594 5.047 1 93.25 51 PHE B N 1
ATOM 3179 C CA . PHE B 1 51 ? -9.078 -10.047 5.004 1 93.25 51 PHE B CA 1
ATOM 3180 C C . PHE B 1 51 ? -7.953 -10.727 5.773 1 93.25 51 PHE B C 1
ATOM 3182 O O . PHE B 1 51 ? -7.012 -10.07 6.223 1 93.25 51 PHE B O 1
ATOM 3189 N N . ALA B 1 52 ? -8.039 -12.055 5.879 1 88.94 52 ALA B N 1
ATOM 3190 C CA . ALA B 1 52 ? -7.059 -12.828 6.633 1 88.94 52 ALA B CA 1
ATOM 3191 C C . ALA B 1 52 ? -5.668 -12.688 6.023 1 88.94 52 ALA B C 1
ATOM 3193 O O . ALA B 1 52 ? -4.664 -12.688 6.742 1 88.94 52 ALA B O 1
ATOM 3194 N N . ASN B 1 53 ? -5.605 -12.484 4.805 1 91.19 53 ASN B N 1
ATOM 3195 C CA . ASN B 1 53 ? -4.312 -12.398 4.133 1 91.19 53 ASN B CA 1
ATOM 3196 C C . ASN B 1 53 ? -3.766 -10.977 4.148 1 91.19 53 ASN B C 1
ATOM 3198 O O . ASN B 1 53 ? -2.715 -10.703 3.566 1 91.19 53 ASN B O 1
ATOM 3202 N N . GLY B 1 54 ? -4.523 -9.992 4.672 1 94.25 54 GLY B N 1
ATOM 3203 C CA . GLY B 1 54 ? -4.043 -8.633 4.84 1 94.25 54 GLY B CA 1
ATOM 3204 C C . GLY B 1 54 ? -4.582 -7.68 3.793 1 94.25 54 GLY B C 1
ATOM 3205 O O . GLY B 1 54 ? -4.395 -6.465 3.898 1 94.25 54 GLY B O 1
ATOM 3206 N N . GLU B 1 55 ? -5.211 -8.242 2.732 1 97.25 55 GLU B N 1
ATOM 3207 C CA . GLU B 1 55 ? -5.824 -7.379 1.73 1 97.25 55 GLU B CA 1
ATOM 3208 C C . GLU B 1 55 ? -6.918 -6.512 2.348 1 97.25 55 GLU B C 1
ATOM 3210 O O . GLU B 1 55 ? -7.664 -6.965 3.215 1 97.25 55 GLU B O 1
ATOM 3215 N N . ILE B 1 56 ? -6.996 -5.355 1.85 1 97.81 56 ILE B N 1
ATOM 3216 C CA . ILE B 1 56 ? -7.977 -4.414 2.383 1 97.81 56 ILE B CA 1
ATOM 3217 C C . ILE B 1 56 ? -9.375 -4.789 1.881 1 97.81 56 ILE B C 1
ATOM 3219 O O . ILE B 1 56 ? -9.547 -5.137 0.711 1 97.81 56 ILE B O 1
ATOM 3223 N N . ASN B 1 57 ? -10.281 -4.801 2.818 1 95 57 ASN B N 1
ATOM 3224 C CA . ASN B 1 57 ? -11.703 -4.98 2.545 1 95 57 ASN B CA 1
ATOM 3225 C C . ASN B 1 57 ? -12.508 -3.748 2.945 1 95 57 ASN B C 1
ATOM 3227 O O . ASN B 1 57 ? -12.367 -3.24 4.059 1 95 57 ASN B O 1
ATOM 3231 N N . LEU B 1 58 ? -13.312 -3.203 2.008 1 96.25 58 LEU B N 1
ATOM 3232 C CA . LEU B 1 58 ? -14.094 -2.023 2.361 1 96.25 58 LEU B CA 1
ATOM 3233 C C . LEU B 1 58 ? -15.445 -2.039 1.663 1 96.25 58 LEU B C 1
ATOM 3235 O O . LEU B 1 58 ? -15.594 -2.652 0.604 1 96.25 58 LEU B O 1
ATOM 3239 N N . GLN B 1 59 ? -16.438 -1.417 2.316 1 97.5 59 GLN B N 1
ATOM 3240 C CA . GLN B 1 59 ? -17.797 -1.284 1.784 1 97.5 59 GLN B CA 1
ATOM 3241 C C . GLN B 1 59 ? -18.484 -0.027 2.318 1 97.5 59 GLN B C 1
ATOM 3243 O O . GLN B 1 59 ? -18.531 0.186 3.531 1 97.5 59 GLN B O 1
ATOM 3248 N N . VAL B 1 60 ? -18.938 0.785 1.431 1 97 60 VAL B N 1
ATOM 3249 C CA . VAL B 1 60 ? -19.797 1.892 1.837 1 97 60 VAL B CA 1
ATOM 3250 C C . VAL B 1 60 ? -21.234 1.387 2.049 1 97 60 VAL B C 1
ATOM 3252 O O . VAL B 1 60 ? -21.828 0.823 1.137 1 97 60 VAL B O 1
ATOM 3255 N N . VAL B 1 61 ? -21.766 1.591 3.168 1 94.94 61 VAL B N 1
ATOM 3256 C CA . VAL B 1 61 ? -22.984 0.891 3.559 1 94.94 61 VAL B CA 1
ATOM 3257 C C . VAL B 1 61 ? -24.203 1.702 3.133 1 94.94 61 VAL B C 1
ATOM 3259 O O . VAL B 1 61 ? -25.312 1.16 3.01 1 94.94 61 VAL B O 1
ATOM 3262 N N . GLU B 1 62 ? -24.062 2.973 2.842 1 93.81 62 GLU B N 1
ATOM 3263 C CA . GLU B 1 62 ? -25.172 3.836 2.445 1 93.81 62 GLU B CA 1
ATOM 3264 C C . GLU B 1 62 ? -25.031 4.293 0.996 1 93.81 62 GLU B C 1
ATOM 3266 O O . GLU B 1 62 ? -23.922 4.324 0.459 1 93.81 62 GLU B O 1
ATOM 3271 N N . SER B 1 63 ? -26.234 4.57 0.432 1 94.44 63 SER B N 1
ATOM 3272 C CA . SER B 1 63 ? -26.172 5.141 -0.91 1 94.44 63 SER B CA 1
ATOM 3273 C C . SER B 1 63 ? -25.5 6.516 -0.896 1 94.44 63 SER B C 1
ATOM 3275 O O . SER B 1 63 ? -25.766 7.328 -0.007 1 94.44 63 SER B O 1
ATOM 3277 N N . ILE B 1 64 ? -24.672 6.742 -1.937 1 96.25 64 ILE B N 1
ATOM 3278 C CA . ILE B 1 64 ? -23.922 8 -1.975 1 96.25 64 ILE B CA 1
ATOM 3279 C C . ILE B 1 64 ? -24.047 8.625 -3.363 1 96.25 64 ILE B C 1
ATOM 3281 O O . ILE B 1 64 ? -23.219 9.453 -3.75 1 96.25 64 ILE B O 1
ATOM 3285 N N . ARG B 1 65 ? -24.984 8.156 -4.117 1 95.06 65 ARG B N 1
ATOM 3286 C CA . ARG B 1 65 ? -25.156 8.602 -5.496 1 95.06 65 ARG B CA 1
ATOM 3287 C C . ARG B 1 65 ? -25.422 10.109 -5.555 1 95.06 65 ARG B C 1
ATOM 3289 O O . ARG B 1 65 ? -26.328 10.617 -4.895 1 95.06 65 ARG B O 1
ATOM 3296 N N . GLY B 1 66 ? -24.578 10.836 -6.301 1 96.19 66 GLY B N 1
ATOM 3297 C CA . GLY B 1 66 ? -24.766 12.258 -6.535 1 96.19 66 GLY B CA 1
ATOM 3298 C C . GLY B 1 66 ? -24.281 13.125 -5.391 1 96.19 66 GLY B C 1
ATOM 3299 O O . GLY B 1 66 ? -24.453 14.344 -5.41 1 96.19 66 GLY B O 1
ATOM 3300 N N . ASP B 1 67 ? -23.609 12.555 -4.406 1 97.19 67 ASP B N 1
ATOM 3301 C CA . ASP B 1 67 ? -23.156 13.312 -3.244 1 97.19 67 ASP B CA 1
ATOM 3302 C C . ASP B 1 67 ? -21.703 13.734 -3.393 1 97.19 67 ASP B C 1
ATOM 3304 O O . ASP B 1 67 ? -20.969 13.172 -4.203 1 97.19 67 ASP B O 1
ATOM 3308 N N . ASP B 1 68 ? -21.359 14.789 -2.627 1 97.81 68 ASP B N 1
ATOM 3309 C CA . ASP B 1 68 ? -19.953 15.164 -2.449 1 97.81 68 ASP B CA 1
ATOM 3310 C C . ASP B 1 68 ? -19.312 14.375 -1.312 1 97.81 68 ASP B C 1
ATOM 3312 O O . ASP B 1 68 ? -19.719 14.508 -0.154 1 97.81 68 ASP B O 1
ATOM 3316 N N . MET B 1 69 ? -18.359 13.633 -1.715 1 98.56 69 MET B N 1
ATOM 3317 C CA . MET B 1 69 ? -17.734 12.734 -0.741 1 98.56 69 MET B CA 1
ATOM 3318 C C . MET B 1 69 ? -16.359 13.242 -0.336 1 98.56 69 MET B C 1
ATOM 3320 O O . MET B 1 69 ? -15.523 13.531 -1.194 1 98.56 69 MET B O 1
ATOM 3324 N N . PHE B 1 70 ? -16.125 13.383 0.952 1 98.88 70 PHE B N 1
ATOM 3325 C CA . PHE B 1 70 ? -14.836 13.742 1.511 1 98.88 70 PHE B CA 1
ATOM 3326 C C . PHE B 1 70 ? -14.242 12.57 2.285 1 98.88 70 PHE B C 1
ATOM 3328 O O . PHE B 1 70 ? -14.867 12.047 3.209 1 98.88 70 PHE B O 1
ATOM 3335 N N . ILE B 1 71 ? -13.039 12.156 1.899 1 98.94 71 ILE B N 1
ATOM 3336 C CA . ILE B 1 71 ? -12.352 11.055 2.564 1 98.94 71 ILE B CA 1
ATOM 3337 C C . ILE B 1 71 ? -11.297 11.609 3.521 1 98.94 71 ILE B C 1
ATOM 3339 O O . ILE B 1 71 ? -10.344 12.258 3.092 1 98.94 71 ILE B O 1
ATOM 3343 N N . ILE B 1 72 ? -11.438 11.367 4.809 1 98.88 72 ILE B N 1
ATOM 3344 C CA . ILE B 1 72 ? -10.414 11.75 5.773 1 98.88 72 ILE B CA 1
ATOM 3345 C C . ILE B 1 72 ? -9.445 10.586 5.98 1 98.88 72 ILE B C 1
ATOM 3347 O O . ILE B 1 72 ? -9.797 9.57 6.586 1 98.88 72 ILE B O 1
ATOM 3351 N N . GLN B 1 73 ? -8.234 10.742 5.492 1 98.75 73 GLN B N 1
ATOM 3352 C CA . GLN B 1 73 ? -7.258 9.664 5.586 1 98.75 73 GLN B CA 1
ATOM 3353 C C . GLN B 1 73 ? -5.832 10.203 5.516 1 98.75 73 GLN B C 1
ATOM 3355 O O . GLN B 1 73 ? -5.207 10.188 4.453 1 98.75 73 GLN B O 1
ATOM 3360 N N . PRO B 1 74 ? -5.305 10.672 6.719 1 98.62 74 PRO B N 1
ATOM 3361 C CA . PRO B 1 74 ? -3.854 10.883 6.695 1 98.62 74 PRO B CA 1
ATOM 3362 C C . PRO B 1 74 ? -3.08 9.602 6.371 1 98.62 74 PRO B C 1
ATOM 3364 O O . PRO B 1 74 ? -3.363 8.547 6.938 1 98.62 74 PRO B O 1
ATOM 3367 N N . THR B 1 75 ? -2.217 9.609 5.422 1 98.12 75 THR B N 1
ATOM 3368 C CA . THR B 1 75 ? -1.489 8.406 5.031 1 98.12 75 THR B CA 1
ATOM 3369 C C . THR B 1 75 ? -0.298 8.172 5.953 1 98.12 75 THR B C 1
ATOM 3371 O O . THR B 1 75 ? 0.85 8.398 5.566 1 98.12 75 THR B O 1
ATOM 3374 N N . CYS B 1 76 ? -0.6 7.68 7.102 1 96.38 76 CYS B N 1
ATOM 3375 C CA . CYS B 1 76 ? 0.349 7.375 8.164 1 96.38 76 CYS B CA 1
ATOM 3376 C C . CYS B 1 76 ? -0.024 6.082 8.875 1 96.38 76 CYS B C 1
ATOM 3378 O O . CYS B 1 76 ? -1.128 5.562 8.688 1 96.38 76 CYS B O 1
ATOM 3380 N N . GLY B 1 77 ? 0.942 5.555 9.547 1 92.81 77 GLY B N 1
ATOM 3381 C CA . GLY B 1 77 ? 0.662 4.391 10.367 1 92.81 77 GLY B CA 1
ATOM 3382 C C . GLY B 1 77 ? 0.158 4.746 11.758 1 92.81 77 GLY B C 1
ATOM 3383 O O . GLY B 1 77 ? 0.236 5.906 12.172 1 92.81 77 GLY B O 1
ATOM 3384 N N . ASN B 1 78 ? -0.415 3.822 12.359 1 92.44 78 ASN B N 1
ATOM 3385 C CA . ASN B 1 78 ? -0.779 3.863 13.766 1 92.44 78 ASN B CA 1
ATOM 3386 C C . ASN B 1 78 ? -0.639 2.49 14.422 1 92.44 78 ASN B C 1
ATOM 3388 O O . ASN B 1 78 ? 0.117 1.645 13.945 1 92.44 78 ASN B O 1
ATOM 3392 N N . GLY B 1 79 ? -1.193 2.26 15.531 1 87.44 79 GLY B N 1
ATOM 3393 C CA . GLY B 1 79 ? -1.08 0.99 16.234 1 87.44 79 GLY B CA 1
ATOM 3394 C C . GLY B 1 79 ? -1.756 -0.155 15.5 1 87.44 79 GLY B C 1
ATOM 3395 O O . GLY B 1 79 ? -1.479 -1.324 15.781 1 87.44 79 GLY B O 1
ATOM 3396 N N . ASN B 1 80 ? -2.475 0.126 14.461 1 91.38 80 ASN B N 1
ATOM 3397 C CA . ASN B 1 80 ? -3.293 -0.901 13.828 1 91.38 80 ASN B CA 1
ATOM 3398 C C . ASN B 1 80 ? -2.883 -1.125 12.375 1 91.38 80 ASN B C 1
ATOM 3400 O O . ASN B 1 80 ? -3.004 -2.236 11.852 1 91.38 80 ASN B O 1
ATOM 3404 N N . ILE B 1 81 ? -2.484 -0.059 11.742 1 95.19 81 ILE B N 1
ATOM 3405 C CA . ILE B 1 81 ? -2.105 -0.162 10.336 1 95.19 81 ILE B CA 1
ATOM 3406 C C . ILE B 1 81 ? -0.798 0.589 10.102 1 95.19 81 ILE B C 1
ATOM 3408 O O . ILE B 1 81 ? -0.44 1.485 10.867 1 95.19 81 ILE B O 1
ATOM 3412 N N . ASN B 1 82 ? -0.087 0.225 9.07 1 95.81 82 ASN B N 1
ATOM 3413 C CA . ASN B 1 82 ? 1.121 0.953 8.695 1 95.81 82 ASN B CA 1
ATOM 3414 C C . ASN B 1 82 ? 0.852 1.946 7.566 1 95.81 82 ASN B C 1
ATOM 3416 O O . ASN B 1 82 ? -0.267 2.023 7.059 1 95.81 82 ASN B O 1
ATOM 3420 N N . VAL B 1 83 ? 1.81 2.725 7.23 1 97.62 83 VAL B N 1
ATOM 3421 C CA . VAL B 1 83 ? 1.669 3.818 6.277 1 97.62 83 VAL B CA 1
ATOM 3422 C C . VAL B 1 83 ? 1.236 3.27 4.922 1 97.62 83 VAL B C 1
ATOM 3424 O O . VAL B 1 83 ? 0.448 3.9 4.211 1 97.62 83 VAL B O 1
ATOM 3427 N N . ASN B 1 84 ? 1.713 2.104 4.516 1 98.19 84 ASN B N 1
ATOM 3428 C CA . ASN B 1 84 ? 1.388 1.538 3.211 1 98.19 84 ASN B CA 1
ATOM 3429 C C . ASN B 1 84 ? -0.052 1.033 3.162 1 98.19 84 ASN B C 1
ATOM 3431 O O . ASN B 1 84 ? -0.721 1.154 2.135 1 98.19 84 ASN B O 1
ATOM 3435 N N . GLN B 1 85 ? -0.5 0.494 4.234 1 98 85 GLN B N 1
ATOM 3436 C CA . GLN B 1 85 ? -1.911 0.138 4.344 1 98 85 GLN B CA 1
ATOM 3437 C C . GLN B 1 85 ? -2.797 1.378 4.273 1 98 85 GLN B C 1
ATOM 3439 O O . GLN B 1 85 ? -3.857 1.354 3.643 1 98 85 GLN B O 1
ATOM 3444 N N . ALA B 1 86 ? -2.33 2.408 4.918 1 98.5 86 ALA B N 1
ATOM 3445 C CA . ALA B 1 86 ? -3.088 3.656 4.898 1 98.5 86 ALA B CA 1
ATOM 3446 C C . ALA B 1 86 ? -3.209 4.203 3.477 1 98.5 86 ALA B C 1
ATOM 3448 O O . ALA B 1 86 ? -4.277 4.668 3.072 1 98.5 86 ALA B O 1
ATOM 3449 N N . VAL B 1 87 ? -2.131 4.148 2.754 1 98.69 87 VAL B N 1
ATOM 3450 C CA . VAL B 1 87 ? -2.137 4.605 1.368 1 98.69 87 VAL B CA 1
ATOM 3451 C C . VAL B 1 87 ? -3.094 3.748 0.544 1 98.69 87 VAL B C 1
ATOM 3453 O O . VAL B 1 87 ? -3.938 4.273 -0.185 1 98.69 87 VAL B O 1
ATOM 3456 N N . MET B 1 88 ? -3.018 2.465 0.71 1 98.56 88 MET B N 1
ATOM 3457 C CA . MET B 1 88 ? -3.865 1.558 -0.058 1 98.56 88 MET B CA 1
ATOM 3458 C C . MET B 1 88 ? -5.336 1.758 0.294 1 98.56 88 MET B C 1
ATOM 3460 O O . MET B 1 88 ? -6.199 1.712 -0.583 1 98.56 88 MET B O 1
ATOM 3464 N N . GLU B 1 89 ? -5.621 1.958 1.572 1 98.38 89 GLU B N 1
ATOM 3465 C CA . GLU B 1 89 ? -6.992 2.242 1.979 1 98.38 89 GLU B CA 1
ATOM 3466 C C . GLU B 1 89 ? -7.531 3.48 1.271 1 98.38 89 GLU B C 1
ATOM 3468 O O . GLU B 1 89 ? -8.656 3.469 0.757 1 98.38 89 GLU B O 1
ATOM 3473 N N . LEU B 1 90 ? -6.734 4.492 1.234 1 98.75 90 LEU B N 1
ATOM 3474 C CA . LEU B 1 90 ? -7.152 5.723 0.572 1 98.75 90 LEU B CA 1
ATOM 3475 C C . LEU B 1 90 ? -7.465 5.469 -0.898 1 98.75 90 LEU B C 1
ATOM 3477 O O . LEU B 1 90 ? -8.523 5.879 -1.391 1 98.75 90 LEU B O 1
ATOM 3481 N N . LEU B 1 91 ? -6.582 4.789 -1.547 1 98.75 91 LEU B N 1
ATOM 3482 C CA . LEU B 1 91 ? -6.719 4.531 -2.977 1 98.75 91 LEU B CA 1
ATOM 3483 C C . LEU B 1 91 ? -7.969 3.711 -3.264 1 98.75 91 LEU B C 1
ATOM 3485 O O . LEU B 1 91 ? -8.742 4.039 -4.168 1 98.75 91 LEU B O 1
ATOM 3489 N N . LEU B 1 92 ? -8.18 2.695 -2.475 1 98.69 92 LEU B N 1
ATOM 3490 C CA . LEU B 1 92 ? -9.328 1.819 -2.701 1 98.69 92 LEU B CA 1
ATOM 3491 C C . LEU B 1 92 ? -10.633 2.52 -2.328 1 98.69 92 LEU B C 1
ATOM 3493 O O . LEU B 1 92 ? -11.672 2.258 -2.928 1 98.69 92 LEU B O 1
ATOM 3497 N N . MET B 1 93 ? -10.57 3.414 -1.353 1 98.69 93 MET B N 1
ATOM 3498 C CA . MET B 1 93 ? -11.75 4.211 -1.028 1 98.69 93 MET B CA 1
ATOM 3499 C C . MET B 1 93 ? -12.117 5.133 -2.188 1 98.69 93 MET B C 1
ATOM 3501 O O . MET B 1 93 ? -13.289 5.227 -2.562 1 98.69 93 MET B O 1
ATOM 3505 N N . ILE B 1 94 ? -11.141 5.805 -2.738 1 98.69 94 ILE B N 1
ATOM 3506 C CA . ILE B 1 94 ? -11.383 6.656 -3.898 1 98.69 94 ILE B CA 1
ATOM 3507 C C . ILE B 1 94 ? -12.023 5.832 -5.016 1 98.69 94 ILE B C 1
ATOM 3509 O O . ILE B 1 94 ? -13.047 6.227 -5.578 1 98.69 94 ILE B O 1
ATOM 3513 N N . HIS B 1 95 ? -11.445 4.715 -5.289 1 98.44 95 HIS B N 1
ATOM 3514 C CA . HIS B 1 95 ? -11.93 3.812 -6.328 1 98.44 95 HIS B CA 1
ATOM 3515 C C . HIS B 1 95 ? -13.383 3.418 -6.082 1 98.44 95 HIS B C 1
ATOM 3517 O O . HIS B 1 95 ? -14.203 3.443 -7.004 1 98.44 95 HIS B O 1
ATOM 3523 N N . THR B 1 96 ? -13.688 3.072 -4.855 1 98.25 96 THR B N 1
ATOM 3524 C CA . THR B 1 96 ? -15.016 2.615 -4.477 1 98.25 96 THR B CA 1
ATOM 3525 C C . THR B 1 96 ? -16.047 3.729 -4.66 1 98.25 96 THR B C 1
ATOM 3527 O O . THR B 1 96 ? -17.125 3.502 -5.207 1 98.25 96 THR B O 1
ATOM 3530 N N . LEU B 1 97 ? -15.688 4.91 -4.215 1 98.38 97 LEU B N 1
ATOM 3531 C CA . LEU B 1 97 ? -16.625 6.031 -4.301 1 98.38 97 LEU B CA 1
ATOM 3532 C C . LEU B 1 97 ? -16.891 6.402 -5.754 1 98.38 97 LEU B C 1
ATOM 3534 O O . LEU B 1 97 ? -18.031 6.695 -6.125 1 98.38 97 LEU B O 1
ATOM 3538 N N . LYS B 1 98 ? -15.875 6.355 -6.559 1 97.31 98 LYS B N 1
ATOM 3539 C CA . LYS B 1 98 ? -16.031 6.637 -7.984 1 97.31 98 LYS B CA 1
ATOM 3540 C C . LYS B 1 98 ? -16.938 5.602 -8.648 1 97.31 98 LYS B C 1
ATOM 3542 O O . LYS B 1 98 ? -17.812 5.949 -9.445 1 97.31 98 LYS B O 1
ATOM 3547 N N . LEU B 1 99 ? -16.75 4.379 -8.281 1 96.31 99 LEU B N 1
ATOM 3548 C CA . LEU B 1 99 ? -17.562 3.301 -8.844 1 96.31 99 LEU B CA 1
ATOM 3549 C C . LEU B 1 99 ? -19 3.369 -8.344 1 96.31 99 LEU B C 1
ATOM 3551 O O . LEU B 1 99 ? -19.891 2.773 -8.945 1 96.31 99 LEU B O 1
ATOM 3555 N N . SER B 1 100 ? -19.172 4.078 -7.254 1 96.62 100 SER B N 1
ATOM 3556 C CA . SER B 1 100 ? -20.484 4.117 -6.625 1 96.62 100 SER B CA 1
ATOM 3557 C C . SER B 1 100 ? -21.234 5.398 -6.988 1 96.62 100 SER B C 1
ATOM 3559 O O . SER B 1 100 ? -22.172 5.789 -6.293 1 96.62 100 SER B O 1
ATOM 3561 N N . SER B 1 101 ? -20.766 6.133 -7.969 1 95.81 101 SER B N 1
ATOM 3562 C CA . SER B 1 101 ? -21.438 7.246 -8.625 1 95.81 101 SER B CA 1
ATOM 3563 C C . SER B 1 101 ? -21.484 8.477 -7.723 1 95.81 101 SER B C 1
ATOM 3565 O O . SER B 1 101 ? -22.469 9.219 -7.73 1 95.81 101 SER B O 1
ATOM 3567 N N . ALA B 1 102 ? -20.516 8.609 -6.848 1 97.25 102 ALA B N 1
ATOM 3568 C CA . ALA B 1 102 ? -20.375 9.891 -6.164 1 97.25 102 ALA B CA 1
ATOM 3569 C C . ALA B 1 102 ? -20.188 11.031 -7.164 1 97.25 102 ALA B C 1
ATOM 3571 O O . ALA B 1 102 ? -19.562 10.852 -8.211 1 97.25 102 ALA B O 1
ATOM 3572 N N . ARG B 1 103 ? -20.766 12.164 -6.855 1 96.94 103 ARG B N 1
ATOM 3573 C CA . ARG B 1 103 ? -20.594 13.312 -7.742 1 96.94 103 ARG B CA 1
ATOM 3574 C C . ARG B 1 103 ? -19.156 13.789 -7.758 1 96.94 103 ARG B C 1
ATOM 3576 O O . ARG B 1 103 ? -18.547 13.914 -8.828 1 96.94 103 ARG B O 1
ATOM 3583 N N . ARG B 1 104 ? -18.609 14.148 -6.609 1 97.69 104 ARG B N 1
ATOM 3584 C CA . ARG B 1 104 ? -17.219 14.508 -6.426 1 97.69 104 ARG B CA 1
ATOM 3585 C C . ARG B 1 104 ? -16.594 13.719 -5.281 1 97.69 104 ARG B C 1
ATOM 3587 O O . ARG B 1 104 ? -17.266 13.422 -4.289 1 97.69 104 ARG B O 1
ATOM 3594 N N . VAL B 1 105 ? -15.375 13.383 -5.488 1 98.62 105 VAL B N 1
ATOM 3595 C CA . VAL B 1 105 ? -14.578 12.719 -4.457 1 98.62 105 VAL B CA 1
ATOM 3596 C C . VAL B 1 105 ? -13.367 13.586 -4.105 1 98.62 105 VAL B C 1
ATOM 3598 O O . VAL B 1 105 ? -12.523 13.867 -4.961 1 98.62 105 VAL B O 1
ATOM 3601 N N . ILE B 1 106 ? -13.289 14.07 -2.852 1 98.75 106 ILE B N 1
ATOM 3602 C CA . ILE B 1 106 ? -12.18 14.891 -2.383 1 98.75 106 ILE B CA 1
ATOM 3603 C C . ILE B 1 106 ? -11.391 14.141 -1.314 1 98.75 106 ILE B C 1
ATOM 3605 O O . ILE B 1 106 ? -11.969 13.664 -0.332 1 98.75 106 ILE B O 1
ATOM 3609 N N . ALA B 1 107 ? -10.117 13.984 -1.552 1 98.88 107 ALA B N 1
ATOM 3610 C CA . ALA B 1 107 ? -9.25 13.336 -0.575 1 98.88 107 ALA B CA 1
ATOM 3611 C C . ALA B 1 107 ? -8.688 14.344 0.416 1 98.88 107 ALA B C 1
ATOM 3613 O O . ALA B 1 107 ? -7.961 15.266 0.027 1 98.88 107 ALA B O 1
ATOM 3614 N N . VAL B 1 108 ? -9.07 14.234 1.658 1 98.88 108 VAL B N 1
ATOM 3615 C CA . VAL B 1 108 ? -8.508 15.039 2.74 1 98.88 108 VAL B CA 1
ATOM 3616 C C . VAL B 1 108 ? -7.395 14.258 3.438 1 98.88 108 VAL B C 1
ATOM 3618 O O . VAL B 1 108 ? -7.668 13.344 4.215 1 98.88 108 VAL B O 1
ATOM 3621 N N . ILE B 1 109 ? -6.184 14.672 3.148 1 98.88 109 ILE B N 1
ATOM 3622 C CA . ILE B 1 109 ? -4.988 13.969 3.598 1 98.88 109 ILE B CA 1
ATOM 3623 C C . ILE B 1 109 ? -4.156 14.891 4.488 1 98.88 109 ILE B C 1
ATOM 3625 O O . ILE B 1 109 ? -3.117 15.406 4.066 1 98.88 109 ILE B O 1
ATOM 3629 N N . PRO B 1 110 ? -4.512 15.008 5.742 1 98.56 110 PRO B N 1
ATOM 3630 C CA . PRO B 1 110 ? -3.846 15.977 6.613 1 98.56 110 PRO B CA 1
ATOM 3631 C C . PRO B 1 110 ? -2.338 15.75 6.703 1 98.56 110 PRO B C 1
ATOM 3633 O O . PRO B 1 110 ? -1.565 16.703 6.742 1 98.56 110 PRO B O 1
ATOM 3636 N N . HIS B 1 111 ? -1.949 14.547 6.801 1 98.44 111 HIS B N 1
ATOM 3637 C CA . HIS B 1 111 ? -0.551 14.156 6.668 1 98.44 111 HIS B CA 1
ATOM 3638 C C . HIS B 1 111 ? -0.331 13.32 5.406 1 98.44 111 HIS B C 1
ATOM 3640 O O . HIS B 1 111 ? -0.836 12.203 5.301 1 98.44 111 HIS B O 1
ATOM 3646 N N . TYR B 1 112 ? 0.405 13.945 4.52 1 98.38 112 TYR B N 1
ATOM 3647 C CA . TYR B 1 112 ? 0.708 13.281 3.256 1 98.38 112 TYR B CA 1
ATOM 3648 C C . TYR B 1 112 ? 1.979 12.453 3.369 1 98.38 112 TYR B C 1
ATOM 3650 O O . TYR B 1 112 ? 3.086 12.969 3.199 1 98.38 112 TYR B O 1
ATOM 3658 N N . GLY B 1 113 ? 1.838 11.141 3.611 1 97.38 113 GLY B N 1
ATOM 3659 C CA . GLY B 1 113 ? 2.984 10.25 3.672 1 97.38 113 GLY B CA 1
ATOM 3660 C C . GLY B 1 113 ? 3.826 10.273 2.41 1 97.38 113 GLY B C 1
ATOM 3661 O O . GLY B 1 113 ? 3.32 10.562 1.324 1 97.38 113 GLY B O 1
ATOM 3662 N N . TYR B 1 114 ? 5.102 9.945 2.566 1 97.81 114 TYR B N 1
ATOM 3663 C CA . TYR B 1 114 ? 6.066 9.891 1.473 1 97.81 114 TYR B CA 1
ATOM 3664 C C . TYR B 1 114 ? 6.445 11.297 1.009 1 97.81 114 TYR B C 1
ATOM 3666 O O . TYR B 1 114 ? 7.246 11.453 0.085 1 97.81 114 TYR B O 1
ATOM 3674 N N . ALA B 1 115 ? 5.977 12.344 1.673 1 97.19 115 ALA B N 1
ATOM 3675 C CA . ALA B 1 115 ? 6.203 13.719 1.258 1 97.19 115 ALA B CA 1
ATOM 3676 C C . ALA B 1 115 ? 7.691 14.07 1.287 1 97.19 115 ALA B C 1
ATOM 3678 O O . ALA B 1 115 ? 8.156 14.891 0.493 1 97.19 115 ALA B O 1
ATOM 3679 N N . ARG B 1 116 ? 8.469 13.406 2.154 1 94.88 116 ARG B N 1
ATOM 3680 C CA . ARG B 1 116 ? 9.891 13.711 2.299 1 94.88 116 ARG B CA 1
ATOM 3681 C C . ARG B 1 116 ? 10.695 13.156 1.124 1 94.88 116 ARG B C 1
ATOM 3683 O O . ARG B 1 116 ? 11.852 13.531 0.923 1 94.88 116 ARG B O 1
ATOM 3690 N N . GLN B 1 117 ? 10.094 12.219 0.386 1 96.81 117 GLN B N 1
ATOM 3691 C CA . GLN B 1 117 ? 10.695 11.695 -0.834 1 96.81 117 GLN B CA 1
ATOM 3692 C C . GLN B 1 117 ? 10.219 12.461 -2.061 1 96.81 117 GLN B C 1
ATOM 3694 O O . GLN B 1 117 ? 9.586 11.891 -2.955 1 96.81 117 GLN B O 1
ATOM 3699 N N . ASP B 1 118 ? 10.57 13.82 -2.117 1 95.25 118 ASP B N 1
ATOM 3700 C CA . ASP B 1 118 ? 10 14.758 -3.078 1 95.25 118 ASP B CA 1
ATOM 3701 C C . ASP B 1 118 ? 10.969 15.023 -4.227 1 95.25 118 ASP B C 1
ATOM 3703 O O . ASP B 1 118 ? 10.641 15.742 -5.172 1 95.25 118 ASP B O 1
ATOM 3707 N N . ARG B 1 119 ? 12.156 14.484 -4.129 1 93.19 119 ARG B N 1
ATOM 3708 C CA . ARG B 1 119 ? 13.18 14.633 -5.164 1 93.19 119 ARG B CA 1
ATOM 3709 C C . ARG B 1 119 ? 14.172 13.477 -5.121 1 93.19 119 ARG B C 1
ATOM 3711 O O . ARG B 1 119 ? 14.188 12.703 -4.164 1 93.19 119 ARG B O 1
ATOM 3718 N N . LYS B 1 120 ? 14.992 13.328 -6.168 1 92 120 LYS B N 1
ATOM 3719 C CA . LYS B 1 120 ? 16.078 12.359 -6.141 1 92 120 LYS B CA 1
ATOM 3720 C C . LYS B 1 120 ? 17.266 12.898 -5.348 1 92 120 LYS B C 1
ATOM 3722 O O . LYS B 1 120 ? 17.984 13.789 -5.816 1 92 120 LYS B O 1
ATOM 3727 N N . GLN B 1 121 ? 17.453 12.375 -4.172 1 87.56 121 GLN B N 1
ATOM 3728 C CA . GLN B 1 121 ? 18.594 12.797 -3.363 1 87.56 121 GLN B CA 1
ATOM 3729 C C . GLN B 1 121 ? 19.844 12.016 -3.734 1 87.56 121 GLN B C 1
ATOM 3731 O O . GLN B 1 121 ? 20.953 12.406 -3.377 1 87.56 121 GLN B O 1
ATOM 3736 N N . SER B 1 122 ? 19.609 10.852 -4.348 1 90.81 122 SER B N 1
ATOM 3737 C CA . SER B 1 122 ? 20.672 9.984 -4.867 1 90.81 122 SER B CA 1
ATOM 3738 C C . SER B 1 122 ? 20.266 9.367 -6.199 1 90.81 122 SER B C 1
ATOM 3740 O O . SER B 1 122 ? 19.141 9.523 -6.652 1 90.81 122 SER B O 1
ATOM 3742 N N . ALA B 1 123 ? 21.234 8.781 -6.797 1 91.12 123 ALA B N 1
ATOM 3743 C CA . ALA B 1 123 ? 20.953 8.156 -8.086 1 91.12 123 ALA B CA 1
ATOM 3744 C C . ALA B 1 123 ? 20.031 6.949 -7.918 1 91.12 123 ALA B C 1
ATOM 3746 O O . ALA B 1 123 ? 20.172 6.188 -6.957 1 91.12 123 ALA B O 1
ATOM 3747 N N . ARG B 1 124 ? 19.094 6.816 -8.867 1 95.38 124 ARG B N 1
ATOM 3748 C CA . ARG B 1 124 ? 18.266 5.621 -9.039 1 95.38 124 ARG B CA 1
ATOM 3749 C C . ARG B 1 124 ? 17.438 5.352 -7.793 1 95.38 124 ARG B C 1
ATOM 3751 O O . ARG B 1 124 ? 17.406 4.23 -7.281 1 95.38 124 ARG B O 1
ATOM 3758 N N . VAL B 1 125 ? 16.875 6.414 -7.281 1 95.94 125 VAL B N 1
ATOM 3759 C CA . VAL B 1 125 ? 15.891 6.355 -6.211 1 95.94 125 VAL B CA 1
ATOM 3760 C C . VAL B 1 125 ? 14.555 6.879 -6.719 1 95.94 125 VAL B C 1
ATOM 3762 O O . VAL B 1 125 ? 14.492 7.586 -7.727 1 95.94 125 VAL B O 1
ATOM 3765 N N . PRO B 1 126 ? 13.508 6.527 -6.035 1 96.81 126 PRO B N 1
ATOM 3766 C CA . PRO B 1 126 ? 12.195 7.031 -6.449 1 96.81 126 PRO B CA 1
ATOM 3767 C C . PRO B 1 126 ? 11.93 8.461 -5.98 1 96.81 126 PRO B C 1
ATOM 3769 O O . PRO B 1 126 ? 12.68 8.984 -5.148 1 96.81 126 PRO B O 1
ATOM 3772 N N . ILE B 1 127 ? 11.031 9.078 -6.621 1 97.88 127 ILE B N 1
ATOM 3773 C CA . ILE B 1 127 ? 10.305 10.227 -6.086 1 97.88 127 ILE B CA 1
ATOM 3774 C C . ILE B 1 127 ? 8.914 9.789 -5.621 1 97.88 127 ILE B C 1
ATOM 3776 O O . ILE B 1 127 ? 7.922 10.016 -6.316 1 97.88 127 ILE B O 1
ATOM 3780 N N . SER B 1 128 ? 8.914 9.195 -4.469 1 98.19 128 SER B N 1
ATOM 3781 C CA . SER B 1 128 ? 7.746 8.469 -3.988 1 98.19 128 SER B CA 1
ATOM 3782 C C . SER B 1 128 ? 6.551 9.398 -3.811 1 98.19 128 SER B C 1
ATOM 3784 O O . SER B 1 128 ? 5.406 9 -4.016 1 98.19 128 SER B O 1
ATOM 3786 N N . ALA B 1 129 ? 6.824 10.656 -3.393 1 98.25 129 ALA B N 1
ATOM 3787 C CA . ALA B 1 129 ? 5.742 11.625 -3.256 1 98.25 129 ALA B CA 1
ATOM 3788 C C . ALA B 1 129 ? 4.992 11.797 -4.574 1 98.25 129 ALA B C 1
ATOM 3790 O O . ALA B 1 129 ? 3.76 11.875 -4.586 1 98.25 129 ALA B O 1
ATOM 3791 N N . SER B 1 130 ? 5.715 11.828 -5.645 1 97.81 130 SER B N 1
ATOM 3792 C CA . SER B 1 130 ? 5.117 11.984 -6.969 1 97.81 130 SER B CA 1
ATOM 3793 C C . SER B 1 130 ? 4.363 10.719 -7.383 1 97.81 130 SER B C 1
ATOM 3795 O O . SER B 1 130 ? 3.281 10.805 -7.969 1 97.81 130 SER B O 1
ATOM 3797 N N . ALA B 1 131 ? 4.93 9.578 -7.125 1 98.06 131 ALA B N 1
ATOM 3798 C CA . ALA B 1 131 ? 4.281 8.312 -7.473 1 98.06 131 ALA B CA 1
ATOM 3799 C C . ALA B 1 131 ? 2.934 8.18 -6.77 1 98.06 131 ALA B C 1
ATOM 3801 O O . ALA B 1 131 ? 1.934 7.82 -7.395 1 98.06 131 ALA B O 1
ATOM 3802 N N . VAL B 1 132 ? 2.906 8.469 -5.492 1 98.44 132 VAL B N 1
ATOM 3803 C CA . VAL B 1 132 ? 1.683 8.359 -4.707 1 98.44 132 VAL B CA 1
ATOM 3804 C C . VAL B 1 132 ? 0.644 9.352 -5.223 1 98.44 132 VAL B C 1
ATOM 3806 O O . VAL B 1 132 ? -0.53 9 -5.379 1 98.44 132 VAL B O 1
ATOM 3809 N N . ALA B 1 133 ? 1.08 10.562 -5.5 1 98.5 133 ALA B N 1
ATOM 3810 C CA . ALA B 1 133 ? 0.177 11.57 -6.051 1 98.5 133 ALA B CA 1
ATOM 3811 C C . ALA B 1 133 ? -0.431 11.109 -7.367 1 98.5 133 ALA B C 1
ATOM 3813 O O . ALA B 1 133 ? -1.628 11.289 -7.605 1 98.5 133 ALA B O 1
ATOM 3814 N N . ARG B 1 134 ? 0.35 10.5 -8.164 1 97.56 134 ARG B N 1
ATOM 3815 C CA . ARG B 1 134 ? -0.113 9.992 -9.453 1 97.56 134 ARG B CA 1
ATOM 3816 C C . ARG B 1 134 ? -1.181 8.914 -9.266 1 97.56 134 ARG B C 1
ATOM 3818 O O . ARG B 1 134 ? -2.201 8.922 -9.953 1 97.56 134 ARG B O 1
ATOM 3825 N N . MET B 1 135 ? -0.972 8.055 -8.367 1 97.62 135 MET B N 1
ATOM 3826 C CA . MET B 1 135 ? -1.946 6.996 -8.102 1 97.62 135 MET B CA 1
ATOM 3827 C C . MET B 1 135 ? -3.27 7.586 -7.629 1 97.62 135 MET B C 1
ATOM 3829 O O . MET B 1 135 ? -4.336 7.176 -8.086 1 97.62 135 MET B O 1
ATOM 3833 N N . ILE B 1 136 ? -3.15 8.555 -6.754 1 98.38 136 ILE B N 1
ATOM 3834 C CA . ILE B 1 136 ? -4.336 9.203 -6.215 1 98.38 136 ILE B CA 1
ATOM 3835 C C . ILE B 1 136 ? -5.125 9.867 -7.344 1 98.38 136 ILE B C 1
ATOM 3837 O O . ILE B 1 136 ? -6.34 9.68 -7.449 1 98.38 136 ILE B O 1
ATOM 3841 N N . THR B 1 137 ? -4.477 10.562 -8.203 1 97.69 137 THR B N 1
ATOM 3842 C CA . THR B 1 137 ? -5.121 11.305 -9.281 1 97.69 137 THR B CA 1
ATOM 3843 C C . THR B 1 137 ? -5.703 10.352 -10.32 1 97.69 137 THR B C 1
ATOM 3845 O O . THR B 1 137 ? -6.812 10.57 -10.812 1 97.69 137 THR B O 1
ATOM 3848 N N . GLU B 1 138 ? -5.02 9.273 -10.578 1 95.69 138 GLU B N 1
ATOM 3849 C CA . GLU B 1 138 ? -5.434 8.352 -11.625 1 95.69 138 GLU B CA 1
ATOM 3850 C C . GLU B 1 138 ? -6.672 7.562 -11.211 1 95.69 138 GLU B C 1
ATOM 3852 O O . GLU B 1 138 ? -7.426 7.082 -12.062 1 95.69 138 GLU B O 1
ATOM 3857 N N . LEU B 1 139 ? -6.84 7.445 -9.953 1 96.81 139 LEU B N 1
ATOM 3858 C CA . LEU B 1 139 ? -8.023 6.727 -9.492 1 96.81 139 LEU B CA 1
ATOM 3859 C C . LEU B 1 139 ? -9.234 7.648 -9.445 1 96.81 139 LEU B C 1
ATOM 3861 O O . LEU B 1 139 ? -10.352 7.203 -9.156 1 96.81 139 LEU B O 1
ATOM 3865 N N . GLY B 1 140 ? -9 8.977 -9.703 1 94.69 140 GLY B N 1
ATOM 3866 C CA . GLY B 1 140 ? -10.125 9.797 -10.102 1 94.69 140 GLY B CA 1
ATOM 3867 C C . GLY B 1 140 ? -10.547 10.789 -9.031 1 94.69 140 GLY B C 1
ATOM 3868 O O . GLY B 1 140 ? -11.703 11.211 -8.992 1 94.69 140 GLY B O 1
ATOM 3869 N N . VAL B 1 141 ? -9.727 11.188 -8.172 1 97.88 141 VAL B N 1
ATOM 3870 C CA . VAL B 1 141 ? -10.078 12.211 -7.191 1 97.88 141 VAL B CA 1
ATOM 3871 C C . VAL B 1 141 ? -10.367 13.531 -7.898 1 97.88 141 VAL B C 1
ATOM 3873 O O . VAL B 1 141 ? -9.773 13.828 -8.938 1 97.88 141 VAL B O 1
ATOM 3876 N N . ASN B 1 142 ? -11.258 14.328 -7.305 1 97.75 142 ASN B N 1
ATOM 3877 C CA . ASN B 1 142 ? -11.602 15.625 -7.863 1 97.75 142 ASN B CA 1
ATOM 3878 C C . ASN B 1 142 ? -10.828 16.75 -7.191 1 97.75 142 ASN B C 1
ATOM 3880 O O . ASN B 1 142 ? -10.773 17.875 -7.707 1 97.75 142 ASN B O 1
ATOM 3884 N N . GLY B 1 143 ? -10.203 16.5 -6.102 1 98.19 143 GLY B N 1
ATOM 3885 C CA . GLY B 1 143 ? -9.414 17.453 -5.348 1 98.19 143 GLY B CA 1
ATOM 3886 C C . GLY B 1 143 ? -8.742 16.844 -4.133 1 98.19 143 GLY B C 1
ATOM 3887 O O . GLY B 1 143 ? -9.117 15.766 -3.684 1 98.19 143 GLY B O 1
ATOM 3888 N N . VAL B 1 144 ? -7.707 17.531 -3.691 1 98.62 144 VAL B N 1
ATOM 3889 C CA . VAL B 1 144 ? -6.953 17.078 -2.529 1 98.62 144 VAL B CA 1
ATOM 3890 C C . VAL B 1 144 ? -6.809 18.219 -1.527 1 98.62 144 VAL B C 1
ATOM 3892 O O . VAL B 1 144 ? -6.52 19.359 -1.91 1 98.62 144 VAL B O 1
ATOM 3895 N N . VAL B 1 145 ? -7.109 17.922 -0.274 1 98.5 145 VAL B N 1
ATOM 3896 C CA . VAL B 1 145 ? -6.836 18.828 0.833 1 98.5 145 VAL B CA 1
ATOM 3897 C C . VAL B 1 145 ? -5.746 18.25 1.727 1 98.5 145 VAL B C 1
ATOM 3899 O O . VAL B 1 145 ? -5.848 17.109 2.174 1 98.5 145 VAL B O 1
ATOM 3902 N N . THR B 1 146 ? -4.715 18.938 1.889 1 98.19 146 THR B N 1
ATOM 3903 C CA . THR B 1 146 ? -3.613 18.516 2.742 1 98.19 146 THR B CA 1
ATOM 3904 C C . THR B 1 146 ? -3.135 19.656 3.625 1 98.19 146 THR B C 1
ATOM 3906 O O . THR B 1 146 ? -3.807 20.688 3.732 1 98.19 146 THR B O 1
ATOM 3909 N N . MET B 1 147 ? -2.109 19.391 4.438 1 96.94 147 MET B N 1
ATOM 3910 C CA . MET B 1 147 ? -1.632 20.406 5.375 1 96.94 147 MET B CA 1
ATOM 3911 C C . MET B 1 147 ? -0.111 20.359 5.484 1 96.94 147 MET B C 1
ATOM 3913 O O . MET B 1 147 ? 0.474 19.297 5.711 1 96.94 147 MET B O 1
ATOM 3917 N N . ASP B 1 148 ? 0.448 21.562 5.309 1 95.56 148 ASP B N 1
ATOM 3918 C CA . ASP B 1 148 ? 1.881 21.75 5.512 1 95.56 148 ASP B CA 1
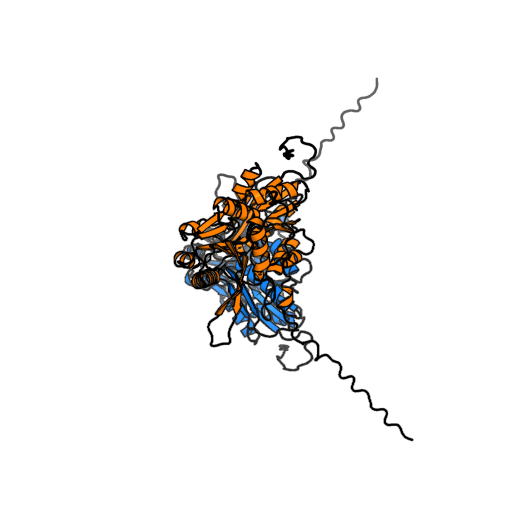ATOM 3919 C C . ASP B 1 148 ? 2.686 20.641 4.844 1 95.56 148 ASP B C 1
ATOM 3921 O O . ASP B 1 148 ? 3.441 19.922 5.508 1 95.56 148 ASP B O 1
ATOM 3925 N N . LEU B 1 149 ? 2.512 20.531 3.543 1 95.69 149 LEU B N 1
ATOM 3926 C CA . LEU B 1 149 ? 3.361 19.625 2.777 1 95.69 149 LEU B CA 1
ATOM 3927 C C . LEU B 1 149 ? 4.836 19.906 3.051 1 95.69 149 LEU B C 1
ATOM 3929 O O . LEU B 1 149 ? 5.219 21.047 3.32 1 95.69 149 LEU B O 1
ATOM 3933 N N . HIS B 1 150 ? 5.625 18.891 2.99 1 93.5 150 HIS B N 1
ATOM 3934 C CA . HIS B 1 150 ? 7.055 19 3.264 1 93.5 150 HIS B CA 1
ATOM 3935 C C . HIS B 1 150 ? 7.691 20.078 2.398 1 93.5 150 HIS B C 1
ATOM 3937 O O . HIS B 1 150 ? 8.578 20.812 2.855 1 93.5 150 HIS B O 1
ATOM 3943 N N . CYS B 1 151 ? 7.219 20.188 1.186 1 91.69 151 CYS B N 1
ATOM 3944 C CA . CYS B 1 151 ? 7.629 21.281 0.31 1 91.69 151 CYS B CA 1
ATOM 3945 C C . CYS B 1 151 ? 6.508 21.656 -0.652 1 91.69 151 CYS B C 1
ATOM 3947 O O . CYS B 1 151 ? 5.715 20.797 -1.055 1 91.69 151 CYS B O 1
ATOM 3949 N N . GLY B 1 152 ? 6.473 22.906 -1.045 1 89.69 152 GLY B N 1
ATOM 3950 C CA . GLY B 1 152 ? 5.398 23.453 -1.856 1 89.69 152 GLY B CA 1
ATOM 3951 C C . GLY B 1 152 ? 5.266 22.781 -3.209 1 89.69 152 GLY B C 1
ATOM 3952 O O . GLY B 1 152 ? 4.156 22.547 -3.684 1 89.69 152 GLY B O 1
ATOM 3953 N N . PRO B 1 153 ? 6.285 22.453 -3.898 1 91.81 153 PRO B N 1
ATOM 3954 C CA . PRO B 1 153 ? 6.273 21.875 -5.242 1 91.81 153 PRO B CA 1
ATOM 3955 C C . PRO B 1 153 ? 5.508 20.547 -5.312 1 91.81 153 PRO B C 1
ATOM 3957 O O . PRO B 1 153 ? 5.082 20.141 -6.391 1 91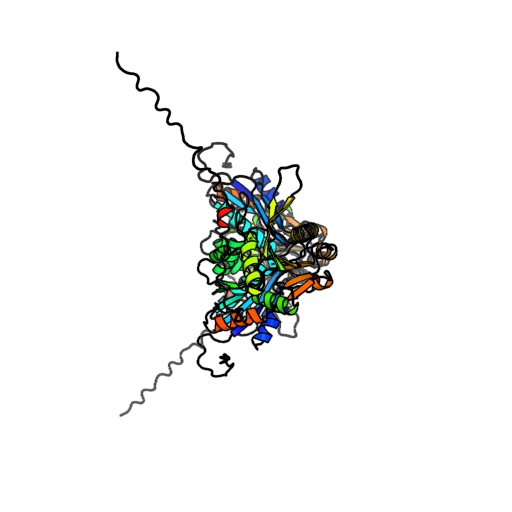.81 153 PRO B O 1
ATOM 3960 N N . ILE B 1 154 ? 5.285 19.891 -4.246 1 95.62 154 ILE B N 1
ATOM 3961 C CA . ILE B 1 154 ? 4.555 18.625 -4.227 1 95.62 154 ILE B CA 1
ATOM 3962 C C . ILE B 1 154 ? 3.154 18.828 -4.805 1 95.62 154 ILE B C 1
ATOM 3964 O O . ILE B 1 154 ? 2.58 17.906 -5.395 1 95.62 154 ILE B O 1
ATOM 3968 N N . GLN B 1 155 ? 2.623 20 -4.617 1 95.38 155 GLN B N 1
ATOM 3969 C CA . GLN B 1 155 ? 1.315 20.312 -5.18 1 95.38 155 GLN B CA 1
ATOM 3970 C C . GLN B 1 155 ? 1.277 20.031 -6.68 1 95.38 155 GLN B C 1
ATOM 3972 O O . GLN B 1 155 ? 0.246 19.625 -7.211 1 95.38 155 GLN B O 1
ATOM 3977 N N . GLY B 1 156 ? 2.338 20.188 -7.348 1 95.94 156 GLY B N 1
ATOM 3978 C CA . GLY B 1 156 ? 2.42 19.969 -8.781 1 95.94 156 GLY B CA 1
ATOM 3979 C C . GLY B 1 156 ? 2.406 18.5 -9.156 1 95.94 156 GLY B C 1
ATOM 3980 O O . GLY B 1 156 ? 2.168 18.141 -10.312 1 95.94 156 GLY B O 1
ATOM 3981 N N . PHE B 1 157 ? 2.703 17.641 -8.234 1 97.19 157 PHE B N 1
ATOM 3982 C CA . PHE B 1 157 ? 2.732 16.219 -8.508 1 97.19 157 PHE B CA 1
ATOM 3983 C C . PHE B 1 157 ? 1.338 15.695 -8.844 1 97.19 157 PHE B C 1
ATOM 3985 O O . PHE B 1 157 ? 1.191 14.609 -9.406 1 97.19 157 PHE B O 1
ATOM 3992 N N . PHE B 1 158 ? 0.281 16.453 -8.492 1 97.31 158 PHE B N 1
ATOM 3993 C CA . PHE B 1 158 ? -1.096 16 -8.68 1 97.31 158 PHE B CA 1
ATOM 3994 C C . PHE B 1 158 ? -1.62 16.438 -10.047 1 97.31 158 PHE B C 1
ATOM 3996 O O . PHE B 1 158 ? -2.801 16.25 -10.352 1 97.31 158 PHE B O 1
ATOM 4003 N N . HIS B 1 159 ? -0.835 16.906 -10.93 1 91.25 159 HIS B N 1
ATOM 4004 C CA . HIS B 1 159 ? -1 17.172 -12.352 1 91.25 159 HIS B CA 1
ATOM 4005 C C . HIS B 1 159 ? -2.404 17.672 -12.656 1 91.25 159 HIS B C 1
ATOM 4007 O O . HIS B 1 159 ? -3.145 17.047 -13.414 1 91.25 159 HIS B O 1
ATOM 4013 N N . GLY B 1 160 ? -2.867 18.828 -12.281 1 89.31 160 GLY B N 1
ATOM 4014 C CA . GLY B 1 160 ? -4.129 19.438 -12.664 1 89.31 160 GLY B CA 1
ATOM 4015 C C . GLY B 1 160 ? -5.227 19.234 -11.641 1 89.31 160 GLY B C 1
ATOM 4016 O O . GLY B 1 160 ? -6.273 19.891 -11.703 1 89.31 160 GLY B O 1
ATOM 4017 N N . CYS B 1 161 ? -5.055 18.25 -10.805 1 95.75 161 CYS B N 1
ATOM 4018 C CA . CYS B 1 161 ? -5.992 18.109 -9.695 1 95.75 161 CYS B CA 1
ATOM 4019 C C . CYS B 1 161 ? -5.82 19.234 -8.68 1 95.75 161 CYS B C 1
ATOM 4021 O O . CYS B 1 161 ? -4.703 19.516 -8.234 1 95.75 161 CYS B O 1
ATOM 4023 N N . PRO B 1 162 ? -6.895 19.969 -8.383 1 96.56 162 PRO B N 1
ATOM 4024 C CA . PRO B 1 162 ? -6.762 21.031 -7.387 1 96.56 162 PRO B CA 1
ATOM 4025 C C . PRO B 1 162 ? -6.262 20.531 -6.035 1 96.56 162 PRO B C 1
ATOM 4027 O O . PRO B 1 162 ? -6.723 19.5 -5.551 1 96.56 162 PRO B O 1
ATOM 4030 N N . VAL B 1 163 ? -5.289 21.234 -5.52 1 97.62 163 VAL B N 1
ATOM 4031 C CA . VAL B 1 163 ? -4.73 20.891 -4.215 1 97.62 163 VAL B CA 1
ATOM 4032 C C . VAL B 1 163 ? -4.828 22.094 -3.277 1 97.62 163 VAL B C 1
ATOM 4034 O O . VAL B 1 163 ? -4.406 23.203 -3.625 1 97.62 163 VAL B O 1
ATOM 4037 N N . ALA B 1 164 ? -5.426 21.906 -2.154 1 97.19 164 ALA B N 1
ATOM 4038 C CA . ALA B 1 164 ? -5.414 22.891 -1.075 1 97.19 164 ALA B CA 1
ATOM 4039 C C . ALA B 1 164 ? -4.438 22.484 0.026 1 97.19 164 ALA B C 1
ATOM 4041 O O . ALA B 1 164 ? -4.707 21.547 0.786 1 97.19 164 ALA B O 1
ATOM 4042 N N . ASP B 1 165 ? -3.348 23.125 0.068 1 96.62 165 ASP B N 1
ATOM 4043 C CA . ASP B 1 165 ? -2.363 22.906 1.124 1 96.62 165 ASP B CA 1
ATOM 4044 C C . ASP B 1 165 ? -2.547 23.906 2.266 1 96.62 165 ASP B C 1
ATOM 4046 O O . ASP B 1 165 ? -1.996 25 2.227 1 96.62 165 ASP B O 1
ATOM 4050 N N . LEU B 1 166 ? -3.211 23.469 3.309 1 96.19 166 LEU B N 1
ATOM 4051 C CA . LEU B 1 166 ? -3.533 24.344 4.434 1 96.19 166 LEU B CA 1
ATOM 4052 C C . LEU B 1 166 ? -2.359 24.438 5.402 1 96.19 166 LEU B C 1
ATOM 4054 O O . LEU B 1 166 ? -1.391 23.672 5.285 1 96.19 166 LEU B O 1
ATOM 4058 N N . SER B 1 167 ? -2.447 25.422 6.238 1 94 167 SER B N 1
ATOM 4059 C CA . SER B 1 167 ? -1.45 25.609 7.289 1 94 167 SER B CA 1
ATOM 4060 C C . SER B 1 167 ? -2.102 25.656 8.664 1 94 167 SER B C 1
ATOM 4062 O O . SER B 1 167 ? -3.166 26.25 8.836 1 94 167 SER B O 1
ATOM 4064 N N . ALA B 1 168 ? -1.413 25.062 9.57 1 94.56 168 ALA B N 1
ATOM 4065 C CA . ALA B 1 168 ? -1.942 25.078 10.938 1 94.56 168 ALA B CA 1
ATOM 4066 C C . ALA B 1 168 ? -1.466 26.297 11.703 1 94.56 168 ALA B C 1
ATOM 4068 O O . ALA B 1 168 ? -1.564 26.359 12.93 1 94.56 168 ALA B O 1
ATOM 4069 N N . THR B 1 169 ? -0.967 27.25 11.047 1 92.81 169 THR B N 1
ATOM 4070 C CA . THR B 1 169 ? -0.382 28.438 11.656 1 92.81 169 THR B CA 1
ATOM 4071 C C . THR B 1 169 ? -1.404 29.156 12.539 1 92.81 169 THR B C 1
ATOM 4073 O O . THR B 1 169 ? -1.068 29.641 13.617 1 92.81 169 THR B O 1
ATOM 4076 N N . SER B 1 170 ? -2.621 29.219 12.055 1 91.75 170 SER B N 1
ATOM 4077 C CA . SER B 1 170 ? -3.658 29.891 12.828 1 91.75 170 SER B CA 1
ATOM 4078 C C . SER B 1 170 ? -3.9 29.188 14.164 1 91.75 170 SER B C 1
ATOM 4080 O O . SER B 1 170 ? -4.086 29.828 15.195 1 91.75 170 SER B O 1
ATOM 4082 N N . GLU B 1 171 ? -3.975 27.859 14.078 1 95.25 171 GLU B N 1
ATOM 4083 C CA . GLU B 1 171 ? -4.164 27.078 15.297 1 95.25 171 GLU B CA 1
ATOM 4084 C C . GLU B 1 171 ? -3.002 27.266 16.266 1 95.25 171 GLU B C 1
ATOM 4086 O O . GLU B 1 171 ? -3.207 27.406 17.469 1 95.25 171 GLU B O 1
ATOM 4091 N N . PHE B 1 172 ? -1.814 27.297 15.773 1 96.25 172 PHE B N 1
ATOM 4092 C CA . PHE B 1 172 ? -0.629 27.516 16.594 1 96.25 172 PHE B CA 1
ATOM 4093 C C . PHE B 1 172 ? -0.624 28.922 17.172 1 96.25 172 PHE B C 1
ATOM 4095 O O . PHE B 1 172 ? -0.249 29.125 18.328 1 96.25 172 PHE B O 1
ATOM 4102 N N . ALA B 1 173 ? -0.958 29.859 16.359 1 92.38 173 ALA B N 1
ATOM 4103 C CA . ALA B 1 173 ? -0.996 31.25 16.812 1 92.38 173 ALA B CA 1
ATOM 4104 C C . ALA B 1 173 ? -1.982 31.422 17.969 1 92.38 173 ALA B C 1
ATOM 4106 O O . ALA B 1 173 ? -1.694 32.125 18.938 1 92.38 173 ALA B O 1
ATOM 4107 N N . ALA B 1 174 ? -3.131 30.812 17.812 1 93.06 174 ALA B N 1
ATOM 4108 C CA . ALA B 1 174 ? -4.121 30.859 18.891 1 93.06 174 ALA B CA 1
ATOM 4109 C C . ALA B 1 174 ? -3.568 30.266 20.172 1 93.06 174 ALA B C 1
ATOM 4111 O O . ALA B 1 174 ? -3.771 30.812 21.266 1 93.06 174 ALA B O 1
ATOM 4112 N N . TYR B 1 175 ? -2.914 29.219 20.047 1 94.69 175 TYR B N 1
ATOM 4113 C CA . TYR B 1 175 ? -2.287 28.594 21.203 1 94.69 175 TYR B CA 1
ATOM 4114 C C . TYR B 1 175 ? -1.221 29.5 21.812 1 94.69 175 TYR B C 1
ATOM 4116 O O . TYR B 1 175 ? -1.146 29.656 23.031 1 94.69 175 TYR B O 1
ATOM 4124 N N . GLY B 1 176 ? -0.361 30.047 21.016 1 92.88 176 GLY B N 1
ATOM 4125 C CA . GLY B 1 176 ? 0.674 30.969 21.453 1 92.88 176 GLY B CA 1
ATOM 4126 C C . GLY B 1 176 ? 0.125 32.188 22.203 1 92.88 176 GLY B C 1
ATOM 4127 O O . GLY B 1 176 ? 0.711 32.625 23.188 1 92.88 176 GLY B O 1
ATOM 4128 N N . LYS B 1 177 ? -0.936 32.656 21.734 1 90.06 177 LYS B N 1
ATOM 4129 C CA . LYS B 1 177 ? -1.565 33.781 22.391 1 90.06 177 LYS B CA 1
ATOM 4130 C C . LYS B 1 177 ? -2.059 33.406 23.781 1 90.06 177 LYS B C 1
ATOM 4132 O O . LYS B 1 177 ? -2.004 34.219 24.703 1 90.06 177 LYS B O 1
ATOM 4137 N N . SER B 1 178 ? -2.48 32.188 23.875 1 92.06 178 SER B N 1
ATOM 4138 C CA . SER B 1 178 ? -2.959 31.703 25.172 1 92.06 178 SER B CA 1
ATOM 4139 C C . SER B 1 178 ? -1.811 31.578 26.172 1 92.06 178 SER B C 1
ATOM 4141 O O . SER B 1 178 ? -2.029 31.578 27.375 1 92.06 178 SER B O 1
ATOM 4143 N N . LYS B 1 179 ? -0.625 31.391 25.734 1 92.19 179 LYS B N 1
ATOM 4144 C CA . LYS B 1 179 ? 0.552 31.234 26.578 1 92.19 179 LYS B CA 1
ATOM 4145 C C . LYS B 1 179 ? 1.071 32.594 27.047 1 92.19 179 LYS B C 1
ATOM 4147 O O . LYS B 1 179 ? 1.852 32.656 28 1 92.19 179 LYS B O 1
ATOM 4152 N N . MET B 1 180 ? 0.716 33.719 26.484 1 88.25 180 MET B N 1
ATOM 4153 C CA . MET B 1 180 ? 1.058 35.094 26.844 1 88.25 180 MET B CA 1
ATOM 4154 C C . MET B 1 180 ? 2.57 35.281 26.859 1 88.25 180 MET B C 1
ATOM 4156 O O . MET B 1 180 ? 3.127 35.812 27.828 1 88.25 180 MET B O 1
ATOM 4160 N N . PHE B 1 181 ? 3.23 34.844 25.859 1 91.56 181 PHE B N 1
ATOM 4161 C CA . PHE B 1 181 ? 4.66 35.094 25.703 1 91.56 181 PHE B CA 1
ATOM 4162 C C . PHE B 1 181 ? 4.961 36.562 25.594 1 91.56 181 PHE B C 1
ATOM 4164 O O . PHE B 1 181 ? 4.145 37.344 25.078 1 91.56 181 PHE B O 1
ATOM 4171 N N . ASP B 1 182 ? 6.086 36.969 26.125 1 93.25 182 ASP B N 1
ATOM 4172 C CA . ASP B 1 182 ? 6.574 38.312 25.844 1 93.25 182 ASP B CA 1
ATOM 4173 C C . ASP B 1 182 ? 7.125 38.406 24.422 1 93.25 182 ASP B C 1
ATOM 4175 O O . ASP B 1 182 ? 8.211 37.906 24.141 1 93.25 182 ASP B O 1
ATOM 4179 N N . THR B 1 183 ? 6.48 39.094 23.594 1 91.69 183 THR B N 1
ATOM 4180 C CA . THR B 1 183 ? 6.805 39.156 22.172 1 91.69 183 THR B CA 1
ATOM 4181 C C . THR B 1 183 ? 8.148 39.844 21.953 1 91.69 183 THR B C 1
ATOM 4183 O O . THR B 1 183 ? 8.797 39.625 20.922 1 91.69 183 THR B O 1
ATOM 4186 N N . LYS B 1 184 ? 8.602 40.656 22.844 1 92.75 184 LYS B N 1
ATOM 4187 C CA . LYS B 1 184 ? 9.875 41.344 22.734 1 92.75 184 LYS B CA 1
ATOM 4188 C C . LYS B 1 184 ? 11.047 40.406 22.969 1 92.75 184 LYS B C 1
ATOM 4190 O O . LYS B 1 184 ? 12.148 40.625 22.469 1 92.75 184 LYS B O 1
ATOM 4195 N N . GLU B 1 185 ? 10.766 39.375 23.688 1 95.81 185 GLU B N 1
ATOM 4196 C CA . GLU B 1 185 ? 11.797 38.406 24.016 1 95.81 185 GLU B CA 1
ATOM 4197 C C . GLU B 1 185 ? 11.484 37.031 23.406 1 95.81 185 GLU B C 1
ATOM 4199 O O . GLU B 1 185 ? 11.914 36 23.922 1 95.81 185 GLU B O 1
ATOM 4204 N N . LEU B 1 186 ? 10.695 37.094 22.438 1 96.62 186 LEU B N 1
ATOM 4205 C CA . LEU B 1 186 ? 10.32 35.875 21.734 1 96.62 186 LEU B CA 1
ATOM 4206 C C . LEU B 1 186 ? 11.117 35.719 20.438 1 96.62 186 LEU B C 1
ATOM 4208 O O . LEU B 1 186 ? 11.188 36.688 19.641 1 96.62 186 LEU B O 1
ATOM 4212 N N . ALA B 1 187 ? 11.75 34.594 20.281 1 97.56 187 ALA B N 1
ATOM 4213 C CA . ALA B 1 187 ? 12.469 34.281 19.047 1 97.56 187 ALA B CA 1
ATOM 4214 C C . ALA B 1 187 ? 11.891 33.031 18.375 1 97.56 187 ALA B C 1
ATOM 4216 O O . ALA B 1 187 ? 11.711 32 19.016 1 97.56 187 ALA B O 1
ATOM 4217 N N . ILE B 1 188 ? 11.508 33.188 17.109 1 97.81 188 ILE B N 1
ATOM 4218 C CA . ILE B 1 188 ? 11.062 32.062 16.328 1 97.81 188 ILE B CA 1
ATOM 4219 C C . ILE B 1 188 ? 12.242 31.438 15.586 1 97.81 188 ILE B C 1
ATOM 4221 O O . ILE B 1 188 ? 12.984 32.125 14.891 1 97.81 188 ILE B O 1
ATOM 4225 N N . VAL B 1 189 ? 12.391 30.125 15.711 1 97.81 189 VAL B N 1
ATOM 4226 C CA . VAL B 1 189 ? 13.609 29.469 15.258 1 97.81 189 VAL B CA 1
ATOM 4227 C C . VAL B 1 189 ? 13.281 28.5 14.133 1 97.81 189 VAL B C 1
ATOM 4229 O O . VAL B 1 189 ? 12.406 27.641 14.273 1 97.81 189 VAL B O 1
ATOM 4232 N N . ALA B 1 190 ? 13.945 28.625 13.016 1 96 190 ALA B N 1
ATOM 4233 C CA . ALA B 1 190 ? 13.93 27.641 11.945 1 96 190 ALA B CA 1
ATOM 4234 C C . ALA B 1 190 ? 15.047 26.609 12.125 1 96 190 ALA B C 1
ATOM 4236 O O . ALA B 1 190 ? 16.234 26.969 12.18 1 96 190 ALA B O 1
ATOM 4237 N N . PRO B 1 191 ? 14.672 25.344 12.227 1 93 191 PRO B N 1
ATOM 4238 C CA . PRO B 1 191 ? 15.711 24.344 12.469 1 93 191 PRO B CA 1
ATOM 4239 C C . PRO B 1 191 ? 16.609 24.109 11.258 1 93 191 PRO B C 1
ATOM 4241 O O . PRO B 1 191 ? 17.688 23.516 11.383 1 93 191 PRO B O 1
ATOM 4244 N N . ASP B 1 192 ? 16.188 24.484 10.086 1 85.94 192 ASP B N 1
ATOM 4245 C CA . ASP B 1 192 ? 16.969 24.438 8.859 1 85.94 192 ASP B CA 1
ATOM 4246 C C . ASP B 1 192 ? 16.531 25.516 7.875 1 85.94 192 ASP B C 1
ATOM 4248 O O . ASP B 1 192 ? 15.648 26.328 8.188 1 85.94 192 ASP B O 1
ATOM 4252 N N . ALA B 1 193 ? 17.219 25.594 6.789 1 82.62 193 ALA B N 1
ATOM 4253 C CA . ALA B 1 193 ? 16.969 26.641 5.812 1 82.62 193 ALA B CA 1
ATOM 4254 C C . ALA B 1 193 ? 15.562 26.516 5.219 1 82.62 193 ALA B C 1
ATOM 4256 O O . ALA B 1 193 ? 14.922 27.516 4.895 1 82.62 193 ALA B O 1
ATOM 4257 N N . GLY B 1 194 ? 15.062 25.344 5.145 1 84.56 194 GLY B N 1
ATOM 4258 C CA . GLY B 1 194 ? 13.766 25.109 4.543 1 84.56 194 GLY B CA 1
ATOM 4259 C C . GLY B 1 194 ? 12.609 25.547 5.418 1 84.56 194 GLY B C 1
ATOM 4260 O O . GLY B 1 194 ? 11.5 25.781 4.926 1 84.56 194 GLY B O 1
ATOM 4261 N N . ALA B 1 195 ? 12.875 25.781 6.648 1 90.94 195 ALA B N 1
ATOM 4262 C CA . ALA B 1 195 ? 11.82 26.109 7.605 1 90.94 195 ALA B CA 1
ATOM 4263 C C . ALA B 1 195 ? 11.734 27.609 7.828 1 90.94 195 ALA B C 1
ATOM 4265 O O . ALA B 1 195 ? 10.867 28.094 8.57 1 90.94 195 ALA B O 1
ATOM 4266 N N . VAL B 1 196 ? 12.562 28.375 7.203 1 90.62 196 VAL B N 1
ATOM 4267 C CA . VAL B 1 196 ? 12.664 29.797 7.457 1 90.62 196 VAL B CA 1
ATOM 4268 C C . VAL B 1 196 ? 11.336 30.484 7.113 1 90.62 196 VAL B C 1
ATOM 4270 O O . VAL B 1 196 ? 10.844 31.328 7.867 1 90.62 196 VAL B O 1
ATOM 4273 N N . ASN B 1 197 ? 10.773 30.094 5.996 1 89.5 197 ASN B N 1
ATOM 4274 C CA . ASN B 1 197 ? 9.508 30.703 5.605 1 89.5 197 ASN B CA 1
ATOM 4275 C C . ASN B 1 197 ? 8.406 30.391 6.617 1 89.5 197 ASN B C 1
ATOM 4277 O O . ASN B 1 197 ? 7.578 31.266 6.918 1 89.5 197 ASN B O 1
ATOM 4281 N N . ARG B 1 198 ? 8.398 29.25 7.082 1 92.31 198 ARG B N 1
ATOM 4282 C CA . ARG B 1 198 ? 7.434 28.859 8.109 1 92.31 198 ARG B CA 1
ATOM 4283 C C . ARG B 1 198 ? 7.656 29.656 9.391 1 92.31 198 ARG B C 1
ATOM 4285 O O . ARG B 1 198 ? 6.695 30.094 10.031 1 92.31 198 ARG B O 1
ATOM 4292 N N . ALA B 1 199 ? 8.852 29.812 9.781 1 94.5 199 ALA B N 1
ATOM 4293 C CA . ALA B 1 199 ? 9.203 30.594 10.977 1 94.5 199 ALA B CA 1
ATOM 4294 C C . ALA B 1 199 ? 8.766 32.031 10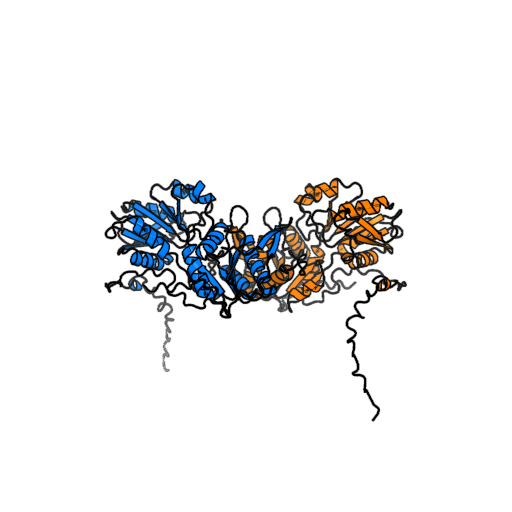.836 1 94.5 199 ALA B C 1
ATOM 4296 O O . ALA B 1 199 ? 8.227 32.625 11.781 1 94.5 199 ALA B O 1
ATOM 4297 N N . ARG B 1 200 ? 8.992 32.531 9.688 1 93.5 200 ARG B N 1
ATOM 4298 C CA . ARG B 1 200 ? 8.602 33.938 9.438 1 93.5 200 ARG B CA 1
ATOM 4299 C C . ARG B 1 200 ? 7.09 34.094 9.555 1 93.5 200 ARG B C 1
ATOM 4301 O O . ARG B 1 200 ? 6.613 35.062 10.18 1 93.5 200 ARG B O 1
ATOM 4308 N N . ARG B 1 201 ? 6.367 33.219 8.969 1 91.31 201 ARG B N 1
ATOM 4309 C CA . ARG B 1 201 ? 4.91 33.281 9.031 1 91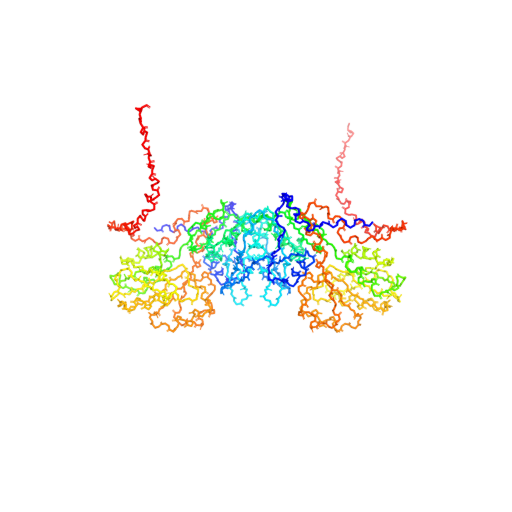.31 201 ARG B CA 1
ATOM 4310 C C . ARG B 1 201 ? 4.418 33.188 10.477 1 91.31 201 ARG B C 1
ATOM 4312 O O . ARG B 1 201 ? 3.51 33.938 10.867 1 91.31 201 ARG B O 1
ATOM 4319 N N . MET B 1 202 ? 5.027 32.375 11.172 1 94.38 202 MET B N 1
ATOM 4320 C CA . MET B 1 202 ? 4.668 32.219 12.578 1 94.38 202 MET B CA 1
ATOM 4321 C C . MET B 1 202 ? 5.008 33.469 13.367 1 94.38 202 MET B C 1
ATOM 4323 O O . MET B 1 202 ? 4.215 33.938 14.188 1 94.38 202 MET B O 1
ATOM 4327 N N . GLY B 1 203 ? 6.203 33.969 13.148 1 94.75 203 GLY B N 1
ATOM 4328 C CA . GLY B 1 203 ? 6.598 35.219 13.781 1 94.75 203 GLY B CA 1
ATOM 4329 C C . GLY B 1 203 ? 5.613 36.344 13.539 1 94.75 203 GLY B C 1
ATOM 4330 O O . GLY B 1 203 ? 5.227 37.062 14.477 1 94.75 203 GLY B O 1
ATOM 4331 N N . ASP B 1 204 ? 5.207 36.469 12.312 1 93.06 204 ASP B N 1
ATOM 4332 C CA . ASP B 1 204 ? 4.246 37.5 11.945 1 93.06 204 ASP B CA 1
ATOM 4333 C C . ASP B 1 204 ? 2.934 37.344 12.711 1 93.06 204 ASP B C 1
ATOM 4335 O O . ASP B 1 204 ? 2.354 38.312 13.18 1 93.06 204 ASP B O 1
ATOM 4339 N N . ARG B 1 205 ? 2.469 36.156 12.852 1 92.25 205 ARG B N 1
ATOM 4340 C CA . ARG B 1 205 ? 1.193 35.875 13.5 1 92.25 205 ARG B CA 1
ATOM 4341 C C . ARG B 1 205 ? 1.283 36.094 15.008 1 92.25 205 ARG B C 1
ATOM 4343 O O . ARG B 1 205 ? 0.308 36.5 15.633 1 92.25 205 ARG B O 1
ATOM 4350 N N . LEU B 1 206 ? 2.441 35.875 15.57 1 93.94 206 LEU B N 1
ATOM 4351 C CA . LEU B 1 206 ? 2.615 35.969 17.016 1 93.94 206 LEU B CA 1
ATOM 4352 C C . LEU B 1 206 ? 3.104 37.375 17.391 1 93.94 206 LEU B C 1
ATOM 4354 O O . LEU B 1 206 ? 3.072 37.75 18.578 1 93.94 206 LEU B O 1
ATOM 4358 N N . GLY B 1 207 ? 3.617 38.062 16.422 1 92.31 207 GLY B N 1
ATOM 4359 C CA . GLY B 1 207 ? 4.195 39.375 16.688 1 92.31 207 GLY B CA 1
ATOM 4360 C C . GLY B 1 207 ? 5.645 39.312 17.141 1 92.31 207 GLY B C 1
ATOM 4361 O O . GLY B 1 207 ? 6.113 40.188 17.875 1 92.31 207 GLY B O 1
ATOM 4362 N N . ALA B 1 208 ? 6.242 38.281 16.797 1 93.31 208 ALA B N 1
ATOM 4363 C CA . ALA B 1 208 ? 7.656 38.125 17.125 1 93.31 208 ALA B CA 1
ATOM 4364 C C . ALA B 1 208 ? 8.539 38.688 16 1 93.31 208 ALA B C 1
ATOM 4366 O O . ALA B 1 208 ? 8.375 38.312 14.844 1 93.31 208 ALA B O 1
ATOM 4367 N N . ARG B 1 209 ? 9.516 39.469 16.328 1 90.94 209 ARG B N 1
ATOM 4368 C CA . ARG B 1 209 ? 10.344 40.125 15.312 1 90.94 209 ARG B CA 1
ATOM 4369 C C . ARG B 1 209 ? 11.656 39.375 15.109 1 90.94 209 ARG B C 1
ATOM 4371 O O . ARG B 1 209 ? 12.328 39.562 14.094 1 90.94 209 ARG B O 1
ATOM 4378 N N . ARG B 1 210 ? 12.023 38.594 16 1 94.75 210 ARG B N 1
ATOM 4379 C CA . ARG B 1 210 ? 13.297 37.875 15.938 1 94.75 210 ARG B CA 1
ATOM 4380 C C . ARG B 1 210 ? 13.125 36.5 15.32 1 94.75 210 ARG B C 1
ATOM 4382 O O . ARG B 1 210 ? 12.484 35.625 15.906 1 94.75 210 ARG B O 1
ATOM 4389 N N . ILE B 1 211 ? 13.68 36.375 14.164 1 94.94 211 ILE B N 1
ATOM 4390 C CA . ILE B 1 211 ? 13.711 35.094 13.477 1 94.94 211 ILE B CA 1
ATOM 4391 C C . ILE B 1 211 ? 15.148 34.562 13.414 1 94.94 211 ILE B C 1
ATOM 4393 O O . ILE B 1 211 ? 16.047 35.281 12.953 1 94.94 211 ILE B O 1
ATOM 4397 N N . VAL B 1 212 ? 15.344 33.375 13.883 1 95.56 212 VAL B N 1
ATOM 4398 C CA . VAL B 1 212 ? 16.672 32.781 13.969 1 95.56 212 VAL B CA 1
ATOM 4399 C C . VAL B 1 212 ? 16.688 31.438 13.25 1 95.56 212 VAL B C 1
ATOM 4401 O O . VAL B 1 212 ? 15.641 30.797 13.102 1 95.56 212 VAL B O 1
ATOM 4404 N N . THR B 1 213 ? 17.828 31.094 12.695 1 94.5 213 THR B N 1
ATOM 4405 C CA . THR B 1 213 ? 17.938 29.812 12.008 1 94.5 213 THR B CA 1
ATOM 4406 C C . THR B 1 213 ? 19.156 29.031 12.477 1 94.5 213 THR B C 1
ATOM 4408 O O . THR B 1 213 ? 20.141 29.625 12.922 1 94.5 213 THR B O 1
ATOM 4411 N N . ILE B 1 214 ? 19.016 27.766 12.469 1 92.12 214 ILE B N 1
ATOM 4412 C CA . ILE B 1 214 ? 20.125 26.875 12.766 1 92.12 214 ILE B CA 1
ATOM 4413 C C . ILE B 1 214 ? 20.594 26.203 11.477 1 92.12 214 ILE B C 1
ATOM 4415 O O . ILE B 1 214 ? 19.797 25.641 10.727 1 92.12 214 ILE B O 1
ATOM 4419 N N . LEU B 1 215 ? 21.812 26.297 11.141 1 86.12 215 LEU B N 1
ATOM 4420 C CA . LEU B 1 215 ? 22.375 25.688 9.938 1 86.12 215 LEU B CA 1
ATOM 4421 C C . LEU B 1 215 ? 23.172 24.422 10.281 1 86.12 215 LEU B C 1
ATOM 4423 O O . LEU B 1 215 ? 23.922 24.406 11.266 1 86.12 215 LEU B O 1
ATOM 4427 N N . LYS B 1 216 ? 22.594 23.312 9.656 1 73.19 216 LYS B N 1
ATOM 4428 C CA . LYS B 1 216 ? 23.375 22.078 9.82 1 73.19 216 LYS B CA 1
ATOM 4429 C C . LYS B 1 216 ? 24.562 22.047 8.867 1 73.19 216 LYS B C 1
ATOM 4431 O O . LYS B 1 216 ? 24.422 22.297 7.672 1 73.19 216 LYS B O 1
ATOM 4436 N N . ARG B 1 217 ? 25.828 22.203 9.406 1 64.38 217 ARG B N 1
ATOM 4437 C CA . ARG B 1 217 ? 27.016 22.078 8.57 1 64.38 217 ARG B CA 1
ATOM 4438 C C . ARG B 1 217 ? 27.594 20.672 8.633 1 64.38 217 ARG B C 1
ATOM 4440 O O . ARG B 1 217 ? 27.797 20.125 9.719 1 64.38 217 ARG B O 1
ATOM 4447 N N . ARG B 1 218 ? 27.375 19.906 7.535 1 54.31 218 ARG B N 1
ATOM 4448 C CA . ARG B 1 218 ? 28.016 18.594 7.457 1 54.31 218 ARG B CA 1
ATOM 4449 C C . ARG B 1 218 ? 29.516 18.719 7.305 1 54.31 218 ARG B C 1
ATOM 4451 O O . ARG B 1 218 ? 30 19.438 6.43 1 54.31 218 ARG B O 1
ATOM 4458 N N . VAL B 1 219 ? 30.188 18.703 8.398 1 52.22 219 VAL B N 1
ATOM 4459 C CA . VAL B 1 219 ? 31.641 18.734 8.242 1 52.22 219 VAL B CA 1
ATOM 4460 C C . VAL B 1 219 ? 32.125 17.422 7.609 1 52.22 219 VAL B C 1
ATOM 4462 O O . VAL B 1 219 ? 31.438 16.406 7.707 1 52.22 219 VAL B O 1
ATOM 4465 N N . GLU B 1 220 ? 33.281 17.344 6.895 1 46.84 220 GLU B N 1
ATOM 4466 C CA . GLU B 1 220 ? 33.969 16.203 6.301 1 46.84 220 GLU B CA 1
ATOM 4467 C C . GLU B 1 220 ? 33.875 14.984 7.215 1 46.84 220 GLU B C 1
ATOM 4469 O O . GLU B 1 220 ? 33.656 15.117 8.414 1 46.84 220 GLU B O 1
ATOM 4474 N N . ALA B 1 221 ? 34.281 13.727 6.652 1 48.72 221 ALA B N 1
ATOM 4475 C CA . ALA B 1 221 ? 34.188 12.344 7.098 1 48.72 221 ALA B CA 1
ATOM 4476 C C . ALA B 1 221 ? 34.438 12.234 8.602 1 48.72 221 ALA B C 1
ATOM 4478 O O . ALA B 1 221 ? 33.812 11.406 9.281 1 48.72 221 ALA B O 1
ATOM 4479 N N . ASN B 1 222 ? 35.312 12.797 9.086 1 44.97 222 ASN B N 1
ATOM 4480 C CA . ASN B 1 222 ? 35.812 12.602 10.445 1 44.97 222 ASN B CA 1
ATOM 4481 C C . ASN B 1 222 ? 35.219 13.609 11.414 1 44.97 222 ASN B C 1
ATOM 4483 O O . ASN B 1 222 ? 35.562 13.648 12.594 1 44.97 222 ASN B O 1
ATOM 4487 N N . GLU B 1 223 ? 34.469 14.625 10.891 1 49.66 223 GLU B N 1
ATOM 4488 C CA . GLU B 1 223 ? 34.094 15.586 11.922 1 49.66 223 GLU B CA 1
ATOM 4489 C C . GLU B 1 223 ? 32.562 15.586 12.141 1 49.66 223 GLU B C 1
ATOM 4491 O O . GLU B 1 223 ? 31.812 15.281 11.227 1 49.66 223 GLU B O 1
ATOM 4496 N N . VAL B 1 224 ? 32.125 15.602 13.43 1 50 224 VAL B N 1
ATOM 4497 C CA . VAL B 1 224 ? 30.797 15.602 14.039 1 50 224 VAL B CA 1
ATOM 4498 C C . VAL B 1 224 ? 29.938 16.703 13.422 1 50 224 VAL B C 1
ATOM 4500 O O . VAL B 1 224 ? 30.406 17.844 13.258 1 50 224 VAL B O 1
ATOM 4503 N N . ASP B 1 225 ? 28.891 16.344 12.859 1 59.47 225 ASP B N 1
ATOM 4504 C CA . ASP B 1 225 ? 27.828 17.25 12.406 1 59.47 225 ASP B CA 1
ATOM 4505 C C . ASP B 1 225 ? 27.672 18.422 13.359 1 59.47 225 ASP B C 1
ATOM 4507 O O . ASP B 1 225 ? 27.609 18.234 14.578 1 59.47 225 ASP B O 1
ATOM 4511 N N . SER B 1 226 ? 28.234 19.688 12.891 1 69.88 226 SER B N 1
ATOM 4512 C CA . SER B 1 226 ? 28.094 20.844 13.773 1 69.88 226 SER B CA 1
ATOM 4513 C C . SER B 1 226 ? 26.875 21.672 13.406 1 69.88 226 SER B C 1
ATOM 4515 O O . SER B 1 226 ? 26.438 21.672 12.258 1 69.88 226 SER B O 1
ATOM 4517 N N . MET B 1 227 ? 26.062 22.141 14.461 1 81.25 227 MET B N 1
ATOM 4518 C CA . MET B 1 227 ? 24.938 23.062 14.328 1 81.25 227 MET B CA 1
ATOM 4519 C C . MET B 1 227 ? 25.359 24.484 14.672 1 81.25 227 MET B C 1
ATOM 4521 O O . MET B 1 227 ? 25.969 24.734 15.719 1 81.25 227 MET B O 1
ATOM 4525 N N . GLN B 1 228 ? 25.234 25.391 13.656 1 84.94 228 GLN B N 1
ATOM 4526 C CA . GLN B 1 228 ? 25.578 26.781 13.859 1 84.94 228 GLN B CA 1
ATOM 4527 C C . GLN B 1 228 ? 24.312 27.641 13.961 1 84.94 228 GLN B C 1
ATOM 4529 O O . GLN B 1 228 ? 23.453 27.594 13.086 1 84.94 228 GLN B O 1
ATOM 4534 N N . LEU B 1 229 ? 24.25 28.422 14.969 1 91.12 229 LEU B N 1
ATOM 4535 C CA . LEU B 1 229 ? 23.125 29.328 15.18 1 91.12 229 LEU B CA 1
ATOM 4536 C C . LEU B 1 229 ? 23.359 30.656 14.469 1 91.12 229 LEU B C 1
ATOM 4538 O O . LEU B 1 229 ? 24.438 31.25 14.586 1 91.12 229 LEU B O 1
ATOM 4542 N N . VAL B 1 230 ? 22.469 31.047 13.695 1 89.69 230 VAL B N 1
ATOM 4543 C CA . VAL B 1 230 ? 22.5 32.344 13.047 1 89.69 230 VAL B CA 1
ATOM 4544 C C . VAL B 1 230 ? 21.453 33.281 13.672 1 89.69 230 VAL B C 1
ATOM 4546 O O . VAL B 1 230 ? 20.266 33.156 13.391 1 89.69 230 VAL B O 1
ATOM 4549 N N . GLY B 1 231 ? 21.891 34.281 14.461 1 91.88 231 GLY B N 1
ATOM 4550 C CA . GLY B 1 231 ? 21.016 35.156 15.219 1 91.88 231 GLY B CA 1
ATOM 4551 C C . GLY B 1 231 ? 21.312 35.125 16.719 1 91.88 231 GLY B C 1
ATOM 4552 O O . GLY B 1 231 ? 22.203 34.438 17.172 1 91.88 231 GLY B O 1
ATOM 4553 N N . GLU B 1 232 ? 20.594 35.969 17.5 1 93.62 232 GLU B N 1
ATOM 4554 C CA . GLU B 1 232 ? 20.781 36.094 18.938 1 93.62 232 GLU B CA 1
ATOM 4555 C C . GLU B 1 232 ? 19.547 35.594 19.688 1 93.62 232 GLU B C 1
ATOM 4557 O O . GLU B 1 232 ? 18.422 36 19.375 1 93.62 232 GLU B O 1
ATOM 4562 N N . VAL B 1 233 ? 19.828 34.75 20.734 1 97.12 233 VAL B N 1
ATOM 4563 C CA . VAL B 1 233 ? 18.688 34.188 21.438 1 97.12 233 VAL B CA 1
ATOM 4564 C C . VAL B 1 233 ? 18.875 34.344 22.938 1 97.12 233 VAL B C 1
ATOM 4566 O O . VAL B 1 233 ? 18.078 33.812 23.734 1 97.12 233 VAL B O 1
ATOM 4569 N N . LYS B 1 234 ? 19.969 35 23.312 1 97 234 LYS B N 1
ATOM 4570 C CA . LYS B 1 234 ? 20.234 35.156 24.734 1 97 234 LYS B CA 1
ATOM 4571 C C . LYS B 1 234 ? 19.062 35.844 25.453 1 97 234 LYS B C 1
ATOM 4573 O O . LYS B 1 234 ? 18.641 36.938 25.062 1 97 234 LYS B O 1
ATOM 4578 N N . GLY B 1 235 ? 18.578 35.156 26.391 1 96.81 235 GLY B N 1
ATOM 4579 C CA . GLY B 1 235 ? 17.516 35.719 27.219 1 96.81 235 GLY B CA 1
ATOM 4580 C C . GLY B 1 235 ? 16.141 35.594 26.578 1 96.81 235 GLY B C 1
ATOM 4581 O O . GLY B 1 235 ? 15.141 36.031 27.141 1 96.81 235 GLY B O 1
ATOM 4582 N N . CYS B 1 236 ? 16.016 34.969 25.484 1 97.31 236 CYS B N 1
ATOM 4583 C CA . CYS B 1 236 ? 14.758 34.875 24.75 1 97.31 236 CYS B CA 1
ATOM 4584 C C . CYS B 1 236 ? 14.062 33.562 25.016 1 97.31 236 CYS B C 1
ATOM 4586 O O . CYS B 1 236 ? 14.711 32.562 25.375 1 97.31 236 CYS B O 1
ATOM 4588 N N . THR B 1 237 ? 12.75 33.625 24.984 1 97.5 237 THR B N 1
ATOM 4589 C CA . THR B 1 237 ? 11.984 32.375 24.766 1 97.5 237 THR B CA 1
ATOM 4590 C C . THR B 1 237 ? 12.016 31.984 23.297 1 97.5 237 THR B C 1
ATOM 4592 O O . THR B 1 237 ? 11.68 32.781 22.422 1 97.5 237 THR B O 1
ATOM 4595 N N . CYS B 1 238 ? 12.43 30.75 23.016 1 98.06 238 CYS B N 1
ATOM 4596 C CA . CYS B 1 238 ? 12.578 30.281 21.641 1 98.06 238 CYS B CA 1
ATOM 4597 C C . CYS B 1 238 ? 11.5 29.266 21.297 1 98.06 238 CYS B C 1
ATOM 4599 O O . CYS B 1 238 ? 11.164 28.406 22.109 1 98.06 238 CYS B O 1
ATOM 4601 N N . ILE B 1 239 ? 10.93 29.438 20.156 1 98.12 239 ILE B N 1
ATOM 4602 C CA . ILE B 1 239 ? 9.992 28.453 19.609 1 98.12 239 ILE B CA 1
ATOM 4603 C C . ILE B 1 239 ? 10.531 27.906 18.281 1 98.12 239 ILE B C 1
ATOM 4605 O O . ILE B 1 239 ? 10.57 28.609 17.281 1 98.12 239 ILE B O 1
ATOM 4609 N N . ILE B 1 240 ? 10.922 26.672 18.281 1 98 240 ILE B N 1
ATOM 4610 C CA . ILE B 1 240 ? 11.328 25.984 17.047 1 98 240 ILE B CA 1
ATOM 4611 C C . ILE B 1 240 ? 10.094 25.594 16.25 1 98 240 ILE B C 1
ATOM 4613 O O . ILE B 1 240 ? 9.172 24.969 16.781 1 98 240 ILE B O 1
ATOM 4617 N N . VAL B 1 241 ? 10.055 25.969 15 1 97.19 241 VAL B N 1
ATOM 4618 C CA . VAL B 1 241 ? 8.898 25.656 14.164 1 97.19 241 VAL B CA 1
ATOM 4619 C C . VAL B 1 241 ? 9.328 24.75 13.008 1 97.19 241 VAL B C 1
ATOM 4621 O O . VAL B 1 241 ? 10.336 25.016 12.344 1 97.19 241 VAL B O 1
ATOM 4624 N N . ASP B 1 242 ? 8.602 23.688 12.75 1 95.31 242 ASP B N 1
ATOM 4625 C CA . ASP B 1 242 ? 8.883 22.719 11.688 1 95.31 242 ASP B CA 1
ATOM 4626 C C . ASP B 1 242 ? 7.598 22.109 11.133 1 95.31 242 ASP B C 1
ATOM 4628 O O . ASP B 1 242 ? 6.516 22.328 11.68 1 95.31 242 ASP B O 1
ATOM 4632 N N . ASP B 1 243 ? 7.707 21.531 9.984 1 95.69 243 ASP B N 1
ATOM 4633 C CA . ASP B 1 243 ? 6.535 20.859 9.445 1 95.69 243 ASP B CA 1
ATOM 4634 C C . ASP B 1 243 ? 6.297 19.531 10.164 1 95.69 243 ASP B C 1
ATOM 4636 O O . ASP B 1 243 ? 5.148 19.156 10.43 1 95.69 243 ASP B O 1
ATOM 4640 N N . MET B 1 244 ? 7.402 18.875 10.539 1 96.81 244 MET B N 1
ATOM 4641 C CA . MET B 1 244 ? 7.168 17.578 11.164 1 96.81 244 MET B CA 1
ATOM 4642 C C . MET B 1 244 ? 8.297 17.219 12.117 1 96.81 244 MET B C 1
ATOM 4644 O O . MET B 1 244 ? 9.398 17.766 12.023 1 96.81 244 MET B O 1
ATOM 4648 N N . ILE B 1 245 ? 8.016 16.375 13.094 1 96.88 245 ILE B N 1
ATOM 4649 C CA . ILE B 1 245 ? 8.961 15.75 14.008 1 96.88 245 ILE B CA 1
ATOM 4650 C C . ILE B 1 245 ? 8.859 14.234 13.891 1 96.88 245 ILE B C 1
ATOM 4652 O O . ILE B 1 245 ? 7.789 13.656 14.094 1 96.88 245 ILE B O 1
ATOM 4656 N N . ASP B 1 246 ? 9.93 13.602 13.57 1 94.81 246 ASP B N 1
ATOM 4657 C CA . ASP B 1 246 ? 9.93 12.148 13.422 1 94.81 246 ASP B CA 1
ATOM 4658 C C . ASP B 1 246 ? 10.625 11.477 14.609 1 94.81 246 ASP B C 1
ATOM 4660 O O . ASP B 1 246 ? 10.016 11.281 15.664 1 94.81 246 ASP B O 1
ATOM 4664 N N . THR B 1 247 ? 11.93 11.328 14.609 1 95.12 247 THR B N 1
ATOM 4665 C CA . THR B 1 247 ? 12.641 10.656 15.688 1 95.12 247 THR B CA 1
ATOM 4666 C C . THR B 1 247 ? 13.078 11.656 16.75 1 95.12 247 THR B C 1
ATOM 4668 O O . THR B 1 247 ? 13.594 11.266 17.797 1 95.12 247 THR B O 1
ATOM 4671 N N . ALA B 1 248 ? 13.008 12.938 16.453 1 96.5 248 ALA B N 1
ATOM 4672 C CA . ALA B 1 248 ? 13.234 14.062 17.359 1 96.5 248 ALA B CA 1
ATOM 4673 C C . ALA B 1 248 ? 14.727 14.273 17.625 1 96.5 248 ALA B C 1
ATOM 4675 O O . ALA B 1 248 ? 15.102 15.055 18.5 1 96.5 248 ALA B O 1
ATOM 4676 N N . GLY B 1 249 ? 15.555 13.609 16.859 1 92.88 249 GLY B N 1
ATOM 4677 C CA . GLY B 1 249 ? 16.984 13.805 17.016 1 92.88 249 GLY B CA 1
ATOM 4678 C C . GLY B 1 249 ? 17.438 15.227 16.703 1 92.88 249 GLY B C 1
ATOM 4679 O O . GLY B 1 249 ? 18.094 15.859 17.531 1 92.88 249 GLY B O 1
ATOM 4680 N N . THR B 1 250 ? 17.094 15.719 15.562 1 90.19 250 THR B N 1
ATOM 4681 C CA . THR B 1 250 ? 17.438 17.078 15.141 1 90.19 250 THR B CA 1
ATOM 4682 C C . THR B 1 250 ? 16.812 18.109 16.062 1 90.19 250 THR B C 1
ATOM 4684 O O . THR B 1 250 ? 17.453 19.109 16.422 1 90.19 250 THR B O 1
ATOM 4687 N N . LEU B 1 251 ? 15.664 17.844 16.469 1 95.19 251 LEU B N 1
ATOM 4688 C CA . LEU B 1 251 ? 14.945 18.766 17.328 1 95.19 251 LEU B CA 1
ATOM 4689 C C . LEU B 1 251 ? 15.672 18.953 18.656 1 95.19 251 LEU B C 1
ATOM 4691 O O . LEU B 1 251 ? 15.883 20.078 19.109 1 95.19 251 LEU B O 1
ATOM 4695 N N . CYS B 1 252 ? 16.016 17.875 19.281 1 96.38 252 CYS B N 1
ATOM 4696 C CA . CYS B 1 252 ? 16.672 17.922 20.578 1 96.38 252 CYS B CA 1
ATOM 4697 C C . CYS B 1 252 ? 18.047 18.578 20.469 1 96.38 252 CYS B C 1
ATOM 4699 O O . CYS B 1 252 ? 18.453 19.344 21.344 1 96.38 252 CYS B O 1
ATOM 4701 N N . LYS B 1 253 ? 18.734 18.266 19.406 1 93.31 253 LYS B N 1
ATOM 4702 C CA . LYS B 1 253 ? 20.031 18.906 19.172 1 93.31 253 LYS B CA 1
ATOM 4703 C C . LYS B 1 253 ? 19.875 20.422 19.016 1 93.31 253 LYS B C 1
ATOM 4705 O O . LYS B 1 253 ? 20.656 21.188 19.547 1 93.31 253 LYS B O 1
ATOM 4710 N N . ALA B 1 254 ? 18.906 20.812 18.281 1 94.62 254 ALA B N 1
ATOM 4711 C CA . ALA B 1 254 ? 18.641 22.234 18.094 1 94.62 254 ALA B CA 1
ATOM 4712 C C . ALA B 1 254 ? 18.297 22.906 19.406 1 94.62 254 ALA B C 1
ATOM 4714 O O . ALA B 1 254 ? 18.781 24.016 19.688 1 94.62 254 ALA B O 1
ATOM 4715 N N . ALA B 1 255 ? 17.5 22.266 20.219 1 96.88 255 ALA B N 1
ATOM 4716 C CA . ALA B 1 255 ? 17.125 22.797 21.531 1 96.88 255 ALA B CA 1
ATOM 4717 C C . ALA B 1 255 ? 18.359 23 22.406 1 96.88 255 ALA B C 1
ATOM 4719 O O . ALA B 1 255 ? 18.469 24.031 23.094 1 96.88 255 ALA B O 1
ATOM 4720 N N . GLN B 1 256 ? 19.203 22.094 22.328 1 95.44 256 GLN B N 1
ATOM 4721 C CA . GLN B 1 256 ? 20.438 22.172 23.125 1 95.44 256 GLN B CA 1
ATOM 4722 C C . GLN B 1 256 ? 21.297 23.359 22.672 1 95.44 256 GLN B C 1
ATOM 4724 O O . GLN B 1 256 ? 21.828 24.094 23.516 1 95.44 256 GLN B O 1
ATOM 4729 N N . VAL B 1 257 ? 21.422 23.469 21.422 1 94.62 257 VAL B N 1
ATOM 4730 C CA . VAL B 1 257 ? 22.203 24.562 20.859 1 94.62 257 VAL B CA 1
ATOM 4731 C C . VAL B 1 257 ? 21.625 25.906 21.328 1 94.62 257 VAL B C 1
ATOM 4733 O O . VAL B 1 257 ? 22.375 26.812 21.703 1 94.62 257 VAL B O 1
ATOM 4736 N N . LEU B 1 258 ? 20.375 26.062 21.328 1 97.38 258 LEU B N 1
ATOM 4737 C CA . LEU B 1 258 ? 19.719 27.297 21.75 1 97.38 258 LEU B CA 1
ATOM 4738 C C . LEU B 1 258 ? 19.984 27.578 23.234 1 97.38 258 LEU B C 1
ATOM 4740 O O . LEU B 1 258 ? 20.281 28.703 23.609 1 97.38 258 LEU B O 1
ATOM 4744 N N . LYS B 1 259 ? 19.922 26.578 24 1 97.19 259 LYS B N 1
ATOM 4745 C CA . LYS B 1 259 ? 20.188 26.703 25.438 1 97.19 259 LYS B CA 1
ATOM 4746 C C . LYS B 1 259 ? 21.641 27.125 25.672 1 97.19 259 LYS B C 1
ATOM 4748 O O . LYS B 1 259 ? 21.922 27.969 26.531 1 97.19 259 LYS B O 1
ATOM 4753 N N . GLU B 1 260 ? 22.5 26.531 24.969 1 95.62 260 GLU B N 1
ATOM 4754 C CA . GLU B 1 260 ? 23.922 26.859 25.078 1 95.62 260 GLU B CA 1
ATOM 4755 C C . GLU B 1 260 ? 24.172 28.328 24.719 1 95.62 260 GLU B C 1
ATOM 4757 O O . GLU B 1 260 ? 25.141 28.922 25.203 1 95.62 260 GLU B O 1
ATOM 4762 N N . HIS B 1 261 ? 23.375 28.844 23.938 1 96.44 261 HIS B N 1
ATOM 4763 C CA . HIS B 1 261 ? 23.547 30.234 23.516 1 96.44 261 HIS B CA 1
ATOM 4764 C C . HIS B 1 261 ? 22.719 31.188 24.375 1 96.44 261 HIS B C 1
ATOM 4766 O O . HIS B 1 261 ? 22.531 32.344 24.016 1 96.44 261 HIS B O 1
ATOM 4772 N N . GLY B 1 262 ? 22.062 30.641 25.406 1 97.25 262 GLY B N 1
ATOM 4773 C CA . GLY B 1 262 ? 21.516 31.516 26.438 1 97.25 262 GLY B CA 1
ATOM 4774 C C . GLY B 1 262 ? 20 31.641 26.359 1 97.25 262 GLY B C 1
ATOM 4775 O O . GLY B 1 262 ? 19.422 32.5 27.016 1 97.25 262 GLY B O 1
ATOM 4776 N N . ALA B 1 263 ? 19.312 30.859 25.578 1 97.88 263 ALA B N 1
ATOM 4777 C CA . ALA B 1 263 ? 17.859 30.891 25.531 1 97.88 263 ALA B CA 1
ATOM 4778 C C . ALA B 1 263 ? 17.266 30.625 26.922 1 97.88 263 ALA B C 1
ATOM 4780 O O . ALA B 1 263 ? 17.75 29.766 27.656 1 97.88 263 ALA B O 1
ATOM 4781 N N . LYS B 1 264 ? 16.297 31.359 27.297 1 96.94 264 LYS B N 1
ATOM 4782 C CA . LYS B 1 264 ? 15.617 31.203 28.578 1 96.94 264 LYS B CA 1
ATOM 4783 C C . LYS B 1 264 ? 14.773 29.922 28.594 1 96.94 264 LYS B C 1
ATOM 4785 O O . LYS B 1 264 ? 14.836 29.141 29.531 1 96.94 264 LYS B O 1
ATOM 4790 N N . GLU B 1 265 ? 13.93 29.828 27.578 1 96.62 265 GLU B N 1
ATOM 4791 C CA . GLU B 1 265 ? 13.07 28.672 27.344 1 96.62 265 GLU B CA 1
ATOM 4792 C C . GLU B 1 265 ? 13.07 28.266 25.875 1 96.62 265 GLU B C 1
ATOM 4794 O O . GLU B 1 265 ? 13.227 29.109 24.984 1 96.62 265 GLU B O 1
ATOM 4799 N N . VAL B 1 266 ? 12.883 26.938 25.688 1 98.25 266 VAL B N 1
ATOM 4800 C CA . VAL B 1 266 ? 12.797 26.453 24.312 1 98.25 266 VAL B CA 1
ATOM 4801 C C . VAL B 1 266 ? 11.547 25.594 24.141 1 98.25 266 VAL B C 1
ATOM 4803 O O . VAL B 1 266 ? 11.328 24.656 24.906 1 98.25 266 VAL B O 1
ATOM 4806 N N . HIS B 1 267 ? 10.703 25.969 23.234 1 98.19 267 HIS B N 1
ATOM 4807 C CA . HIS B 1 267 ? 9.523 25.219 22.812 1 98.19 267 HIS B CA 1
ATOM 4808 C C . HIS B 1 267 ? 9.672 24.734 21.375 1 98.19 267 HIS B C 1
ATOM 4810 O O . HIS B 1 267 ? 10.477 25.266 20.609 1 98.19 267 HIS B O 1
ATOM 4816 N N . ALA B 1 268 ? 8.914 23.703 21.031 1 98.5 268 ALA B N 1
ATOM 4817 C CA . ALA B 1 268 ? 8.914 23.203 19.656 1 98.5 268 ALA B CA 1
ATOM 4818 C C . ALA B 1 268 ? 7.488 22.984 19.156 1 98.5 268 ALA B C 1
ATOM 4820 O O . ALA B 1 268 ? 6.66 22.406 19.859 1 98.5 268 ALA B O 1
ATOM 4821 N N . TRP B 1 269 ? 7.23 23.547 18.016 1 98.19 269 TRP B N 1
ATOM 4822 C CA . TRP B 1 269 ? 5.93 23.406 17.359 1 98.19 269 TRP B CA 1
ATOM 4823 C C . TRP B 1 269 ? 6.07 22.797 15.977 1 98.19 269 TRP B C 1
ATOM 4825 O O . TRP B 1 269 ? 6.828 23.297 15.141 1 98.19 269 TRP B O 1
ATOM 4835 N N . ALA B 1 270 ? 5.398 21.719 15.734 1 98.12 270 ALA B N 1
ATOM 4836 C CA . ALA B 1 270 ? 5.383 21.078 14.422 1 98.12 270 ALA B CA 1
ATOM 4837 C C . ALA B 1 270 ? 3.975 20.625 14.055 1 98.12 270 ALA B C 1
ATOM 4839 O O . ALA B 1 270 ? 3.242 20.109 14.906 1 98.12 270 ALA B O 1
ATOM 4840 N N . THR B 1 271 ? 3.607 20.766 12.797 1 98.06 271 THR B N 1
ATOM 4841 C CA . THR B 1 271 ? 2.279 20.344 12.367 1 98.06 271 THR B CA 1
ATOM 4842 C C . THR B 1 271 ? 2.104 18.844 12.547 1 98.06 271 THR B C 1
ATOM 4844 O O . THR B 1 271 ? 1.12 18.391 13.141 1 98.06 271 THR B O 1
ATOM 4847 N N . HIS B 1 272 ? 3.076 18.109 12.078 1 98.38 272 HIS B N 1
ATOM 4848 C CA . HIS B 1 272 ? 2.947 16.656 12.055 1 98.38 272 HIS B CA 1
ATOM 4849 C C . HIS B 1 272 ? 3.875 16 13.078 1 98.38 272 HIS B C 1
ATOM 4851 O O . HIS B 1 272 ? 5.094 15.992 12.898 1 98.38 272 HIS B O 1
ATOM 4857 N N . GLY B 1 273 ? 3.299 15.508 14.141 1 98 273 GLY B N 1
ATOM 4858 C CA . GLY B 1 273 ? 4.062 14.688 15.07 1 98 273 GLY B CA 1
ATOM 4859 C C . GLY B 1 273 ? 4.09 13.219 14.695 1 98 273 GLY B C 1
ATOM 4860 O O . GLY B 1 273 ? 3.273 12.438 15.172 1 98 273 GLY B O 1
ATOM 4861 N N . ILE B 1 274 ? 4.984 12.867 13.844 1 96.94 274 ILE B N 1
ATOM 4862 C CA . ILE B 1 274 ? 5.125 11.461 13.484 1 96.94 274 ILE B CA 1
ATOM 4863 C C . ILE B 1 274 ? 5.645 10.672 14.68 1 96.94 274 ILE B C 1
ATOM 4865 O O . ILE B 1 274 ? 5.109 9.609 15.016 1 96.94 274 ILE B O 1
ATOM 4869 N N . LEU B 1 275 ? 6.746 11.141 15.336 1 97 275 LEU B N 1
ATOM 4870 C CA . LEU B 1 275 ? 7.262 10.742 16.641 1 97 275 LEU B CA 1
ATOM 4871 C C . LEU B 1 275 ? 7.562 9.242 16.672 1 97 275 LEU B C 1
ATOM 4873 O O . LEU B 1 275 ? 7.141 8.539 17.578 1 97 275 LEU B O 1
ATOM 4877 N N . THR B 1 276 ? 8.156 8.75 15.648 1 94.44 276 THR B N 1
ATOM 4878 C CA . THR B 1 276 ? 8.609 7.363 15.641 1 94.44 276 THR B CA 1
ATOM 4879 C C . THR B 1 276 ? 9.641 7.129 16.75 1 94.44 276 THR B C 1
ATOM 4881 O O . THR B 1 276 ? 10.461 8 17.031 1 94.44 276 THR B O 1
ATOM 4884 N N . ASP B 1 277 ? 9.695 5.977 17.375 1 92.75 277 ASP B N 1
ATOM 4885 C CA . ASP B 1 277 ? 10.672 5.668 18.406 1 92.75 277 ASP B CA 1
ATOM 4886 C C . ASP B 1 277 ? 12.094 5.914 17.906 1 92.75 277 ASP B C 1
ATOM 4888 O O . ASP B 1 277 ? 12.43 5.582 16.781 1 92.75 277 ASP B O 1
ATOM 4892 N N . PRO B 1 278 ? 12.891 6.531 18.766 1 95.94 278 PRO B N 1
ATOM 4893 C CA . PRO B 1 278 ? 12.734 6.832 20.188 1 95.94 278 PRO B CA 1
ATOM 4894 C C . PRO B 1 278 ? 12.398 8.297 20.453 1 95.94 278 PRO B C 1
ATOM 4896 O O . PRO B 1 278 ? 12.93 8.898 21.391 1 95.94 278 PRO B O 1
ATOM 4899 N N . ALA B 1 279 ? 11.539 8.859 19.656 1 97.06 279 ALA B N 1
ATOM 4900 C CA . ALA B 1 279 ? 11.242 10.289 19.688 1 97.06 279 ALA B CA 1
ATOM 4901 C C . ALA B 1 279 ? 10.758 10.711 21.078 1 97.06 279 ALA B C 1
ATOM 4903 O O . ALA B 1 279 ? 11.266 11.672 21.656 1 97.06 279 ALA B O 1
ATOM 4904 N N . CYS B 1 280 ? 9.805 10.039 21.625 1 97.94 280 CYS B N 1
ATOM 4905 C CA . CYS B 1 280 ? 9.203 10.414 22.906 1 97.94 280 CYS B CA 1
ATOM 4906 C C . CYS B 1 280 ? 10.234 10.352 24.031 1 97.94 280 CYS B C 1
ATOM 4908 O O . CYS B 1 280 ? 10.297 11.25 24.875 1 97.94 280 CYS B O 1
ATOM 4910 N N . GLU B 1 281 ? 10.992 9.312 24.016 1 98 281 GLU B N 1
ATOM 4911 C CA . GLU B 1 281 ? 12.062 9.188 25 1 98 281 GLU B CA 1
ATOM 4912 C C . GLU B 1 281 ? 13.055 10.344 24.891 1 98 281 GLU B C 1
ATOM 4914 O O . GLU B 1 281 ? 13.453 10.93 25.891 1 98 281 GLU B O 1
ATOM 4919 N N . ARG B 1 282 ? 13.445 10.688 23.688 1 97.69 282 ARG B N 1
ATOM 4920 C CA . ARG B 1 282 ? 14.383 11.773 23.438 1 97.69 282 ARG B CA 1
ATOM 4921 C C . ARG B 1 282 ? 13.836 13.102 23.953 1 97.69 282 ARG B C 1
ATOM 4923 O O . ARG B 1 282 ? 14.555 13.875 24.594 1 97.69 282 ARG B O 1
ATOM 4930 N N . ILE B 1 283 ? 12.625 13.328 23.688 1 98.31 283 ILE B N 1
ATOM 4931 C CA . ILE B 1 283 ? 11.977 14.586 24.078 1 98.31 283 ILE B CA 1
ATOM 4932 C C . ILE B 1 283 ? 11.891 14.672 25.594 1 98.31 283 ILE B C 1
ATOM 4934 O O . ILE B 1 283 ? 12.227 15.703 26.188 1 98.31 283 ILE B O 1
ATOM 4938 N N . ASN B 1 284 ? 11.477 13.602 26.203 1 98.12 284 ASN B N 1
ATOM 4939 C CA . ASN B 1 284 ? 11.375 13.57 27.656 1 98.12 284 ASN B CA 1
ATOM 4940 C C . ASN B 1 284 ? 12.734 13.805 28.312 1 98.12 284 ASN B C 1
ATOM 4942 O O . ASN B 1 284 ? 12.82 14.484 29.328 1 98.12 284 ASN B O 1
ATOM 4946 N N . ASP B 1 285 ? 13.758 13.266 27.688 1 97.69 285 ASP B N 1
ATOM 4947 C CA . ASP B 1 285 ? 15.094 13.289 28.281 1 97.69 285 ASP B CA 1
ATOM 4948 C C . ASP B 1 285 ? 15.828 14.586 27.938 1 97.69 285 ASP B C 1
ATOM 4950 O O . ASP B 1 285 ? 16.953 14.812 28.406 1 97.69 285 ASP B O 1
ATOM 4954 N N . CYS B 1 286 ? 15.234 15.414 27.156 1 97.62 286 CYS B N 1
ATOM 4955 C CA . CYS B 1 286 ? 15.867 16.656 26.75 1 97.62 286 CYS B CA 1
ATOM 4956 C C . CYS B 1 286 ? 15.484 17.797 27.688 1 97.62 286 CYS B C 1
ATOM 4958 O O . CYS B 1 286 ? 14.453 18.453 27.5 1 97.62 286 CYS B O 1
ATOM 4960 N N . PRO B 1 287 ? 16.344 18.156 28.578 1 96.5 287 PRO B N 1
ATOM 4961 C CA . PRO B 1 287 ? 16.016 19.188 29.547 1 96.5 287 PRO B CA 1
ATOM 4962 C C . PRO B 1 287 ? 15.82 20.562 28.906 1 96.5 287 PRO B C 1
ATOM 4964 O O . PRO B 1 287 ? 15.086 21.406 29.438 1 96.5 287 PRO B O 1
ATOM 4967 N N . ALA B 1 288 ? 16.406 20.75 27.781 1 96.44 288 ALA B N 1
ATOM 4968 C CA . ALA B 1 288 ? 16.328 22.031 27.094 1 96.44 288 ALA B CA 1
ATOM 4969 C C . ALA B 1 288 ? 14.914 22.312 26.609 1 96.44 288 ALA B C 1
ATOM 4971 O O . ALA B 1 288 ? 14.516 23.469 26.438 1 96.44 288 ALA B O 1
ATOM 4972 N N . LEU B 1 289 ? 14.141 21.328 26.359 1 97.56 289 LEU B N 1
ATOM 4973 C CA . LEU B 1 289 ? 12.797 21.453 25.812 1 97.56 289 LEU B CA 1
ATOM 4974 C C . LEU B 1 289 ? 11.758 21.562 26.922 1 97.56 289 LEU B C 1
ATOM 4976 O O . LEU B 1 289 ? 11.68 20.688 27.781 1 97.56 289 LEU B O 1
ATOM 4980 N N . VAL B 1 290 ? 11.016 22.578 26.844 1 97.25 290 VAL B N 1
ATOM 4981 C CA . VAL B 1 290 ? 9.938 22.766 27.812 1 97.25 290 VAL B CA 1
ATOM 4982 C C . VAL B 1 290 ? 8.703 21.984 27.375 1 97.25 290 VAL B C 1
ATOM 4984 O O . VAL B 1 290 ? 8.07 21.312 28.188 1 97.25 290 VAL B O 1
ATOM 4987 N N . GLU B 1 291 ? 8.375 22.156 26.078 1 97 291 GLU B N 1
ATOM 4988 C CA . GLU B 1 291 ? 7.172 21.531 25.531 1 97 291 GLU B CA 1
ATOM 4989 C C . GLU B 1 291 ? 7.289 21.344 24.016 1 97 291 GLU B C 1
ATOM 4991 O O . GLU B 1 291 ? 7.996 22.094 23.344 1 97 291 GLU B O 1
ATOM 4996 N N . VAL B 1 292 ? 6.602 20.312 23.609 1 98.56 292 VAL B N 1
ATOM 4997 C CA . VAL B 1 292 ? 6.461 20.047 22.188 1 98.56 292 VAL B CA 1
ATOM 4998 C C . VAL B 1 292 ? 4.984 20.031 21.812 1 98.56 292 VAL B C 1
ATOM 5000 O O . VAL B 1 292 ? 4.188 19.297 22.406 1 98.56 292 VAL B O 1
ATOM 5003 N N . VAL B 1 293 ? 4.676 20.891 20.875 1 98.5 293 VAL B N 1
ATOM 5004 C CA . VAL B 1 293 ? 3.283 21 20.453 1 98.5 293 VAL B CA 1
ATOM 5005 C C . VAL B 1 293 ? 3.137 20.5 19.016 1 98.5 293 VAL B C 1
ATOM 5007 O O . VAL B 1 293 ? 3.881 20.906 18.125 1 98.5 293 VAL B O 1
ATOM 5010 N N . VAL B 1 294 ? 2.209 19.562 18.781 1 98.69 294 VAL B N 1
ATOM 5011 C CA . VAL B 1 294 ? 1.893 19.078 17.438 1 98.69 294 VAL B CA 1
ATOM 5012 C C . VAL B 1 294 ? 0.381 19.094 17.219 1 98.69 294 VAL B C 1
ATOM 5014 O O . VAL B 1 294 ? -0.378 19.406 18.141 1 98.69 294 VAL B O 1
ATOM 5017 N N . THR B 1 295 ? -0.046 18.781 16.016 1 98.69 295 THR B N 1
ATOM 5018 C CA . THR B 1 295 ? -1.479 18.734 15.742 1 98.69 295 THR B CA 1
ATOM 5019 C C . THR B 1 295 ? -1.971 17.297 15.711 1 98.69 295 THR B C 1
ATOM 5021 O O . THR B 1 295 ? -1.183 16.359 15.875 1 98.69 295 THR B O 1
ATOM 5024 N N . ASP B 1 296 ? -3.254 17.188 15.562 1 98.5 296 ASP B N 1
ATOM 5025 C CA . ASP B 1 296 ? -3.824 15.844 15.438 1 98.5 296 ASP B CA 1
ATOM 5026 C C . ASP B 1 296 ? -3.961 15.445 13.969 1 98.5 296 ASP B C 1
ATOM 5028 O O . ASP B 1 296 ? -4.844 14.656 13.617 1 98.5 296 ASP B O 1
ATOM 5032 N N . SER B 1 297 ? -3.104 15.992 13.094 1 98.5 297 SER B N 1
ATOM 5033 C CA . SER B 1 297 ? -3.043 15.547 11.703 1 98.5 297 SER B CA 1
ATOM 5034 C C . SER B 1 297 ? -2.719 14.062 11.617 1 98.5 297 SER B C 1
ATOM 5036 O O . SER B 1 297 ? -3.025 13.414 10.617 1 98.5 297 SER B O 1
ATOM 5038 N N . LEU B 1 298 ? -2.059 13.562 12.602 1 97.62 298 LEU B N 1
ATOM 5039 C CA . LEU B 1 298 ? -1.845 12.148 12.883 1 97.62 298 LEU B CA 1
ATOM 5040 C C . LEU B 1 298 ? -2.418 11.773 14.242 1 97.62 298 LEU B C 1
ATOM 5042 O O . LEU B 1 298 ? -2.549 12.625 15.125 1 97.62 298 LEU B O 1
ATOM 5046 N N . PRO B 1 299 ? -2.742 10.469 14.352 1 97.62 299 PRO B N 1
ATOM 5047 C CA . PRO B 1 299 ? -3.158 10.07 15.703 1 97.62 299 PRO B CA 1
ATOM 5048 C C . PRO B 1 299 ? -2.039 10.211 16.734 1 97.62 299 PRO B C 1
ATOM 5050 O O . PRO B 1 299 ? -0.894 9.844 16.453 1 97.62 299 PRO B O 1
ATOM 5053 N N . GLN B 1 300 ? -2.393 10.727 17.922 1 97.56 300 GLN B N 1
ATOM 5054 C CA . GLN B 1 300 ? -1.363 11.031 18.906 1 97.56 300 GLN B CA 1
ATOM 5055 C C . GLN B 1 300 ? -1.615 10.289 20.219 1 97.56 300 GLN B C 1
ATOM 5057 O O . GLN B 1 300 ? -0.928 10.523 21.203 1 97.56 300 GLN B O 1
ATOM 5062 N N . ASP B 1 301 ? -2.555 9.422 20.25 1 95.31 301 ASP B N 1
ATOM 5063 C CA . ASP B 1 301 ? -2.965 8.773 21.5 1 95.31 301 ASP B CA 1
ATOM 5064 C C . ASP B 1 301 ? -1.791 8.047 22.141 1 95.31 301 ASP B C 1
ATOM 5066 O O . ASP B 1 301 ? -1.555 8.188 23.344 1 95.31 301 ASP B O 1
ATOM 5070 N N . GLU B 1 302 ? -1.078 7.301 21.438 1 94.94 302 GLU B N 1
ATOM 5071 C CA . GLU B 1 302 ? 0.067 6.566 21.969 1 94.94 302 GLU B CA 1
ATOM 5072 C C . GLU B 1 302 ? 1.181 7.52 22.391 1 94.94 302 GLU B C 1
ATOM 5074 O O . GLU B 1 302 ? 1.796 7.328 23.453 1 94.94 302 GLU B O 1
ATOM 5079 N N . SER B 1 303 ? 1.389 8.508 21.562 1 96.19 303 SER B N 1
ATOM 5080 C CA . SER B 1 303 ? 2.455 9.461 21.844 1 96.19 303 SER B CA 1
ATOM 5081 C C . SER B 1 303 ? 2.168 10.25 23.109 1 96.19 303 SER B C 1
ATOM 5083 O O . SER B 1 303 ? 3.084 10.562 23.875 1 96.19 303 SER B O 1
ATOM 5085 N N . LEU B 1 304 ? 0.947 10.617 23.312 1 96.5 304 LEU B N 1
ATOM 5086 C CA . LEU B 1 304 ? 0.547 11.375 24.484 1 96.5 304 LEU B CA 1
ATOM 5087 C C . LEU B 1 304 ? 0.834 10.594 25.766 1 96.5 304 LEU B C 1
ATOM 5089 O O . LEU B 1 304 ? 1.145 11.18 26.797 1 96.5 304 LEU B O 1
ATOM 5093 N N . GLN B 1 305 ? 0.756 9.305 25.703 1 96.12 305 GLN B N 1
ATOM 5094 C CA . GLN B 1 305 ? 1.014 8.453 26.844 1 96.12 305 GLN B CA 1
ATOM 5095 C C . GLN B 1 305 ? 2.512 8.32 27.109 1 96.12 305 GLN B C 1
ATOM 5097 O O . GLN B 1 305 ? 2.936 8.188 28.266 1 96.12 305 GLN B O 1
ATOM 5102 N N . LYS B 1 306 ? 3.258 8.43 26.094 1 96.75 306 LYS B N 1
ATOM 5103 C CA . LYS B 1 306 ? 4.688 8.148 26.188 1 96.75 306 LYS B CA 1
ATOM 5104 C C . LYS B 1 306 ? 5.48 9.422 26.469 1 96.75 306 LYS B C 1
ATOM 5106 O O . LYS B 1 306 ? 6.605 9.367 26.969 1 96.75 306 LYS B O 1
ATOM 5111 N N . CYS B 1 307 ? 4.922 10.539 26.094 1 97.88 307 CYS B N 1
ATOM 5112 C CA . CYS B 1 307 ? 5.672 11.789 26.125 1 97.88 307 CYS B CA 1
ATOM 5113 C C . CYS B 1 307 ? 4.965 12.828 26.984 1 97.88 307 CYS B C 1
ATOM 5115 O O . CYS B 1 307 ? 4.031 13.484 26.516 1 97.88 307 CYS B O 1
ATOM 5117 N N . SER B 1 308 ? 5.477 13.172 28.141 1 97.56 308 SER B N 1
ATOM 5118 C CA . SER B 1 308 ? 4.84 14.062 29.094 1 97.56 308 SER B CA 1
ATOM 5119 C C . SER B 1 308 ? 4.914 15.516 28.641 1 97.56 308 SER B C 1
ATOM 5121 O O . SER B 1 308 ? 4.098 16.344 29.047 1 97.56 308 SER B O 1
ATOM 5123 N N . LYS B 1 309 ? 5.797 15.859 27.766 1 98.12 309 LYS B N 1
ATOM 5124 C CA . LYS B 1 309 ? 6 17.234 27.312 1 98.12 309 LYS B CA 1
ATOM 5125 C C . LYS B 1 309 ? 5.156 17.547 26.094 1 98.12 309 LYS B C 1
ATOM 5127 O O . LYS B 1 309 ? 5.172 18.672 25.578 1 98.12 309 LYS B O 1
ATOM 5132 N N . LEU B 1 310 ? 4.426 16.562 25.609 1 98.44 310 LEU B N 1
ATOM 5133 C CA . LEU B 1 310 ? 3.707 16.672 24.344 1 98.44 310 LEU B CA 1
ATOM 5134 C C . LEU B 1 310 ? 2.334 17.297 24.562 1 98.44 310 LEU B C 1
ATOM 5136 O O . LEU B 1 310 ? 1.62 16.938 25.5 1 98.44 310 LEU B O 1
ATOM 5140 N N . LYS B 1 311 ? 2.02 18.234 23.75 1 97.88 311 LYS B N 1
ATOM 5141 C CA . LYS B 1 311 ? 0.695 18.844 23.672 1 97.88 311 LYS B CA 1
ATOM 5142 C C . LYS B 1 311 ? 0.119 18.734 22.266 1 97.88 311 LYS B C 1
ATOM 5144 O O . LYS B 1 311 ? 0.851 18.859 21.281 1 97.88 311 LYS B O 1
ATOM 5149 N N . ILE B 1 312 ? -1.225 18.562 22.188 1 98.38 312 ILE B N 1
ATOM 5150 C CA . ILE B 1 312 ? -1.868 18.375 20.891 1 98.38 312 ILE B CA 1
ATOM 5151 C C . ILE B 1 312 ? -2.861 19.5 20.641 1 98.38 312 ILE B C 1
ATOM 5153 O O . ILE B 1 312 ? -3.674 19.828 21.5 1 98.38 312 ILE B O 1
ATOM 5157 N N . ILE B 1 313 ? -2.744 20.094 19.484 1 97.5 313 ILE B N 1
ATOM 5158 C CA . ILE B 1 313 ? -3.74 21.047 19.016 1 97.5 313 ILE B CA 1
ATOM 5159 C C . ILE B 1 313 ? -4.559 20.422 17.891 1 97.5 313 ILE B C 1
ATOM 5161 O O . ILE B 1 313 ? -4.008 19.766 17 1 97.5 313 ILE B O 1
ATOM 5165 N N . SER B 1 314 ? -5.848 20.594 17.953 1 98.19 314 SER B N 1
ATOM 5166 C CA . SER B 1 314 ? -6.699 19.969 16.953 1 98.19 314 SER B CA 1
ATOM 5167 C C . SER B 1 314 ? -6.848 20.859 15.719 1 98.19 314 SER B C 1
ATOM 5169 O O . SER B 1 314 ? -6.996 22.078 15.836 1 98.19 314 SER B O 1
ATOM 5171 N N . ILE B 1 315 ? -6.891 20.234 14.602 1 98.31 315 ILE B N 1
ATOM 5172 C CA . ILE B 1 315 ? -7.102 20.953 13.344 1 98.31 315 ILE B CA 1
ATOM 5173 C C . ILE B 1 315 ? -8.477 20.609 12.781 1 98.31 315 ILE B C 1
ATOM 5175 O O . ILE B 1 315 ? -8.766 20.891 11.617 1 98.31 315 ILE B O 1
ATOM 5179 N N . ALA B 1 316 ? -9.344 19.984 13.555 1 98.56 316 ALA B N 1
ATOM 5180 C CA . ALA B 1 316 ? -10.656 19.516 13.102 1 98.56 316 ALA B CA 1
ATOM 5181 C C . ALA B 1 316 ? -11.5 20.688 12.578 1 98.56 316 ALA B C 1
ATOM 5183 O O . ALA B 1 316 ? -12.086 20.594 11.5 1 98.56 316 ALA B O 1
ATOM 5184 N N . LYS B 1 317 ? -11.547 21.75 13.336 1 97.75 317 LYS B N 1
ATOM 5185 C CA . LYS B 1 317 ? -12.359 22.906 12.953 1 97.75 317 LYS B CA 1
ATOM 5186 C C . LYS B 1 317 ? -11.836 23.547 11.664 1 97.75 317 LYS B C 1
ATOM 5188 O O . LYS B 1 317 ? -12.617 23.953 10.812 1 97.75 317 LYS B O 1
ATOM 5193 N N . LEU B 1 318 ? -10.516 23.641 11.602 1 97.38 318 LEU B N 1
ATOM 5194 C CA . LEU B 1 318 ? -9.883 24.203 10.414 1 97.38 318 LEU B CA 1
ATOM 5195 C C . LEU B 1 318 ? -10.25 23.391 9.172 1 97.38 318 LEU B C 1
ATOM 5197 O O . LEU B 1 318 ? -10.617 23.953 8.141 1 97.38 318 LEU B O 1
ATOM 5201 N N . LEU B 1 319 ? -10.18 22.078 9.242 1 98.56 319 LEU B N 1
ATOM 5202 C CA . LEU B 1 319 ? -10.5 21.203 8.125 1 98.56 319 LEU B CA 1
ATOM 5203 C C . LEU B 1 319 ? -11.992 21.234 7.812 1 98.56 319 LEU B C 1
ATOM 5205 O O . LEU B 1 319 ? -12.391 21.203 6.645 1 98.56 319 LEU B O 1
ATOM 5209 N N . ALA B 1 320 ? -12.812 21.297 8.844 1 98.5 320 ALA B N 1
ATOM 5210 C CA . ALA B 1 320 ? -14.258 21.391 8.648 1 98.5 320 ALA B CA 1
ATOM 5211 C C . ALA B 1 320 ? -14.609 22.625 7.824 1 98.5 320 ALA B C 1
ATOM 5213 O O . ALA B 1 320 ? -15.438 22.562 6.91 1 98.5 320 ALA B O 1
ATOM 5214 N N . GLU B 1 321 ? -13.992 23.719 8.164 1 97.38 321 GLU B N 1
ATOM 5215 C CA . GLU B 1 321 ? -14.227 24.953 7.422 1 97.38 321 GLU B CA 1
ATOM 5216 C C . GLU B 1 321 ? -13.828 24.797 5.953 1 97.38 321 GLU B C 1
ATOM 5218 O O . GLU B 1 321 ? -14.57 25.219 5.059 1 97.38 321 GLU B O 1
ATOM 5223 N N . ALA B 1 322 ? -12.672 24.219 5.727 1 97.62 322 ALA B N 1
ATOM 5224 C CA . ALA B 1 322 ? -12.211 24.016 4.359 1 97.62 322 ALA B CA 1
ATOM 5225 C C . ALA B 1 322 ? -13.172 23.125 3.58 1 97.62 322 ALA B C 1
ATOM 5227 O O . ALA B 1 322 ? -13.516 23.422 2.434 1 97.62 322 ALA B O 1
ATOM 5228 N N . ILE B 1 323 ? -13.625 22.047 4.16 1 98.06 323 ILE B N 1
ATOM 5229 C CA . ILE B 1 323 ? -14.531 21.094 3.543 1 98.06 323 ILE B CA 1
ATOM 5230 C C . ILE B 1 323 ? -15.844 21.781 3.18 1 98.06 323 ILE B C 1
ATOM 5232 O O . ILE B 1 323 ? -16.359 21.609 2.068 1 98.06 323 ILE B O 1
ATOM 5236 N N . GLN B 1 324 ? -16.328 22.562 4.082 1 97.19 324 GLN B N 1
ATOM 5237 C CA . GLN B 1 324 ? -17.578 23.281 3.85 1 97.19 324 GLN B CA 1
ATOM 5238 C C . GLN B 1 324 ? -17.438 24.25 2.676 1 97.19 324 GLN B C 1
ATOM 5240 O O . GLN B 1 324 ? -18.328 24.344 1.828 1 97.19 324 GLN B O 1
ATOM 5245 N N . ARG B 1 325 ? -16.359 24.922 2.641 1 96.25 325 ARG B N 1
ATOM 5246 C CA . ARG B 1 325 ? -16.141 25.891 1.573 1 96.25 325 ARG B CA 1
ATOM 5247 C C . ARG B 1 325 ? -16 25.188 0.223 1 96.25 325 ARG B C 1
ATOM 5249 O O . ARG B 1 325 ? -16.5 25.688 -0.789 1 96.25 325 ARG B O 1
ATOM 5256 N N . ILE B 1 326 ? -15.367 24.062 0.199 1 95.94 326 ILE B N 1
ATOM 5257 C CA . ILE B 1 326 ? -15.227 23.312 -1.04 1 95.94 326 ILE B CA 1
ATOM 5258 C C . ILE B 1 326 ? -16.594 22.828 -1.511 1 95.94 326 ILE B C 1
ATOM 5260 O O . ILE B 1 326 ? -16.922 22.938 -2.691 1 95.94 326 ILE B O 1
ATOM 5264 N N . HIS B 1 327 ? -17.344 22.328 -0.578 1 96.31 327 HIS B N 1
ATOM 5265 C CA . HIS B 1 327 ? -18.672 21.844 -0.915 1 96.31 327 HIS B CA 1
ATOM 5266 C C . HIS B 1 327 ? -19.531 22.953 -1.498 1 96.31 327 HIS B C 1
ATOM 5268 O O . HIS B 1 327 ? -20.266 22.734 -2.467 1 96.31 327 HIS B O 1
ATOM 5274 N N . CYS B 1 328 ? -19.344 24.141 -0.987 1 93.56 328 CYS B N 1
ATOM 5275 C CA . CYS B 1 328 ? -20.172 25.281 -1.39 1 93.56 328 CYS B CA 1
ATOM 5276 C C . CYS B 1 328 ? -19.516 26.047 -2.535 1 93.56 328 CYS B C 1
ATOM 5278 O O . CYS B 1 328 ? -20.016 27.094 -2.947 1 93.56 328 CYS B O 1
ATOM 5280 N N . GLU B 1 329 ? -18.344 25.641 -2.967 1 91.94 329 GLU B N 1
ATOM 5281 C CA . GLU B 1 329 ? -17.625 26.25 -4.07 1 91.94 329 GLU B CA 1
ATOM 5282 C C . GLU B 1 329 ? -17.203 27.672 -3.729 1 91.94 329 GLU B C 1
ATOM 5284 O O . GLU B 1 329 ? -17.344 28.578 -4.547 1 91.94 329 GLU B O 1
ATOM 5289 N N . GLU B 1 330 ? -16.75 27.766 -2.521 1 89.44 330 GLU B N 1
ATOM 5290 C CA . GLU B 1 330 ? -16.25 29.047 -2.035 1 89.44 330 GLU B CA 1
ATOM 5291 C C . GLU B 1 330 ? -14.727 29.047 -1.984 1 89.44 330 GLU B C 1
ATOM 5293 O O . GLU B 1 330 ? -14.094 27.984 -1.943 1 89.44 330 GLU B O 1
ATOM 5298 N N . SER B 1 331 ? -14.18 30.25 -1.934 1 87.25 331 SER B N 1
ATOM 5299 C CA . SER B 1 331 ? -12.727 30.391 -1.89 1 87.25 331 SER B CA 1
ATOM 5300 C C . SER B 1 331 ? -12.156 29.875 -0.576 1 87.25 331 SER B C 1
ATOM 5302 O O . SER B 1 331 ? -12.773 30.031 0.481 1 87.25 331 SER B O 1
ATOM 5304 N N . LEU B 1 332 ? -10.93 29.328 -0.685 1 86.62 332 LEU B N 1
ATOM 5305 C CA . LEU B 1 332 ? -10.242 28.812 0.493 1 86.62 332 LEU B CA 1
ATOM 5306 C C . LEU B 1 332 ? -9.266 29.828 1.053 1 86.62 332 LEU B C 1
ATOM 5308 O O . LEU B 1 332 ? -8.641 29.594 2.09 1 86.62 332 LEU B O 1
ATOM 5312 N N . GLU B 1 333 ? -9.078 30.953 0.466 1 78.56 333 GLU B N 1
ATOM 5313 C CA . GLU B 1 333 ? -8.062 31.938 0.802 1 78.56 333 GLU B CA 1
ATOM 5314 C C . GLU B 1 333 ? -8.195 32.406 2.252 1 78.56 333 GLU B C 1
ATOM 5316 O O . GLU B 1 333 ? -7.199 32.719 2.906 1 78.56 333 GLU B O 1
ATOM 5321 N N . ARG B 1 334 ? -9.32 32.344 2.812 1 74.12 334 ARG B N 1
ATOM 5322 C CA . ARG B 1 334 ? -9.539 32.938 4.137 1 74.12 334 ARG B CA 1
ATOM 5323 C C . ARG B 1 334 ? -9.617 31.828 5.195 1 74.12 334 ARG B C 1
ATOM 5325 O O . ARG B 1 334 ? -9.938 32.094 6.355 1 74.12 334 ARG B O 1
ATOM 5332 N N . VAL B 1 335 ? -9.312 30.672 4.719 1 81.06 335 VAL B N 1
ATOM 5333 C CA . VAL B 1 335 ? -9.359 29.594 5.707 1 81.06 335 VAL B CA 1
ATOM 5334 C C . VAL B 1 335 ? -8.25 29.797 6.738 1 81.06 335 VAL B C 1
ATOM 5336 O O . VAL B 1 335 ? -7.086 29.984 6.379 1 81.06 335 VAL B O 1
ATOM 5339 N N . GLY B 1 336 ? -8.516 29.875 7.938 1 74.62 336 GLY B N 1
ATOM 5340 C CA . GLY B 1 336 ? -7.582 30.078 9.031 1 74.62 336 GLY B CA 1
ATOM 5341 C C . GLY B 1 336 ? -7.262 31.531 9.273 1 74.62 336 GLY B C 1
ATOM 5342 O O . GLY B 1 336 ? -6.492 31.859 10.18 1 74.62 336 GLY B O 1
ATOM 5343 N N . ASP B 1 337 ? -7.48 32.531 8.344 1 65.94 337 ASP B N 1
ATOM 5344 C CA . ASP B 1 337 ? -7.156 33.938 8.484 1 65.94 337 ASP B CA 1
ATOM 5345 C C . ASP B 1 337 ? -7.953 34.594 9.617 1 65.94 337 ASP B C 1
ATOM 5347 O O . ASP B 1 337 ? -9.18 34.625 9.57 1 65.94 337 ASP B O 1
ATOM 5351 N N . MET B 1 338 ? -7.66 34.188 10.781 1 52.72 338 MET B N 1
ATOM 5352 C CA . MET B 1 338 ? -8.195 35.062 11.812 1 52.72 338 MET B CA 1
ATOM 5353 C C . MET B 1 338 ? -7.676 36.469 11.641 1 52.72 338 MET B C 1
ATOM 5355 O O . MET B 1 338 ? -6.562 36.688 11.148 1 52.72 338 MET B O 1
ATOM 5359 N N . SER B 1 339 ? -8.43 37.562 11.469 1 41.19 339 SER B N 1
ATOM 5360 C CA . SER B 1 339 ? -8.07 38.938 11.203 1 41.19 339 SER B CA 1
ATOM 5361 C C . SER B 1 339 ? -6.809 39.344 11.961 1 41.19 339 SER B C 1
ATOM 5363 O O . SER B 1 339 ? -6.824 39.469 13.195 1 41.19 339 SER B O 1
ATOM 5365 N N . ALA B 1 340 ? -5.625 39 11.531 1 40.62 340 ALA B N 1
ATOM 5366 C CA . ALA B 1 340 ? -4.43 39.594 12.109 1 40.62 340 ALA B CA 1
ATOM 5367 C C . ALA B 1 340 ? -4.438 41.125 11.938 1 40.62 340 ALA B C 1
ATOM 5369 O O . ALA B 1 340 ? -5.023 41.625 10.984 1 40.62 340 ALA B O 1
ATOM 5370 N N . PRO B 1 341 ? -3.881 41.875 12.93 1 36.41 341 PRO B N 1
ATOM 5371 C CA . PRO B 1 341 ? -3.66 43.312 12.711 1 36.41 341 PRO B CA 1
ATOM 5372 C C . PRO B 1 341 ? -2.752 43.594 11.516 1 36.41 341 PRO B C 1
ATOM 5374 O O . PRO B 1 341 ? -1.956 42.719 11.125 1 36.41 341 PRO B O 1
ATOM 5377 N N . THR B 1 342 ? -3.021 44.562 10.578 1 34.19 342 THR B N 1
ATOM 5378 C CA . THR B 1 342 ? -2.354 45.094 9.398 1 34.19 342 THR B CA 1
ATOM 5379 C C . THR B 1 342 ? -0.843 45.156 9.609 1 34.19 342 THR B C 1
ATOM 5381 O O . THR B 1 342 ? -0.376 45.719 10.609 1 34.19 342 THR B O 1
ATOM 5384 N N . PRO B 1 343 ? -0.073 44.344 8.875 1 34.75 343 PRO B N 1
ATOM 5385 C CA . PRO B 1 343 ? 1.391 44.344 8.93 1 34.75 343 PRO B CA 1
ATOM 5386 C C . PRO B 1 343 ? 1.977 45.75 8.867 1 34.75 343 PRO B C 1
ATOM 5388 O O . PRO B 1 343 ? 1.511 46.594 8.086 1 34.75 343 PRO B O 1
ATOM 5391 N N . HIS B 1 344 ? 2.486 46.281 9.914 1 30.67 344 HIS B N 1
ATOM 5392 C CA . HIS B 1 344 ? 3.338 47.469 9.797 1 30.67 344 HIS B CA 1
ATOM 5393 C C . HIS B 1 344 ? 4.5 47.219 8.844 1 30.67 344 HIS B C 1
ATOM 5395 O O . HIS B 1 344 ? 5.031 46.094 8.789 1 30.67 344 HIS B O 1
ATOM 5401 N N . ASP B 1 345 ? 4.742 47.875 7.711 1 30.08 345 ASP B N 1
ATOM 5402 C CA . ASP B 1 345 ? 5.695 48.031 6.613 1 30.08 345 ASP B CA 1
ATOM 5403 C C . ASP B 1 345 ? 7.133 47.906 7.117 1 30.08 345 ASP B C 1
ATOM 5405 O O . ASP B 1 345 ? 7.844 48.906 7.199 1 30.08 345 ASP B O 1
ATOM 5409 N N . GLN B 1 346 ? 7.543 47.312 8.258 1 29.3 346 GLN B N 1
ATOM 5410 C CA . GLN B 1 346 ? 8.953 47.594 8.5 1 29.3 346 GLN B CA 1
ATOM 5411 C C . GLN B 1 346 ? 9.828 46.938 7.43 1 29.3 346 GLN B C 1
ATOM 5413 O O . GLN B 1 346 ? 9.422 45.969 6.789 1 29.3 346 GLN B O 1
ATOM 5418 N N . ASP B 1 347 ? 11.172 47.406 7.168 1 28.53 347 ASP B N 1
ATOM 5419 C CA . ASP B 1 347 ? 12.359 47.281 6.336 1 28.53 347 ASP B CA 1
ATOM 5420 C C . ASP B 1 347 ? 12.938 45.875 6.402 1 28.53 347 ASP B C 1
ATOM 5422 O O . ASP B 1 347 ? 13.594 45.531 7.383 1 28.53 347 ASP B O 1
ATOM 5426 N N . LEU B 1 348 ? 12.242 44.844 6.117 1 29.14 348 LEU B N 1
ATOM 5427 C CA . LEU B 1 348 ? 12.836 43.5 6.141 1 29.14 348 LEU B CA 1
ATOM 5428 C C . LEU B 1 348 ? 13.984 43.406 5.148 1 29.14 348 LEU B C 1
ATOM 5430 O O . LEU B 1 348 ? 13.82 43.688 3.961 1 29.14 348 LEU B O 1
ATOM 5434 N N . ILE B 1 349 ? 15.211 43.438 5.582 1 28.81 349 ILE B N 1
ATOM 5435 C CA . ILE B 1 349 ? 16.469 43.25 4.852 1 28.81 349 ILE B CA 1
ATOM 5436 C C . ILE B 1 349 ? 16.438 41.906 4.129 1 28.81 349 ILE B C 1
ATOM 5438 O O . ILE B 1 349 ? 16.094 40.875 4.727 1 28.81 349 ILE B O 1
ATOM 5442 N N . SER B 1 350 ? 16.266 41.906 2.781 1 29 350 SER B N 1
ATOM 5443 C CA . SER B 1 350 ? 16.312 40.781 1.819 1 29 350 SER B CA 1
ATOM 5444 C C . SER B 1 350 ? 17.578 39.969 1.979 1 29 350 SER B C 1
ATOM 5446 O O . SER B 1 350 ? 18.688 40.5 1.92 1 29 350 SER B O 1
ATOM 5448 N N . VAL B 1 351 ? 17.578 38.906 2.672 1 29.14 351 VAL B N 1
ATOM 5449 C CA . VAL B 1 351 ? 18.688 37.969 2.832 1 29.14 351 VAL B CA 1
ATOM 5450 C C . VAL B 1 351 ? 19.141 37.469 1.461 1 29.14 351 VAL B C 1
ATOM 5452 O O . VAL B 1 351 ? 19.969 36.562 1.367 1 29.14 351 VAL B O 1
ATOM 5455 N N . ASP B 1 352 ? 18.781 38.062 0.322 1 31.16 352 ASP B N 1
ATOM 5456 C CA . ASP B 1 352 ? 19.422 37.656 -0.931 1 31.16 352 ASP B CA 1
ATOM 5457 C C . ASP B 1 352 ? 20.938 37.719 -0.806 1 31.16 352 ASP B C 1
ATOM 5459 O O . ASP B 1 352 ? 21.656 37.188 -1.669 1 31.16 352 ASP B O 1
ATOM 5463 N N . ALA B 1 353 ? 21.453 38.5 0.113 1 32.06 353 ALA B N 1
ATOM 5464 C CA . ALA B 1 353 ? 22.875 38.812 0.066 1 32.06 353 ALA B CA 1
ATOM 5465 C C . ALA B 1 353 ? 23.719 37.625 0.468 1 32.06 353 ALA B C 1
ATOM 5467 O O . ALA B 1 353 ? 24.953 37.625 0.336 1 32.06 353 ALA B O 1
ATOM 5468 N N . LEU B 1 354 ? 23.156 36.719 1.174 1 29.2 354 LEU B N 1
ATOM 5469 C CA . LEU B 1 354 ? 24.156 35.781 1.704 1 29.2 354 LEU B CA 1
ATOM 5470 C C . LEU B 1 354 ? 24.5 34.719 0.681 1 29.2 354 LEU B C 1
ATOM 5472 O O . LEU B 1 354 ? 25.359 33.875 0.924 1 29.2 354 LEU B O 1
ATOM 5476 N N . VAL B 1 355 ? 23.594 34.375 -0.26 1 29.77 355 VAL B N 1
ATOM 5477 C CA . VAL B 1 355 ? 24.062 33.312 -1.135 1 29.77 355 VAL B CA 1
ATOM 5478 C C . VAL B 1 355 ? 25.016 33.875 -2.184 1 29.77 355 VAL B C 1
ATOM 5480 O O . VAL B 1 355 ? 24.594 34.688 -3.023 1 29.77 355 VAL B O 1
ATOM 5483 N N . GLU B 1 356 ? 26.266 34.062 -1.922 1 27.66 356 GLU B N 1
ATOM 5484 C CA . GLU B 1 356 ? 27.328 34.375 -2.883 1 27.66 356 GLU B CA 1
ATOM 5485 C C . GLU B 1 356 ? 27.203 33.5 -4.125 1 27.66 356 GLU B C 1
ATOM 5487 O O . GLU B 1 356 ? 26.828 32.312 -4.031 1 27.66 356 GLU B O 1
ATOM 5492 N N . ASP B 1 357 ? 27.078 34.094 -5.352 1 29.42 357 ASP B N 1
ATOM 5493 C CA . ASP B 1 357 ? 27.156 33.656 -6.738 1 29.42 357 ASP B CA 1
ATOM 5494 C C . ASP B 1 357 ? 28.359 32.719 -6.949 1 29.42 357 ASP B C 1
ATOM 5496 O O . ASP B 1 357 ? 29.5 33.156 -6.852 1 29.42 357 ASP B O 1
ATOM 5500 N N . SER B 1 358 ? 28.562 31.594 -6.379 1 27.19 358 SER B N 1
ATOM 5501 C CA . SER B 1 358 ? 29.734 30.891 -6.887 1 27.19 358 SER B CA 1
ATOM 5502 C C . SER B 1 358 ? 29.797 30.938 -8.406 1 27.19 358 SER B C 1
ATOM 5504 O O . SER B 1 358 ? 28.766 30.938 -9.078 1 27.19 358 SER B O 1
ATOM 5506 N N . ASP B 1 359 ? 30.875 31.5 -9.047 1 26.83 359 ASP B N 1
ATOM 5507 C CA . ASP B 1 359 ? 31.453 31.75 -10.367 1 26.83 359 ASP B CA 1
ATOM 5508 C C . ASP B 1 359 ? 31.25 30.562 -11.297 1 26.83 359 ASP B C 1
ATOM 5510 O O . ASP B 1 359 ? 32.188 29.812 -11.578 1 26.83 359 ASP B O 1
ATOM 5514 N N . TRP B 1 360 ? 30.266 29.766 -11.188 1 24.86 360 TRP B N 1
ATOM 5515 C CA . TRP B 1 360 ? 30.25 28.766 -12.258 1 24.86 360 TRP B CA 1
ATOM 5516 C C . TRP B 1 360 ? 30.062 29.422 -13.617 1 24.86 360 TRP B C 1
ATOM 5518 O O . TRP B 1 360 ? 29.828 28.75 -14.617 1 24.86 360 TRP B O 1
ATOM 5528 N N . SER B 1 361 ? 30.016 30.812 -13.656 1 23.84 361 SER B N 1
ATOM 5529 C CA . SER B 1 361 ? 29.828 31.422 -14.969 1 23.84 361 SER B CA 1
ATOM 5530 C C . SER B 1 361 ? 31 31.109 -15.898 1 23.84 361 SER B C 1
ATOM 5532 O O . SER B 1 361 ? 30.828 31.047 -17.125 1 23.84 361 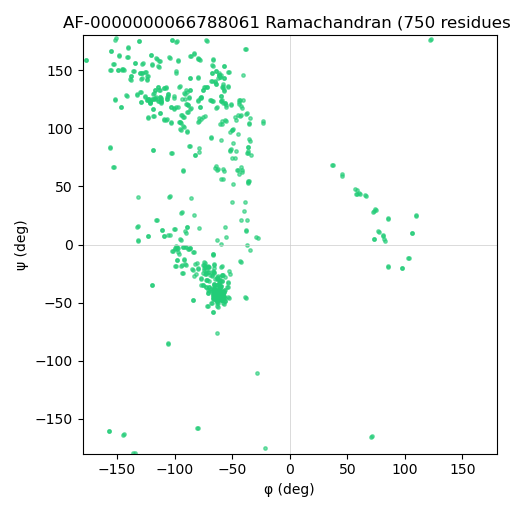SER B O 1
ATOM 5534 N N . ALA B 1 362 ? 32.219 31.328 -15.359 1 26.58 362 ALA B N 1
ATOM 5535 C CA . ALA B 1 362 ? 33.219 31.594 -16.359 1 26.58 362 ALA B CA 1
ATOM 5536 C C . ALA B 1 362 ? 33.469 30.375 -17.25 1 26.58 362 ALA B C 1
ATOM 5538 O O . ALA B 1 362 ? 34.031 30.5 -18.344 1 26.58 362 ALA B O 1
ATOM 5539 N N . ALA B 1 363 ? 33.438 29.234 -16.641 1 26.02 363 ALA B N 1
ATOM 5540 C CA . ALA B 1 363 ? 34.188 28.312 -17.516 1 26.02 363 ALA B CA 1
ATOM 5541 C C . ALA B 1 363 ? 33.438 28.109 -18.844 1 26.02 363 ALA B C 1
ATOM 5543 O O . ALA B 1 363 ? 33.969 27.438 -19.734 1 26.02 363 ALA B O 1
ATOM 5544 N N . LEU B 1 364 ? 32.156 28.406 -18.828 1 23.11 364 LEU B N 1
ATOM 5545 C CA . LEU B 1 364 ? 31.656 28.094 -20.156 1 23.11 364 LEU B CA 1
ATOM 5546 C C . LEU B 1 364 ? 32 29.188 -21.156 1 23.11 364 LEU B C 1
ATOM 5548 O O . LEU B 1 364 ? 31.266 29.438 -22.109 1 23.11 364 LEU B O 1
ATOM 5552 N N . GLN B 1 365 ? 32.969 30.062 -20.672 1 23.52 365 GLN B N 1
ATOM 5553 C CA . GLN B 1 365 ? 33.344 30.953 -21.766 1 23.52 365 GLN B CA 1
ATOM 5554 C C . GLN B 1 365 ? 33.875 30.172 -22.969 1 23.52 365 GLN B C 1
ATOM 5556 O O . GLN B 1 365 ? 34.75 29.328 -22.828 1 23.52 365 GLN B O 1
ATOM 5561 N N . PRO B 1 366 ? 33.062 30.078 -24.062 1 25.56 366 PRO B N 1
ATOM 5562 C CA . PRO B 1 366 ? 33.562 29.484 -25.312 1 25.56 366 PRO B CA 1
ATOM 5563 C C . PRO B 1 366 ? 34.875 30.094 -25.797 1 25.56 366 PRO B C 1
ATOM 5565 O O . PRO B 1 366 ? 35.062 31.312 -25.688 1 25.56 366 PRO B O 1
ATOM 5568 N N . HIS B 1 367 ? 36.094 29.734 -25.281 1 24.36 367 HIS B N 1
ATOM 5569 C CA . HIS B 1 367 ? 37.312 30.172 -25.953 1 24.36 367 HIS B CA 1
ATOM 5570 C C . HIS B 1 367 ? 37.125 30.234 -27.453 1 24.36 367 HIS B C 1
ATOM 5572 O O . HIS B 1 367 ? 36.875 29.203 -28.094 1 24.36 367 HIS B O 1
ATOM 5578 N N . ILE B 1 368 ? 36.438 31.312 -27.922 1 23.78 368 ILE B N 1
ATOM 5579 C CA . ILE B 1 368 ? 36.438 31.609 -29.359 1 23.78 368 ILE B CA 1
ATOM 5580 C C . ILE B 1 368 ? 37.875 31.781 -29.844 1 23.78 368 ILE B C 1
ATOM 5582 O O . ILE B 1 368 ? 38.562 32.688 -29.438 1 23.78 368 ILE B O 1
ATOM 5586 N N . ILE B 1 369 ? 38.688 30.766 -29.766 1 22.05 369 ILE B N 1
ATOM 5587 C CA . ILE B 1 369 ? 40 30.844 -30.359 1 22.05 369 ILE B CA 1
ATOM 5588 C C . ILE B 1 369 ? 39.906 31.391 -31.781 1 22.05 369 ILE B C 1
ATOM 5590 O O . ILE B 1 369 ? 39.25 30.797 -32.656 1 22.05 369 ILE B O 1
ATOM 5594 N N . LYS B 1 370 ? 39.656 32.75 -31.953 1 22.62 370 LYS B N 1
ATOM 5595 C CA . LYS B 1 370 ? 39.844 33.406 -33.25 1 22.62 370 LYS B CA 1
ATOM 5596 C C . LYS B 1 370 ? 41.125 32.906 -33.938 1 22.62 370 LYS B C 1
ATOM 5598 O O . LYS B 1 370 ? 42.156 32.719 -33.312 1 22.62 370 LYS B O 1
ATOM 5603 N N . ARG B 1 371 ? 40.906 32.281 -35.094 1 22.92 371 ARG B N 1
ATOM 5604 C CA . ARG B 1 371 ? 41.812 32 -36.188 1 22.92 371 ARG B CA 1
ATOM 5605 C C . ARG B 1 371 ? 42.594 33.281 -36.594 1 22.92 371 ARG B C 1
ATOM 5607 O O . ARG B 1 371 ? 41.969 34.312 -36.812 1 22.92 371 ARG B O 1
ATOM 5614 N N . ALA B 1 372 ? 43.719 33.594 -36 1 20.22 372 ALA B N 1
ATOM 5615 C CA . ALA B 1 372 ? 44.688 34.562 -36.5 1 20.22 372 ALA B CA 1
ATOM 5616 C C . ALA B 1 372 ? 44.75 34.562 -38 1 20.22 372 ALA B C 1
ATOM 5618 O O . ALA B 1 372 ? 44.844 33.469 -38.625 1 20.22 372 ALA B O 1
ATOM 5619 N N . THR B 1 373 ? 44.25 35.594 -38.656 1 23.44 373 THR B N 1
ATOM 5620 C CA . THR B 1 373 ? 44.406 36.156 -40 1 23.44 373 THR B CA 1
ATOM 5621 C C . THR B 1 373 ? 45.875 36.312 -40.344 1 23.44 373 THR B C 1
ATOM 5623 O O . THR B 1 373 ? 46.594 37.125 -39.75 1 23.44 373 THR B O 1
ATOM 5626 N N . GLY B 1 374 ? 46.812 35.312 -40.25 1 21.33 374 GLY B N 1
ATOM 5627 C CA . GLY B 1 374 ? 48.062 35.688 -40.875 1 21.33 374 GLY B CA 1
ATOM 5628 C C . GLY B 1 374 ? 47.875 36.25 -42.281 1 21.33 374 GLY B C 1
ATOM 5629 O O . GLY B 1 374 ? 47.219 35.625 -43.125 1 21.33 374 GLY B O 1
ATOM 5630 N N . ALA B 1 375 ? 47.875 37.719 -42.531 1 19.86 375 ALA B N 1
ATOM 5631 C CA . ALA B 1 375 ? 48.125 38.719 -43.562 1 19.86 375 ALA B CA 1
ATOM 5632 C C . ALA B 1 375 ? 49.156 38.219 -44.562 1 19.86 375 ALA B C 1
ATOM 5634 O O . ALA B 1 375 ? 48.906 38.25 -45.781 1 19.86 375 ALA B O 1
ATOM 5635 N N . THR B 1 376 ? 50.5 38.906 -44.531 1 24.3 376 THR B N 1
ATOM 5636 C CA . THR B 1 376 ? 50.906 40 -45.406 1 24.3 376 THR B CA 1
ATOM 5637 C C . THR B 1 376 ? 51.469 39.5 -46.719 1 24.3 376 THR B C 1
ATOM 5639 O O . THR B 1 376 ? 52.625 39.062 -46.75 1 24.3 376 THR B O 1
ATOM 5642 N N . PRO B 1 377 ? 51.25 38.594 -47.594 1 24.42 377 PRO B N 1
ATOM 5643 C CA . PRO B 1 377 ? 51.281 39.25 -48.906 1 24.42 377 PRO B CA 1
ATOM 5644 C C . PRO B 1 377 ? 50.031 40.094 -49.156 1 24.42 377 PRO B C 1
ATOM 5646 O O . PRO B 1 377 ? 48.969 39.844 -48.594 1 24.42 377 PRO B O 1
#

Solvent-accessible surface area (backbone atoms only — not comparable to full-atom values): 41304 Å² total; per-residue (Å²): 133,84,72,75,62,81,61,85,56,79,68,73,58,82,56,88,50,48,52,87,40,37,41,60,50,83,39,38,54,67,46,45,52,43,20,25,60,65,63,70,47,70,74,46,58,57,50,74,52,59,47,91,69,51,48,78,39,53,33,42,76,56,92,44,67,46,16,30,38,34,36,40,38,24,23,36,47,52,101,85,44,46,21,42,46,29,45,50,48,49,48,47,47,46,38,16,43,56,75,41,46,34,62,39,40,31,43,33,23,41,32,60,55,50,37,86,32,67,51,68,89,52,75,42,33,40,40,47,28,40,53,53,30,42,44,47,43,73,51,56,48,60,28,37,37,33,36,53,61,78,47,77,70,58,58,61,40,33,71,86,42,50,65,44,73,40,68,63,57,46,59,51,36,55,51,50,60,72,68,63,68,59,40,91,40,26,30,26,25,5,71,34,82,86,23,40,65,59,19,50,54,46,18,62,68,63,57,27,82,42,74,30,38,28,43,78,43,80,47,63,98,87,44,73,74,41,77,44,74,49,74,86,45,61,68,13,38,33,36,35,32,44,56,60,37,42,48,40,59,69,56,49,52,50,34,44,54,42,44,75,53,39,28,69,41,30,34,36,40,24,49,33,50,67,46,32,86,59,10,38,60,49,54,65,68,29,81,47,48,67,35,37,38,23,31,49,45,39,70,49,70,69,53,54,74,62,14,86,45,54,42,78,44,76,51,26,58,62,50,26,52,50,51,51,26,55,70,69,72,45,82,65,86,59,63,63,63,62,90,66,82,80,80,76,85,72,88,73,78,72,68,70,71,72,66,68,78,77,74,76,65,60,84,76,56,76,77,78,72,74,75,77,76,80,81,78,129,134,84,73,76,61,81,61,85,57,80,66,74,58,83,57,91,50,48,54,87,40,37,39,59,49,84,38,38,54,68,46,47,52,44,20,26,59,64,63,71,49,72,74,46,59,58,50,74,50,60,47,89,68,52,45,78,39,52,33,40,75,57,93,45,67,46,15,29,38,34,36,40,39,26,24,36,47,53,100,85,44,46,20,42,47,28,44,50,47,51,49,47,49,47,40,17,41,57,75,40,44,35,64,39,39,32,42,33,22,41,33,60,55,50,37,86,31,67,52,68,89,54,74,41,34,38,40,48,29,40,54,53,31,40,46,46,45,73,50,58,47,61,28,37,37,32,35,53,60,77,48,78,71,61,59,61,40,33,71,85,42,52,65,45,73,41,67,63,56,45,59,50,37,55,53,49,60,72,67,64,68,59,40,90,39,27,31,26,25,5,70,32,80,84,24,41,66,58,20,50,54,47,18,64,68,64,57,26,79,43,71,31,38,29,41,76,43,80,47,66,96,86,45,73,73,43,78,45,75,50,75,86,44,60,68,12,38,32,37,35,32,44,55,59,36,44,48,40,59,69,56,50,53,52,32,45,54,43,43,75,53,38,27,68,42,28,35,37,39,23,50,33,49,66,47,32,87,60,10,38,60,48,54,65,71,30,81,48,48,67,37,37,37,23,31,47,46,38,68,48,69,68,54,53,75,63,15,84,44,53,43,77,44,75,53,27,59,62,49,26,52,50,52,52,27,55,68,68,72,44,80,65,85,59,63,62,63,63,88,67,82,79,80,77,85,70,88,74,80,73,70,72,73,69,68,71,78,74,76,72,66,60,76,70,55,72,80,74,75,74,77,80,77,86,66,89,121

Radius of gyration: 32.31 Å; Cα contacts (8 Å, |Δi|>4): 1507; chains: 2; bounding box: 127×94×78 Å

Nearest PDB structures (foldseek):
  8dbe-assembly1_A  TM=9.777E-01  e=1.371E-37  Homo sapiens
  8dbo-assembly1_A  TM=9.776E-01  e=5.199E-37  Homo sapiens
  6asv-assembly1_C  TM=9.757E-01  e=9.432E-36  Escherichia coli O157:H7
  7pn0-assembly1_A  TM=9.504E-01  e=3.635E-34  Thermus thermophilus
  7yk1-assembly1_D  TM=9.761E-01  e=1.048E-32  Homo sapiens

Secondary structure (DSSP, 8-state):
---------------TT--EEEEE-SS-HHHHHHHHHHHT-PPPPEEEEE-TTS-EEEEE-S--TT-EEEEE------SS--HHHHHHHHHHHHHHHHHTT-SEEEEEESS-TTTT--S-SSTT---HHHHHHHHHHHTT-SEEEEES-SSGGGGGGGTTS-EEEE-THHHHHHHHHHHT--GGGEEEEESSGGGHHHHHHHHHHHT--EEEEEEEE---TTS--EEEEES--TT-EEEEEEEEESS-HHHHHHHHHHHHTT-SEEEEEEEEE---TTHHHHHHH-TTEEEEEEETTS--HHHHHH-TTEEEE--HHHHHHHHHHHHTT---TTTT--------------GGGGS-----SGGG-------------/---------------TT--EEEEE-SS-HHHHHHHHHHHT-PBPPEEEEE-TTS-EEEEE-S--TT-EEEEE------SS--HHHHHHHHHHHHHHHHHTT-SEEEEEESS-TTTT--S-SSTT---HHHHHHHHHHHTT-SEEEEES-SSGGGGGGGTTS-EEEE-THHHHHHHHHHHT--GGGEEEEESSGGGHHHHHHHHHHHT--EEEEEEEE---TTS--EEEEES--TT-EEEEEEEEESS-HHHHHHHHHHHHTT-SEEEEEEEEE---TTHHHHHHH-TTEEEEEEETTS--HHHHHH-TTEEEE--HHHHHHHHHHHHTT---TTTT--------------GGGGS-----SGGG-------------

InterPro domains:
  IPR000836 Phosphoribosyltransferase domain [cd06223] (184-297)
  IPR005946 Ribose-phosphate pyrophosphokinase [PF14572] (221-333)
  IPR005946 Ribose-phosphate pyrophosphokinase [PTHR10210] (19-333)
  IPR005946 Ribose-phosphate pyrophosphokinase [TIGR01251] (21-333)
  IPR029057 Phosphoribosyltransferase-like [G3DSA:3.40.50.2020] (24-328)
  IPR029057 Phosphoribosyltransferase-like [G3DSA:3.40.50.2020] (168-313)
  IPR029057 Phosphoribosyltransferase-like [SSF53271] (89-327)
  IPR029099 Ribose-phosphate pyrophosphokinase, N-terminal domain [PF13793] (21-140)